Protein AF-A0A7S4E8X7-F1 (afdb_monomer)

pLDDT: mean 70.45, std 21.55, range [21.66, 96.56]

Foldseek 3Di:
DDDDDDDDDDDDDDDDDDDDDDDDDDDDDDDDDDDDDDDDDDDDDDDDDDDDDDDDDDDDDDDDQPQDQAPDNFAFQKKAKDQDDQVLQQGAMWGWDADPVSFTKTAGDDGLHHQWMWGDAQQWIAIDNPYDNDPDHFKIFDGHNPSRLQPGDDWIWGDNPPDTGTDNRIDMHGDPDCPLCPPLQPLQKKAKDQDDQVRLLGAMWGFPFAFPPPRATKTWGQQRPATWIWTQEPVQKIFIANCPPTRPDPHGQKMDRHGRRLQSDDDWIWGDNVPDIDTTNRIDMHGHHPLQWAFFDDDRTGIDGFPQSQQPCSPQQLQQDQDPSQCDPRRNLSRLQAPRGRDHHVHHHDDHDRPDPPRDPDPDPCCVVVVVVCVVVVVVVCVVVVNPQPPPDDDQPDQAADCVPPQNVPDDPVPHDPGHHFDADPVRHGDCVSNVVCVVVRD

Radius of gyration: 31.42 Å; Cα contacts (8 Å, |Δi|>4): 822; chains: 1; bounding box: 76×52×95 Å

Organism: NCBI:txid35677

Nearest PDB structures (foldseek):
  2qzx-assembly1_A  TM=1.582E-01  e=5.760E+00  Candida albicans

Sequence (443 aa):
MRRLLLLLAWEGSMAAGRDAGGVVPALTKREDSAVPPWLVRGADLEAVPLDVTRALPLEPGGGSAHRGLQSSSDACDYVSVSGSTYQSGRHGLYEASLCDDGTPLYTCLDCSSSEQKIWLNGNGWVIGSAGCGSGSGGIFSPSDPGGDLAALSGDWSEWDGSATVPNSAIAVTCAVSLPPTMAPVPCDWARVSGAAVQTSYHGFYEATGTCTDSSQPYFSCLDCGSTKHIWYHDYGYWFMGPDADGCASTSSGISIVTNEDLPDVSGDWSEWTGSAWSVNSAITVECYAAAGCQQVPGTTAKYKCFDCGGASDLASVGDGHCDAENNVDPCYDGGDCCETTCVDGTSTCGNYDCADPDAPPVPDPYYADAAWYLEAIRAPEAWAAGYNGSGVQILINDNGVDNTHPDLAKLDLANSCGVYAPCADSDGVMDSHGTVCASLAAG

Structure (mmCIF, N/CA/C/O backbone):
data_AF-A0A7S4E8X7-F1
#
_entry.id   AF-A0A7S4E8X7-F1
#
loop_
_atom_site.group_PDB
_atom_site.id
_atom_site.type_symbol
_atom_site.label_atom_id
_atom_site.label_alt_id
_atom_site.label_comp_id
_atom_site.label_asym_id
_atom_site.label_entity_id
_atom_site.label_seq_id
_atom_site.pdbx_PDB_ins_code
_atom_site.Cartn_x
_atom_site.Cartn_y
_atom_site.Cartn_z
_atom_site.occupancy
_atom_site.B_iso_or_equiv
_atom_site.auth_seq_id
_atom_site.auth_comp_id
_atom_site.auth_asym_id
_atom_site.auth_atom_id
_atom_site.pdbx_PDB_model_num
ATOM 1 N N . MET A 1 1 ? 6.700 -18.290 25.910 1.00 29.05 1 MET A N 1
ATOM 2 C CA . MET A 1 1 ? 5.591 -18.548 26.857 1.00 29.05 1 MET A CA 1
ATOM 3 C C . MET A 1 1 ? 5.804 -17.746 28.137 1.00 29.05 1 MET A C 1
ATOM 5 O O . MET A 1 1 ? 6.578 -18.161 28.990 1.00 29.05 1 MET A O 1
ATOM 9 N N . ARG A 1 2 ? 5.161 -16.584 28.270 1.00 21.81 2 ARG A N 1
ATOM 10 C CA . ARG A 1 2 ? 5.013 -15.873 29.549 1.00 21.81 2 ARG A CA 1
ATOM 11 C C . ARG A 1 2 ? 3.515 -15.650 29.736 1.00 21.81 2 ARG A C 1
ATOM 13 O O . ARG A 1 2 ? 2.917 -14.941 28.944 1.00 21.81 2 ARG A O 1
ATOM 20 N N . ARG A 1 3 ? 2.911 -16.338 30.708 1.00 25.12 3 ARG A N 1
ATOM 21 C CA . ARG A 1 3 ? 1.513 -16.138 31.111 1.00 25.12 3 ARG A CA 1
ATOM 22 C C . ARG A 1 3 ? 1.510 -15.073 32.205 1.00 25.12 3 ARG A C 1
ATOM 24 O O . ARG A 1 3 ? 2.099 -15.307 33.258 1.00 25.12 3 ARG A O 1
ATOM 31 N N . LEU A 1 4 ? 0.903 -13.919 31.940 1.00 21.66 4 LEU A N 1
ATOM 32 C CA . LEU A 1 4 ? 0.582 -12.928 32.962 1.00 21.66 4 LEU A CA 1
ATOM 33 C C . LEU A 1 4 ? -0.873 -13.184 33.372 1.00 21.66 4 LEU A C 1
ATOM 35 O O . LEU A 1 4 ? -1.779 -13.022 32.564 1.00 21.66 4 LEU A O 1
ATOM 39 N N . LEU A 1 5 ? -1.074 -13.688 34.588 1.00 22.86 5 LEU A N 1
ATOM 40 C CA . LEU A 1 5 ? -2.389 -13.970 35.158 1.00 22.86 5 LEU A CA 1
ATOM 41 C C . LEU A 1 5 ? -2.776 -12.754 36.011 1.00 22.86 5 LEU A C 1
ATOM 43 O O . LEU A 1 5 ? -2.229 -12.583 37.101 1.00 22.86 5 LEU A O 1
ATOM 47 N N . LEU A 1 6 ? -3.651 -11.883 35.506 1.00 24.23 6 LEU A N 1
ATOM 48 C CA . LEU A 1 6 ? -4.218 -10.795 36.302 1.00 24.23 6 LEU A CA 1
ATOM 49 C C . LEU A 1 6 ? -5.457 -11.344 37.029 1.00 24.23 6 LEU A C 1
ATOM 51 O O . LEU A 1 6 ? -6.519 -11.486 36.434 1.00 24.23 6 LEU A O 1
ATOM 55 N N . LEU A 1 7 ? -5.309 -11.718 38.304 1.00 23.86 7 LEU A N 1
ATOM 56 C CA . LEU A 1 7 ? -6.451 -11.940 39.195 1.00 23.86 7 LEU A CA 1
ATOM 57 C C . LEU A 1 7 ? -6.858 -10.590 39.790 1.00 23.86 7 LEU A C 1
ATOM 59 O O . LEU A 1 7 ? -6.150 -10.061 40.646 1.00 23.86 7 LEU A O 1
ATOM 63 N N . LEU A 1 8 ? -8.005 -10.058 39.376 1.00 28.95 8 LEU A N 1
ATOM 64 C CA . LEU A 1 8 ? -8.728 -9.053 40.150 1.00 28.95 8 LEU A CA 1
ATOM 65 C C . LEU A 1 8 ? -9.785 -9.789 40.977 1.00 28.95 8 LEU A C 1
ATOM 67 O O . LEU A 1 8 ? -10.826 -10.179 40.466 1.00 28.95 8 LEU A O 1
ATOM 71 N N . ALA A 1 9 ? -9.481 -10.022 42.253 1.00 24.69 9 ALA A N 1
ATOM 72 C CA . ALA A 1 9 ? -10.466 -10.409 43.255 1.00 24.69 9 ALA A CA 1
ATOM 73 C C . ALA A 1 9 ? -10.719 -9.187 44.143 1.00 24.69 9 ALA A C 1
ATOM 75 O O . ALA A 1 9 ? -9.808 -8.734 44.841 1.00 24.69 9 ALA A O 1
ATOM 76 N N . TRP A 1 10 ? -11.936 -8.646 44.111 1.00 25.27 10 TRP A N 1
ATOM 77 C CA . TRP A 1 10 ? -12.397 -7.669 45.093 1.00 25.27 10 TRP A CA 1
ATOM 78 C C . TRP A 1 10 ? -13.564 -8.272 45.875 1.00 25.27 10 TRP A C 1
ATOM 80 O O . TRP A 1 10 ? -14.670 -8.402 45.363 1.00 25.27 10 TRP A O 1
ATOM 90 N N . GLU A 1 11 ? -13.309 -8.670 47.122 1.00 32.56 11 GLU A N 1
ATOM 91 C CA . GLU A 1 11 ? -14.363 -8.976 48.089 1.00 32.56 11 GLU A CA 1
ATOM 92 C C . GLU A 1 11 ? -14.772 -7.671 48.787 1.00 32.56 11 GLU A C 1
ATOM 94 O O . GLU A 1 11 ? -13.987 -7.074 49.526 1.00 32.56 11 GLU A O 1
ATOM 99 N N . GLY A 1 12 ? -16.008 -7.225 48.553 1.00 26.19 12 GLY A N 1
ATOM 100 C CA . GLY A 1 12 ? -16.553 -5.993 49.119 1.00 26.19 12 GLY A CA 1
ATOM 101 C C . GLY A 1 12 ? -18.038 -6.102 49.459 1.00 26.19 12 GLY A C 1
ATOM 102 O O . GLY A 1 12 ? -18.863 -5.413 48.874 1.00 26.19 12 GLY A O 1
ATOM 103 N N . SER A 1 13 ? -18.402 -6.942 50.431 1.00 31.95 13 SER A N 1
ATOM 104 C CA . SER A 1 13 ? -19.692 -6.801 51.124 1.00 31.95 13 SER A CA 1
ATOM 105 C C . SER A 1 13 ? -19.666 -5.547 52.001 1.00 31.95 13 SER A C 1
ATOM 107 O O . SER A 1 13 ? -18.820 -5.492 52.890 1.00 31.95 13 SER A O 1
ATOM 109 N N . MET A 1 14 ? -20.601 -4.598 51.816 1.00 27.80 14 MET A N 1
ATOM 110 C CA . MET A 1 14 ? -21.311 -3.895 52.909 1.00 27.80 14 MET A CA 1
ATOM 111 C C . MET A 1 14 ? -22.364 -2.867 52.422 1.00 27.80 14 MET A C 1
ATOM 113 O O . MET A 1 14 ? -22.037 -1.791 51.943 1.00 27.80 14 MET A O 1
ATOM 117 N N . ALA A 1 15 ? -23.630 -3.222 52.676 1.00 29.00 15 ALA A N 1
ATOM 118 C CA . ALA A 1 15 ? -24.736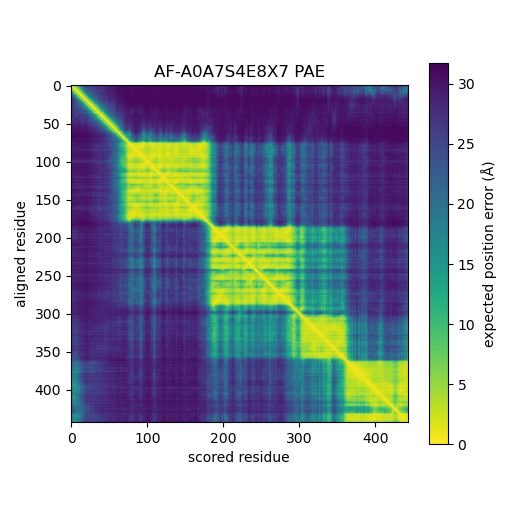 -2.420 53.224 1.00 29.00 15 ALA A CA 1
ATOM 119 C C . ALA A 1 15 ? -25.180 -1.097 52.552 1.00 29.00 15 ALA A C 1
ATOM 121 O O . ALA A 1 15 ? -24.559 -0.044 52.675 1.00 29.00 15 ALA A O 1
ATOM 122 N N . ALA A 1 16 ? -26.400 -1.142 52.005 1.00 31.86 16 ALA A N 1
ATOM 123 C CA . ALA A 1 16 ? -27.215 -0.001 51.605 1.00 31.86 16 ALA A CA 1
ATOM 124 C C . ALA A 1 16 ? -27.593 0.920 52.785 1.00 31.86 16 ALA A C 1
ATOM 126 O O . ALA A 1 16 ? -28.086 0.463 53.818 1.00 31.86 16 ALA A O 1
ATOM 127 N N . GLY A 1 17 ? -27.460 2.233 52.580 1.00 26.53 17 GLY A N 1
ATOM 128 C CA . GLY A 1 17 ? -28.019 3.283 53.432 1.00 26.53 17 GLY A CA 1
ATOM 129 C C . GLY A 1 17 ? -28.701 4.349 52.575 1.00 26.53 17 GLY A C 1
ATOM 130 O O . GLY A 1 17 ? -28.043 5.066 51.830 1.00 26.53 17 GLY A O 1
ATOM 131 N N . ARG A 1 18 ? -30.033 4.427 52.665 1.00 34.16 18 ARG A N 1
ATOM 132 C CA . ARG A 1 18 ? -30.856 5.515 52.114 1.00 34.16 18 ARG A CA 1
ATOM 133 C C . ARG A 1 18 ? -30.658 6.778 52.960 1.00 34.16 18 ARG A C 1
ATOM 135 O O . ARG A 1 18 ? -30.733 6.653 54.176 1.00 34.16 18 ARG A O 1
ATOM 142 N N . ASP A 1 19 ? -30.507 7.953 52.339 1.00 29.92 19 ASP A N 1
ATOM 143 C CA . ASP A 1 19 ? -31.317 9.138 52.680 1.00 29.92 19 ASP A CA 1
ATOM 144 C C . ASP A 1 19 ? -31.086 10.380 51.784 1.00 29.92 19 ASP A C 1
ATOM 146 O O . ASP A 1 19 ? -29.965 10.780 51.493 1.00 29.92 19 ASP A O 1
ATOM 150 N N . ALA A 1 20 ? -32.229 10.975 51.415 1.00 30.73 20 ALA A N 1
ATOM 151 C CA . ALA A 1 20 ? -32.582 12.396 51.283 1.00 30.73 20 ALA A CA 1
ATOM 152 C C . ALA A 1 20 ? -31.749 13.403 50.441 1.00 30.73 20 ALA A C 1
ATOM 154 O O . ALA A 1 20 ? -30.751 13.952 50.886 1.00 30.73 20 ALA A O 1
ATOM 155 N N . GLY A 1 21 ? -32.373 13.865 49.343 1.00 29.66 21 GLY A N 1
ATOM 156 C CA . GLY A 1 21 ? -32.825 15.265 49.226 1.00 29.66 21 GLY A CA 1
ATOM 157 C C . GLY A 1 21 ? -31.882 16.311 48.606 1.00 29.66 21 GLY A C 1
ATOM 158 O O . GLY A 1 21 ? -31.069 16.911 49.299 1.00 29.66 21 GLY A O 1
ATOM 159 N N . GLY A 1 22 ? -32.132 16.673 47.342 1.00 27.44 22 GLY A N 1
ATOM 160 C CA . GLY A 1 22 ? -31.617 17.898 46.714 1.00 27.44 22 GLY A CA 1
ATOM 161 C C . GLY A 1 22 ? -32.348 18.212 45.403 1.00 27.44 22 GLY A C 1
ATOM 162 O O . GLY A 1 22 ? -32.405 17.373 44.514 1.00 27.44 22 GLY A O 1
ATOM 163 N N . VAL A 1 23 ? -32.960 19.395 45.307 1.00 31.06 23 VAL A N 1
ATOM 164 C CA . VAL A 1 23 ? -33.850 19.855 44.219 1.00 31.06 23 VAL A CA 1
ATOM 165 C C . VAL A 1 23 ? -33.124 20.875 43.330 1.00 31.06 23 VAL A C 1
ATOM 167 O O . VAL A 1 23 ? -32.473 21.745 43.896 1.00 31.06 23 VAL A O 1
ATOM 170 N N . VAL A 1 24 ? -33.337 20.792 41.999 1.00 28.86 24 VAL A N 1
ATOM 171 C CA . VAL A 1 24 ? -33.544 21.840 40.943 1.00 28.86 24 VAL A CA 1
ATOM 172 C C . VAL A 1 24 ? -32.696 21.635 39.662 1.00 28.86 24 VAL A C 1
ATOM 174 O O . VAL A 1 24 ? -31.558 21.199 39.781 1.00 28.86 24 VAL A O 1
ATOM 177 N N . PRO A 1 25 ? -33.120 22.099 38.458 1.00 36.25 25 PRO A N 1
ATOM 178 C CA . PRO A 1 25 ? -34.459 22.137 37.852 1.00 36.25 25 PRO A CA 1
ATOM 179 C C . PRO A 1 25 ? -34.494 21.576 36.402 1.00 36.25 25 PRO A C 1
ATOM 181 O O . PRO A 1 25 ? -33.481 21.457 35.720 1.00 36.25 25 PRO A O 1
ATOM 184 N N . ALA A 1 26 ? -35.703 21.295 35.908 1.00 32.78 26 ALA A N 1
ATOM 185 C CA . ALA A 1 26 ? -35.975 20.938 34.516 1.00 32.78 26 ALA A CA 1
ATOM 186 C C . ALA A 1 26 ? -35.693 22.102 33.545 1.00 32.78 26 ALA A C 1
ATOM 188 O O . ALA A 1 26 ? -36.102 23.236 33.803 1.00 32.78 26 ALA A O 1
A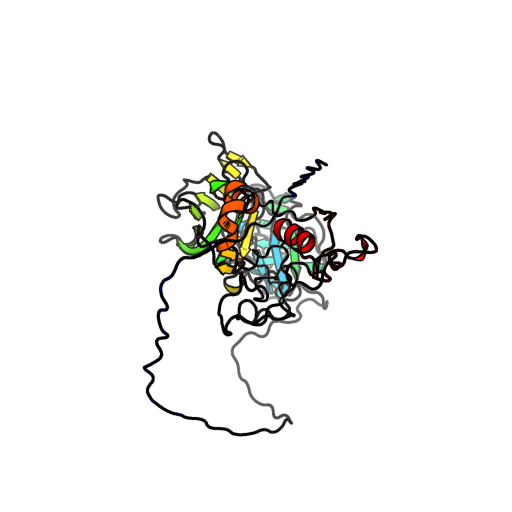TOM 189 N N . LEU A 1 27 ? -35.083 21.797 32.395 1.00 27.58 27 LEU A N 1
ATOM 190 C CA . LEU A 1 27 ? -35.034 22.675 31.227 1.00 27.58 27 LEU A CA 1
ATOM 191 C C . LEU A 1 27 ? -35.514 21.925 29.979 1.00 27.58 27 LEU A C 1
ATOM 193 O O . LEU A 1 27 ? -35.224 20.756 29.747 1.00 27.58 27 LEU A O 1
ATOM 197 N N . THR A 1 28 ? -36.353 22.644 29.252 1.00 27.81 28 THR A N 1
ATOM 198 C CA . THR A 1 28 ? -37.339 22.249 28.250 1.00 27.81 28 THR A CA 1
ATOM 199 C C . THR A 1 28 ? -36.768 21.998 26.856 1.00 27.81 28 THR A C 1
ATOM 201 O O . THR A 1 28 ? -35.846 22.687 26.425 1.00 27.81 28 THR A O 1
ATOM 204 N N . LYS A 1 29 ? -37.433 21.089 26.124 1.00 28.98 29 LYS A N 1
ATOM 205 C CA . LYS A 1 29 ? -37.358 20.904 24.665 1.00 28.98 29 LYS A CA 1
ATOM 206 C C . LYS A 1 29 ? -37.389 22.237 23.906 1.00 28.98 29 LYS A C 1
ATOM 208 O O . LYS A 1 29 ? -38.226 23.094 24.192 1.00 28.98 29 LYS A O 1
ATOM 213 N N . ARG A 1 30 ? -36.553 22.344 22.871 1.00 24.11 30 ARG A N 1
ATOM 214 C CA . ARG A 1 30 ? -36.737 23.271 21.749 1.00 24.11 30 ARG A CA 1
ATOM 215 C C . ARG A 1 30 ? -36.984 22.451 20.487 1.00 24.11 30 ARG A C 1
ATOM 217 O O . ARG A 1 30 ? -36.078 21.784 20.004 1.00 24.11 30 ARG A O 1
ATOM 224 N N . GLU A 1 31 ? -38.216 22.505 20.004 1.00 27.83 31 GLU A N 1
ATOM 225 C CA . GLU A 1 31 ? -38.556 22.255 18.607 1.00 27.83 31 GLU A CA 1
ATOM 226 C C . GLU A 1 31 ? -38.506 23.580 17.831 1.00 27.83 31 GLU A C 1
ATOM 228 O O . GLU A 1 31 ? -38.656 24.662 18.408 1.00 27.83 31 GLU A O 1
ATOM 233 N N . ASP A 1 32 ? -38.342 23.404 16.522 1.00 26.92 32 ASP A N 1
ATOM 234 C CA . ASP A 1 32 ? -38.774 24.240 15.404 1.00 26.92 32 ASP A CA 1
ATOM 235 C C . ASP A 1 32 ? -37.790 25.155 14.650 1.00 26.92 32 ASP A C 1
ATOM 237 O O . ASP A 1 32 ? -37.288 26.165 15.142 1.00 26.92 32 ASP A O 1
ATOM 241 N N . SER A 1 33 ? -37.758 24.832 13.344 1.00 26.42 33 SER A N 1
ATOM 242 C CA . SER A 1 33 ? -37.815 25.707 12.160 1.00 26.42 33 SER A CA 1
ATOM 243 C C . SER A 1 33 ? -36.516 25.958 11.390 1.00 26.42 33 SER A C 1
ATOM 245 O O . SER A 1 33 ? -35.741 26.839 11.743 1.00 26.42 33 SER A O 1
ATOM 247 N N . ALA A 1 34 ? -36.366 25.306 10.226 1.00 26.41 34 ALA A N 1
ATOM 248 C CA . ALA A 1 34 ? -36.722 25.922 8.934 1.00 26.41 34 ALA A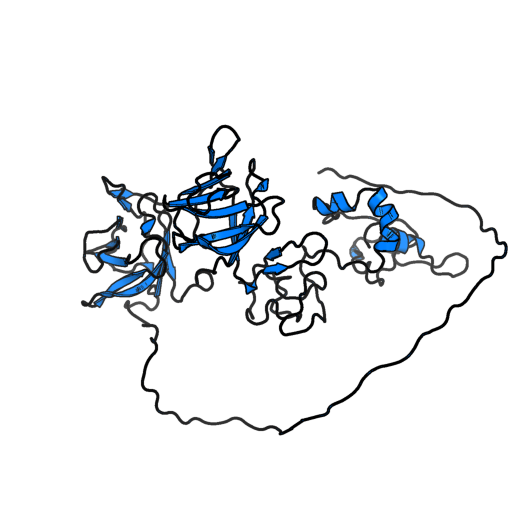 CA 1
ATOM 249 C C . ALA A 1 34 ? -36.360 25.023 7.726 1.00 26.41 34 ALA A C 1
ATOM 251 O O . ALA A 1 34 ? -35.194 24.823 7.408 1.00 26.41 34 ALA A O 1
ATOM 252 N N . VAL A 1 35 ? -37.384 24.564 7.004 1.00 35.06 35 VAL A N 1
ATOM 253 C CA . VAL A 1 35 ? -37.340 24.129 5.591 1.00 35.06 35 VAL A CA 1
ATOM 254 C C . VAL A 1 35 ? -38.214 25.126 4.828 1.00 35.06 35 VAL A C 1
ATOM 256 O O . VAL A 1 35 ? -39.288 25.445 5.353 1.00 35.06 35 VAL A O 1
ATOM 259 N N . PRO A 1 36 ? -37.770 25.721 3.695 1.00 28.12 36 PRO A N 1
ATOM 260 C CA . PRO A 1 36 ? -38.460 25.490 2.396 1.00 28.12 36 PRO A CA 1
ATOM 261 C C . PRO A 1 36 ? -37.588 25.826 1.129 1.00 28.12 36 PRO A C 1
ATOM 263 O O . PRO A 1 36 ? -36.438 26.226 1.284 1.00 28.12 36 PRO A O 1
ATOM 266 N N . PRO A 1 37 ? -38.117 25.896 -0.122 1.00 30.05 37 PRO A N 1
ATOM 267 C CA . PRO A 1 37 ? -38.923 24.925 -0.898 1.00 30.05 37 PRO A CA 1
ATOM 268 C C . PRO A 1 37 ? -38.614 24.906 -2.433 1.00 30.05 37 PRO A C 1
ATOM 270 O O . PRO A 1 37 ? -38.704 25.954 -3.055 1.00 30.05 37 PRO A O 1
ATOM 273 N N . TRP A 1 38 ? -38.417 23.761 -3.104 1.00 27.83 38 TRP A N 1
ATOM 274 C CA . TRP A 1 38 ? -38.832 23.502 -4.519 1.00 27.83 38 TRP A CA 1
ATOM 275 C C . TRP A 1 38 ? -38.387 22.078 -4.925 1.00 27.83 38 TRP A C 1
ATOM 277 O O . TRP A 1 38 ? -37.205 21.779 -4.938 1.00 27.83 38 TRP A O 1
ATOM 287 N N . LEU A 1 39 ? -39.259 21.068 -4.987 1.00 26.02 39 LEU A N 1
ATOM 288 C CA . LEU A 1 39 ? -40.265 20.729 -6.008 1.00 26.02 39 LEU A CA 1
ATOM 289 C C . LEU A 1 39 ? -39.690 20.122 -7.315 1.00 26.02 39 LEU A C 1
ATOM 291 O O . LEU A 1 39 ? -39.396 20.835 -8.266 1.00 26.02 39 LEU A O 1
ATOM 295 N N . VAL A 1 40 ? -39.673 18.781 -7.327 1.00 28.12 40 VAL A N 1
ATOM 296 C CA . VAL A 1 40 ? -40.174 17.854 -8.371 1.00 28.12 40 VAL A CA 1
ATOM 297 C C . VAL A 1 40 ? -39.597 17.957 -9.787 1.00 28.12 40 VAL A C 1
ATOM 299 O O . VAL A 1 40 ? -39.862 18.904 -10.521 1.00 28.12 40 VAL A O 1
ATOM 302 N N . ARG A 1 41 ? -39.037 16.830 -10.247 1.00 26.42 41 ARG A N 1
ATOM 303 C CA . ARG A 1 41 ? -39.484 16.149 -11.476 1.00 26.42 41 ARG A CA 1
ATOM 304 C C . ARG A 1 41 ? -39.157 14.659 -11.401 1.00 26.42 41 ARG A C 1
ATOM 306 O O . ARG A 1 41 ? -38.012 14.264 -11.559 1.00 26.42 41 ARG A O 1
ATOM 313 N N . GLY A 1 42 ? -40.196 13.862 -11.167 1.00 25.34 42 GLY A N 1
ATOM 314 C CA . GLY A 1 42 ? -40.224 12.468 -11.581 1.00 25.34 42 GLY A CA 1
ATOM 315 C C . GLY A 1 42 ? -40.592 12.374 -13.061 1.00 25.34 42 GLY A C 1
ATOM 316 O O . GLY A 1 42 ? -41.348 13.203 -13.577 1.00 25.34 42 GLY A O 1
ATOM 317 N N . ALA A 1 43 ? -40.055 11.358 -13.718 1.00 27.11 43 ALA A N 1
ATOM 318 C CA . ALA A 1 43 ? -40.644 10.748 -14.895 1.00 27.11 43 ALA A CA 1
ATOM 319 C C . ALA A 1 43 ? -40.345 9.247 -14.806 1.00 27.11 43 ALA A C 1
ATOM 321 O O . ALA A 1 43 ? -39.210 8.824 -15.009 1.00 27.11 43 ALA A O 1
ATOM 322 N N . ASP A 1 44 ? -41.374 8.486 -14.438 1.00 30.17 44 ASP A N 1
ATOM 323 C CA . ASP A 1 44 ? -41.469 7.042 -14.642 1.00 30.17 44 ASP A CA 1
ATOM 324 C C . ASP A 1 44 ? -41.330 6.708 -16.134 1.00 30.17 44 ASP A C 1
ATOM 326 O O . ASP A 1 44 ? -41.707 7.540 -16.956 1.00 30.17 44 ASP A O 1
ATOM 330 N N . LEU A 1 45 ? -40.881 5.495 -16.482 1.00 28.61 45 LEU A N 1
ATOM 331 C CA . LEU A 1 45 ? -41.572 4.599 -17.426 1.00 28.61 45 LEU A CA 1
ATOM 332 C C . LEU A 1 45 ? -40.951 3.182 -17.408 1.00 28.61 45 LEU A C 1
ATOM 334 O O . LEU A 1 45 ? -39.742 2.999 -17.308 1.00 28.61 45 LEU A O 1
ATOM 338 N N . GLU A 1 46 ? -41.846 2.200 -17.485 1.00 28.73 46 GLU A N 1
ATOM 339 C CA . GLU A 1 46 ? -41.701 0.762 -17.239 1.00 28.73 46 GLU A CA 1
ATOM 340 C C . GLU A 1 46 ? -40.972 -0.064 -18.334 1.00 28.73 46 GLU A C 1
ATOM 342 O O . GLU A 1 46 ? -40.954 0.295 -19.509 1.00 28.73 46 GLU A O 1
ATOM 347 N N . ALA A 1 47 ? -40.431 -1.211 -17.890 1.00 28.84 47 ALA A N 1
ATOM 348 C CA . ALA A 1 47 ? -40.231 -2.549 -18.497 1.00 28.84 47 ALA A CA 1
ATOM 349 C C . ALA A 1 47 ? -40.693 -2.812 -19.970 1.00 28.84 47 ALA A C 1
ATOM 351 O O . ALA A 1 47 ? -41.790 -2.422 -20.356 1.00 28.84 47 ALA A O 1
ATOM 352 N N . VAL A 1 48 ? -39.941 -3.501 -20.861 1.00 27.75 48 VAL A N 1
ATOM 353 C CA . VAL A 1 48 ? -39.790 -4.978 -21.150 1.00 27.75 48 VAL A CA 1
ATOM 354 C C . VAL A 1 48 ? -39.288 -5.083 -22.647 1.00 27.75 48 VAL A C 1
ATOM 356 O O . VAL A 1 48 ? -39.570 -4.123 -23.367 1.00 27.75 48 VAL A O 1
ATOM 359 N N . PRO A 1 49 ? -38.761 -6.179 -23.278 1.00 34.31 49 PRO A N 1
ATOM 360 C CA . PRO A 1 49 ? -37.792 -7.259 -22.966 1.00 34.31 49 PRO A CA 1
ATOM 361 C C . PRO A 1 49 ? -36.615 -7.397 -23.998 1.00 34.31 49 PRO A C 1
ATOM 363 O O . PRO A 1 49 ? -36.533 -6.692 -25.001 1.00 34.31 49 PRO A O 1
ATOM 366 N N . LEU A 1 50 ? -35.756 -8.404 -23.772 1.00 36.00 50 LEU A N 1
ATOM 367 C CA . LEU A 1 50 ? -34.800 -9.048 -24.698 1.00 36.00 50 LEU A CA 1
ATOM 368 C C . LEU A 1 50 ? -35.411 -9.471 -26.060 1.00 36.00 50 LEU A C 1
ATOM 370 O O . LEU A 1 50 ? -36.511 -10.022 -26.065 1.00 36.00 50 LEU A O 1
ATOM 374 N N . ASP A 1 51 ? -34.679 -9.290 -27.179 1.00 27.69 51 ASP A N 1
ATOM 375 C CA . ASP A 1 51 ? -34.121 -10.365 -28.049 1.00 27.69 51 ASP A CA 1
ATOM 376 C C . ASP A 1 51 ? -33.674 -9.873 -29.469 1.00 27.69 51 ASP A C 1
ATOM 378 O O . ASP A 1 51 ? -34.243 -8.951 -30.051 1.00 27.69 51 ASP A O 1
ATOM 382 N N . VAL A 1 52 ? -32.684 -10.587 -30.027 1.00 26.89 52 VAL A N 1
ATOM 383 C CA . VAL A 1 52 ? -32.279 -10.778 -31.444 1.00 26.89 52 VAL A CA 1
ATOM 384 C C . VAL A 1 52 ? -31.494 -9.693 -32.218 1.00 26.89 52 VAL A C 1
ATOM 386 O O . VAL A 1 52 ? -32.026 -8.758 -32.810 1.00 26.89 52 VAL A O 1
ATOM 389 N N . THR A 1 53 ? -30.193 -9.987 -32.349 1.00 34.31 53 THR A N 1
ATOM 390 C CA . THR A 1 53 ? -29.259 -9.774 -33.481 1.00 34.31 53 THR A CA 1
ATOM 391 C C . THR A 1 53 ? -29.682 -8.894 -34.666 1.00 34.31 53 THR A C 1
ATOM 393 O O . THR A 1 53 ? -30.514 -9.288 -35.487 1.00 34.31 53 THR A O 1
ATOM 396 N N . ARG A 1 54 ? -28.876 -7.853 -34.930 1.00 26.66 54 ARG A N 1
ATOM 397 C CA . ARG A 1 54 ? -28.462 -7.502 -36.299 1.00 26.66 54 ARG A CA 1
ATOM 398 C C . ARG A 1 54 ? -27.116 -6.772 -36.301 1.00 26.66 54 ARG A C 1
ATOM 400 O O . ARG A 1 54 ? -26.998 -5.668 -35.788 1.00 26.66 54 ARG A O 1
ATOM 407 N N . ALA A 1 55 ? -26.114 -7.423 -36.880 1.00 29.11 55 ALA A N 1
ATOM 408 C CA . ALA A 1 55 ? -24.779 -6.882 -37.090 1.00 29.11 55 ALA A CA 1
ATOM 409 C C . ALA A 1 55 ? -24.713 -5.903 -38.281 1.00 29.11 55 ALA A C 1
ATOM 411 O O . ALA A 1 55 ? -25.523 -5.999 -39.209 1.00 29.11 55 ALA A O 1
ATOM 412 N N . LEU A 1 56 ? -23.630 -5.106 -38.246 1.00 26.33 56 LEU A N 1
ATOM 413 C CA . LEU A 1 56 ? -22.904 -4.348 -39.290 1.00 26.33 56 LEU A CA 1
ATOM 414 C C . LEU A 1 56 ? -23.087 -2.810 -39.277 1.00 26.33 56 LEU A C 1
ATOM 416 O O . LEU A 1 56 ? -24.228 -2.363 -39.162 1.00 26.33 56 LEU A O 1
ATOM 420 N N . PRO A 1 57 ? -22.039 -1.990 -39.560 1.00 30.75 57 PRO A N 1
ATOM 421 C CA . PRO A 1 57 ? -20.590 -2.263 -39.628 1.00 30.75 57 PRO A CA 1
ATOM 422 C C . PRO A 1 57 ? -19.722 -1.321 -38.752 1.00 30.75 57 PRO A C 1
ATOM 424 O O . PRO A 1 57 ? -19.990 -0.127 -38.638 1.00 30.75 57 PRO A O 1
ATOM 427 N N . LEU A 1 58 ? -18.637 -1.865 -38.191 1.00 28.23 58 LEU A N 1
ATOM 428 C CA . LEU A 1 58 ? -17.507 -1.106 -37.644 1.00 28.23 58 LEU A CA 1
ATOM 429 C C . LEU A 1 58 ? -16.388 -1.056 -38.691 1.00 28.23 58 LEU A C 1
ATOM 431 O O . LEU A 1 58 ? -16.087 -2.071 -39.309 1.00 28.23 58 LEU A O 1
ATOM 435 N N . GLU A 1 59 ? -15.774 0.112 -38.834 1.00 34.41 59 GLU A N 1
ATOM 436 C CA . GLU A 1 59 ? -14.494 0.389 -39.501 1.00 34.41 59 GLU A CA 1
ATOM 437 C C . GLU A 1 59 ? -13.777 1.455 -38.634 1.00 34.41 59 GLU A C 1
ATOM 439 O O . GLU A 1 59 ? -14.454 2.182 -37.898 1.00 34.41 59 GLU A O 1
ATOM 444 N N . PRO A 1 60 ? -12.433 1.529 -38.628 1.00 41.38 60 PRO A N 1
ATOM 445 C CA . PRO A 1 60 ? -11.652 0.923 -37.552 1.00 41.38 60 PRO A CA 1
ATOM 446 C C . PRO A 1 60 ? -10.746 1.929 -36.822 1.00 41.38 60 PRO A C 1
ATOM 448 O O . PRO A 1 60 ? -10.367 2.968 -37.360 1.00 41.38 60 PRO A O 1
ATOM 451 N N . GLY A 1 61 ? -10.334 1.578 -35.604 1.00 28.98 61 GLY A N 1
ATOM 452 C CA . GLY A 1 61 ? -9.294 2.295 -34.868 1.00 28.98 61 GLY A CA 1
ATOM 453 C C . GLY A 1 61 ? -9.238 1.862 -33.407 1.00 28.98 61 GLY A C 1
ATOM 454 O O . GLY A 1 61 ? -9.998 2.370 -32.594 1.00 28.98 61 GLY A O 1
ATOM 455 N N . GLY A 1 62 ? -8.354 0.916 -33.090 1.00 28.28 62 GLY A N 1
ATOM 456 C CA . GLY A 1 62 ? -8.105 0.439 -31.726 1.00 28.28 62 GLY A CA 1
ATOM 457 C C . GLY A 1 62 ? -7.683 -1.027 -31.736 1.00 28.28 62 GLY A C 1
ATOM 458 O O . GLY A 1 62 ? -8.480 -1.884 -32.108 1.00 28.28 62 GLY A O 1
ATOM 459 N N . GLY A 1 63 ? -6.412 -1.282 -31.423 1.00 27.95 63 GLY A N 1
ATOM 460 C CA . GLY A 1 63 ? -5.713 -2.554 -31.602 1.00 27.95 63 GLY A CA 1
ATOM 461 C C . GLY A 1 63 ? -6.469 -3.767 -31.069 1.00 27.95 63 GLY A C 1
ATOM 462 O O . GLY A 1 63 ? -6.807 -3.857 -29.894 1.00 27.95 63 GLY A O 1
ATOM 463 N N . SER A 1 64 ? -6.710 -4.724 -31.960 1.00 31.03 64 SER A N 1
ATOM 464 C CA . SER A 1 64 ? -6.996 -6.096 -31.559 1.00 31.03 64 SER A CA 1
ATOM 465 C C . SER A 1 64 ? -5.691 -6.707 -31.062 1.00 31.03 64 SER A C 1
ATOM 467 O O . SER A 1 64 ? -4.712 -6.695 -31.805 1.00 31.03 64 SER A O 1
ATOM 469 N N . ALA A 1 65 ? -5.681 -7.242 -29.839 1.00 33.53 65 ALA A N 1
ATOM 470 C CA . ALA A 1 65 ? -4.593 -8.080 -29.349 1.00 33.53 65 ALA A CA 1
ATOM 471 C C . ALA A 1 65 ? -4.251 -9.139 -30.413 1.00 33.53 65 ALA A C 1
ATOM 473 O O . ALA A 1 65 ? -5.133 -9.878 -30.874 1.00 33.53 65 ALA A O 1
ATOM 474 N N . HIS A 1 66 ? -2.991 -9.166 -30.844 1.00 36.81 66 HIS A N 1
ATOM 475 C CA . HIS A 1 66 ? -2.477 -10.085 -31.855 1.00 36.81 66 HIS A CA 1
ATOM 476 C C . HIS A 1 66 ? -2.371 -11.500 -31.273 1.00 36.81 66 HIS A C 1
ATOM 478 O O . HIS A 1 66 ? -1.296 -11.992 -30.964 1.00 36.81 66 HIS A O 1
ATOM 484 N N . ARG A 1 67 ? -3.518 -12.165 -31.117 1.00 33.16 67 ARG A N 1
ATOM 485 C CA . ARG A 1 67 ? -3.612 -13.529 -30.594 1.00 33.16 67 ARG A CA 1
ATOM 486 C C . ARG A 1 67 ? -3.009 -14.530 -31.592 1.00 33.16 67 ARG A C 1
ATOM 488 O O . ARG A 1 67 ? -3.579 -14.737 -32.665 1.00 33.16 67 ARG A O 1
ATOM 495 N N . GLY A 1 68 ? -1.924 -15.197 -31.190 1.00 42.56 68 GLY A N 1
ATOM 496 C CA . GLY A 1 68 ? -1.410 -16.438 -31.789 1.00 42.56 68 GLY A CA 1
ATOM 497 C C . GLY A 1 68 ? -0.221 -16.264 -32.738 1.00 42.56 68 GLY A C 1
ATOM 498 O O . GLY A 1 68 ? -0.415 -16.149 -33.947 1.00 42.56 68 GLY A O 1
ATOM 499 N N . LEU A 1 69 ? 1.008 -16.292 -32.204 1.00 46.09 69 LEU A N 1
ATOM 500 C CA . LEU A 1 69 ? 2.232 -16.071 -32.996 1.00 46.09 69 LEU A CA 1
ATOM 501 C C . LEU A 1 69 ? 3.389 -17.056 -32.753 1.00 46.09 69 LEU A C 1
ATOM 503 O O . LEU A 1 69 ? 4.440 -16.925 -33.376 1.00 46.09 69 LEU A O 1
ATOM 507 N N . GLN A 1 70 ? 3.176 -18.116 -31.972 1.00 43.78 70 GLN A N 1
ATOM 508 C CA . GLN A 1 70 ? 3.995 -19.331 -32.044 1.00 43.78 70 GLN A CA 1
ATOM 509 C C . GLN A 1 70 ? 3.068 -20.518 -32.327 1.00 43.78 70 GLN A C 1
ATOM 511 O O . GLN A 1 70 ? 1.878 -20.470 -32.032 1.00 43.78 70 GLN A O 1
ATOM 516 N N . SER A 1 71 ? 3.559 -21.580 -32.968 1.00 39.72 71 SER A N 1
ATOM 517 C CA . SER A 1 71 ? 2.720 -22.719 -33.381 1.00 39.72 71 SER A CA 1
ATOM 518 C C . SER A 1 71 ? 2.138 -23.545 -32.218 1.00 39.72 71 SER A C 1
ATOM 520 O O . SER A 1 71 ? 1.520 -24.581 -32.463 1.00 39.72 71 SER A O 1
ATOM 522 N N . SER A 1 72 ? 2.344 -23.116 -30.973 1.00 43.88 72 SER A N 1
ATOM 523 C CA . SER A 1 72 ? 1.735 -23.654 -29.761 1.00 43.88 72 SER A CA 1
ATOM 524 C C . SER A 1 72 ? 0.726 -22.647 -29.198 1.00 43.88 72 SER A C 1
ATOM 526 O O . SER A 1 72 ? 0.911 -21.435 -29.257 1.00 43.88 72 SER A O 1
ATOM 528 N N . SER A 1 73 ? -0.357 -23.154 -28.619 1.00 44.41 73 SER A N 1
ATOM 529 C CA . SER A 1 73 ? -1.377 -22.384 -27.892 1.00 44.41 73 SER A CA 1
ATOM 530 C C . SER A 1 73 ? -0.873 -21.730 -26.594 1.00 44.41 73 SER A C 1
ATOM 532 O O . SER A 1 73 ? -1.689 -21.210 -25.838 1.00 44.41 73 SER A O 1
ATOM 534 N N . ASP A 1 74 ? 0.440 -21.772 -26.352 1.00 49.56 74 ASP A N 1
ATOM 535 C CA . ASP A 1 74 ? 1.098 -21.516 -25.067 1.00 49.56 74 ASP A CA 1
ATOM 536 C C . ASP A 1 74 ? 2.171 -20.406 -25.187 1.00 49.56 74 ASP A C 1
ATOM 538 O O . ASP A 1 74 ? 2.998 -20.234 -24.296 1.00 49.56 74 ASP A O 1
ATOM 542 N N . ALA A 1 75 ? 2.182 -19.670 -26.307 1.00 61.03 75 ALA A N 1
ATOM 543 C CA . ALA A 1 75 ? 3.117 -18.576 -26.562 1.00 61.03 75 ALA A CA 1
ATOM 544 C C . ALA A 1 75 ? 2.932 -17.435 -25.549 1.00 61.03 75 ALA A C 1
ATOM 546 O O . ALA A 1 75 ? 1.801 -17.056 -25.244 1.00 61.03 75 ALA A O 1
ATOM 547 N N . CYS A 1 76 ? 4.036 -16.867 -25.060 1.00 74.12 76 CYS A N 1
ATOM 548 C CA . CYS A 1 76 ? 3.994 -15.707 -24.175 1.00 74.12 76 CYS A CA 1
ATOM 549 C C . CYS A 1 76 ? 3.417 -14.514 -24.950 1.00 74.12 76 CYS A C 1
ATOM 551 O O . CYS A 1 76 ? 4.011 -14.083 -25.935 1.00 74.12 76 CYS A O 1
ATOM 553 N N . ASP A 1 77 ? 2.280 -13.977 -24.513 1.00 77.06 77 ASP A N 1
ATOM 554 C CA . ASP A 1 77 ? 1.781 -12.684 -24.998 1.00 77.06 77 ASP A CA 1
ATOM 555 C C . ASP A 1 77 ? 2.529 -11.540 -24.288 1.00 77.06 77 ASP A C 1
ATOM 557 O O . ASP A 1 77 ? 2.739 -10.472 -24.862 1.00 77.06 77 ASP A O 1
ATOM 561 N N . TYR A 1 78 ? 3.000 -11.799 -23.063 1.00 76.00 78 TYR A N 1
ATOM 562 C CA . TYR A 1 78 ? 3.797 -10.890 -22.250 1.00 76.00 78 TYR A CA 1
ATOM 563 C C . TYR A 1 78 ? 4.976 -11.610 -21.595 1.00 76.00 78 TYR A C 1
ATOM 565 O O . TYR A 1 78 ? 4.890 -12.795 -21.259 1.00 76.00 78 TYR A O 1
ATOM 573 N N . VAL A 1 79 ? 6.075 -10.884 -21.396 1.00 82.56 79 VAL A N 1
ATOM 574 C CA . VAL A 1 79 ? 7.302 -11.386 -20.767 1.00 82.56 79 VAL A CA 1
ATOM 575 C C . VAL A 1 79 ? 7.815 -10.370 -19.757 1.00 82.56 79 VAL A C 1
ATOM 577 O O . VAL A 1 79 ? 8.050 -9.229 -20.129 1.00 82.56 79 VAL A O 1
ATOM 580 N N . SER A 1 80 ? 8.030 -10.771 -18.506 1.00 79.38 80 SER A N 1
ATOM 581 C CA . SER A 1 80 ? 8.701 -9.940 -17.498 1.00 79.38 80 SER A CA 1
ATOM 582 C C . SER A 1 80 ? 10.169 -10.339 -17.375 1.00 79.38 80 SER A C 1
ATOM 584 O O . SER A 1 80 ? 10.502 -11.526 -17.403 1.00 79.38 80 SER A O 1
ATOM 586 N N . VAL A 1 81 ? 11.051 -9.345 -17.267 1.00 81.75 81 VAL A N 1
ATOM 587 C CA . VAL A 1 81 ? 12.501 -9.513 -17.126 1.00 81.75 81 VAL A CA 1
ATOM 588 C C . VAL A 1 81 ? 12.964 -8.815 -15.852 1.00 81.75 81 VAL A C 1
ATOM 590 O O . VAL A 1 81 ? 12.698 -7.630 -15.671 1.00 81.75 81 VAL A O 1
ATOM 593 N N . SER A 1 82 ? 13.713 -9.506 -14.994 1.00 79.50 82 SER A N 1
ATOM 594 C CA . SER A 1 82 ? 14.267 -8.931 -13.758 1.00 79.50 82 SER A CA 1
ATOM 595 C C . SER A 1 82 ? 15.565 -9.622 -13.322 1.00 79.50 82 SER A C 1
ATOM 597 O O . SER A 1 82 ? 16.038 -10.557 -13.971 1.00 79.50 82 SER A O 1
ATOM 599 N N . GLY A 1 83 ? 16.194 -9.136 -12.245 1.00 74.12 83 GLY A N 1
ATOM 600 C CA . GLY A 1 83 ? 17.285 -9.835 -11.545 1.00 74.12 83 GLY A CA 1
ATOM 601 C C . GLY A 1 83 ? 18.689 -9.745 -12.167 1.00 74.12 83 GLY A C 1
ATOM 602 O O . GLY A 1 83 ? 19.650 -10.309 -11.637 1.00 74.12 83 GLY A O 1
ATOM 603 N N . SER A 1 84 ? 18.857 -9.012 -13.271 1.00 80.38 84 SER A N 1
ATOM 604 C CA . SER A 1 84 ? 20.192 -8.705 -13.819 1.00 80.38 84 SER A CA 1
ATOM 605 C C . SER A 1 84 ? 20.934 -7.677 -12.954 1.00 80.38 84 SER A C 1
ATOM 607 O O . SER A 1 84 ? 20.344 -6.675 -12.562 1.00 80.38 84 SER A O 1
ATOM 609 N N . THR A 1 85 ? 22.236 -7.852 -12.743 1.00 82.62 85 THR A N 1
ATOM 610 C CA . THR A 1 85 ? 23.078 -6.985 -11.900 1.00 82.62 85 THR A CA 1
ATOM 611 C C . THR A 1 85 ? 23.617 -5.761 -12.646 1.00 82.62 85 THR A C 1
ATOM 613 O O . THR A 1 85 ? 23.735 -4.681 -12.074 1.00 82.62 85 THR A O 1
ATOM 616 N N . TYR A 1 86 ? 23.959 -5.911 -13.925 1.00 81.31 86 TYR A N 1
ATOM 617 C CA . TYR A 1 86 ? 24.651 -4.897 -14.732 1.00 81.31 86 TYR A CA 1
ATOM 618 C C . TYR A 1 86 ? 23.783 -4.332 -15.857 1.00 81.31 86 TYR A C 1
ATOM 620 O O . TYR A 1 86 ? 24.128 -3.317 -16.463 1.00 81.31 86 TYR A O 1
ATOM 628 N N . GLN A 1 87 ? 22.669 -4.996 -16.161 1.00 88.12 87 GLN A N 1
ATOM 629 C CA . GLN A 1 87 ? 21.804 -4.675 -17.292 1.00 88.12 87 GLN A CA 1
ATOM 630 C C . GLN A 1 87 ? 20.380 -4.277 -16.868 1.00 88.12 87 GLN A C 1
ATOM 632 O O . GLN A 1 87 ? 19.441 -4.473 -17.638 1.00 88.12 87 GLN A O 1
ATOM 637 N N . SER A 1 88 ? 20.224 -3.665 -15.683 1.00 76.88 88 SER A N 1
ATOM 638 C CA . SER A 1 88 ? 18.927 -3.278 -15.084 1.00 76.88 88 SER A CA 1
ATOM 639 C C . SER A 1 88 ? 18.059 -2.367 -15.957 1.00 76.88 88 SER A C 1
ATOM 641 O O . SER A 1 88 ? 16.836 -2.402 -15.867 1.00 76.88 88 SER A O 1
ATOM 643 N N . GLY A 1 89 ? 18.674 -1.638 -16.896 1.00 71.81 89 GLY A N 1
ATOM 644 C CA . GLY A 1 89 ? 17.991 -0.916 -17.979 1.00 71.81 89 GLY A CA 1
ATOM 645 C C . GLY A 1 89 ? 17.052 -1.777 -18.845 1.00 71.81 89 GLY A C 1
ATOM 646 O O . GLY A 1 89 ? 16.273 -1.241 -19.621 1.00 71.81 89 GLY A O 1
ATOM 647 N N . ARG A 1 90 ? 17.147 -3.110 -18.762 1.00 83.19 90 ARG A N 1
ATOM 648 C CA . ARG A 1 90 ? 16.324 -4.083 -19.505 1.00 83.19 90 ARG A CA 1
ATOM 649 C C . ARG A 1 90 ? 15.293 -4.795 -18.636 1.00 83.19 90 ARG A C 1
ATOM 651 O O . ARG A 1 90 ? 14.649 -5.718 -19.131 1.00 83.19 90 ARG A O 1
ATOM 658 N N . HIS A 1 91 ? 15.173 -4.432 -17.365 1.00 79.12 91 HIS A N 1
ATOM 659 C CA . HIS A 1 91 ? 14.089 -4.939 -16.525 1.00 79.12 91 HIS A CA 1
ATOM 660 C C . HIS A 1 91 ? 12.780 -4.290 -16.927 1.00 79.12 91 HIS A C 1
ATOM 662 O O . HIS A 1 91 ? 12.815 -3.141 -17.357 1.00 79.12 91 HIS A O 1
ATOM 668 N N . GLY A 1 92 ? 11.688 -5.034 -16.803 1.00 63.41 92 GLY A N 1
ATOM 669 C CA . GLY A 1 92 ? 10.342 -4.594 -17.158 1.00 63.41 92 GLY A CA 1
ATOM 670 C C . GLY A 1 92 ? 9.540 -5.676 -17.880 1.00 63.41 92 GLY A C 1
ATOM 671 O O . GLY A 1 92 ? 10.014 -6.791 -18.131 1.00 63.41 92 GLY A O 1
ATOM 672 N N . LEU A 1 93 ? 8.310 -5.326 -18.211 1.00 72.62 93 LEU A N 1
ATOM 673 C CA . LEU A 1 93 ? 7.334 -6.044 -18.998 1.00 72.62 93 LEU A CA 1
ATOM 674 C C . LEU A 1 93 ? 7.494 -5.747 -20.491 1.00 72.62 93 LEU A C 1
ATOM 676 O O . LEU A 1 93 ? 7.576 -4.609 -20.952 1.00 72.62 93 LEU A O 1
ATOM 680 N N . TYR A 1 94 ? 7.457 -6.806 -21.281 1.00 84.81 94 TYR A N 1
ATOM 681 C CA . TYR A 1 94 ? 7.528 -6.759 -22.727 1.00 84.81 94 TYR A CA 1
ATOM 682 C C . TYR A 1 94 ? 6.274 -7.383 -23.320 1.00 84.81 94 TYR A C 1
ATOM 684 O O . TYR A 1 94 ? 5.836 -8.444 -22.880 1.00 84.81 94 TYR A O 1
ATOM 692 N N . GLU A 1 95 ? 5.727 -6.754 -24.353 1.00 81.88 95 GLU A N 1
ATOM 693 C CA . GLU A 1 95 ? 4.581 -7.260 -25.103 1.00 81.88 95 GLU A CA 1
ATOM 694 C C . GLU A 1 95 ? 5.037 -7.941 -26.391 1.00 81.88 95 GLU A C 1
ATOM 696 O O . GLU A 1 95 ? 5.942 -7.463 -27.088 1.00 81.88 95 GLU A O 1
ATOM 701 N N . ALA A 1 96 ? 4.399 -9.065 -26.712 1.00 83.81 96 ALA A N 1
ATOM 702 C CA . ALA A 1 96 ? 4.652 -9.807 -27.930 1.00 83.81 96 ALA A CA 1
ATOM 703 C C . ALA A 1 96 ? 4.366 -8.960 -29.179 1.00 83.81 96 ALA A C 1
ATOM 705 O O . ALA A 1 96 ? 3.354 -8.280 -29.330 1.00 83.81 96 ALA A O 1
ATOM 706 N N . SER A 1 97 ? 5.291 -9.043 -30.119 1.00 83.62 97 SER A N 1
ATOM 707 C CA . SER A 1 97 ? 5.299 -8.353 -31.400 1.00 83.62 97 SER A CA 1
ATOM 708 C C . SER A 1 97 ? 6.037 -9.231 -32.417 1.00 83.62 97 SER A C 1
ATOM 710 O O . SER A 1 97 ? 6.337 -10.399 -32.158 1.00 83.62 97 SER A O 1
ATOM 712 N N . LEU A 1 98 ? 6.329 -8.698 -33.601 1.00 85.44 98 LEU A N 1
ATOM 713 C CA . LEU A 1 98 ? 7.096 -9.412 -34.618 1.00 85.44 98 LEU A CA 1
ATOM 714 C C . LEU A 1 98 ? 8.123 -8.496 -35.258 1.00 85.44 98 LEU A C 1
ATOM 716 O O . LEU A 1 98 ? 7.898 -7.298 -35.428 1.00 85.44 98 LEU A O 1
ATOM 720 N N . CYS A 1 99 ? 9.221 -9.103 -35.684 1.00 86.38 99 CYS A N 1
ATOM 721 C CA . CYS A 1 99 ? 10.095 -8.514 -36.679 1.00 86.38 99 CYS A CA 1
ATOM 722 C C . CYS A 1 99 ? 9.430 -8.504 -38.061 1.00 86.38 99 CYS A C 1
ATOM 724 O O . CYS A 1 99 ? 8.506 -9.272 -38.333 1.00 86.38 99 CYS A O 1
ATOM 726 N N . ASP A 1 100 ? 9.951 -7.680 -38.972 1.00 87.44 100 ASP A N 1
ATOM 727 C CA . ASP A 1 100 ? 9.442 -7.580 -40.349 1.00 87.44 100 ASP A CA 1
ATOM 728 C C . ASP A 1 100 ? 9.498 -8.917 -41.116 1.00 87.44 100 ASP A C 1
ATOM 730 O O . ASP A 1 100 ? 8.739 -9.136 -42.060 1.00 87.44 100 ASP A O 1
ATOM 734 N N . ASP A 1 101 ? 10.396 -9.820 -40.717 1.00 83.50 101 ASP A N 1
ATOM 735 C CA . ASP A 1 101 ? 10.547 -11.165 -41.277 1.00 83.50 101 ASP A CA 1
ATOM 736 C C . ASP A 1 101 ? 9.656 -12.225 -40.601 1.00 83.50 101 ASP A C 1
ATOM 738 O O . ASP A 1 101 ? 9.710 -13.401 -40.966 1.00 83.50 101 ASP A O 1
ATOM 742 N N . GLY A 1 102 ? 8.816 -11.816 -39.645 1.00 81.62 102 GLY A N 1
ATOM 743 C CA . GLY A 1 102 ? 7.914 -12.686 -38.896 1.00 81.62 102 GLY A CA 1
ATOM 744 C C . GLY A 1 102 ? 8.579 -13.452 -37.752 1.00 81.62 102 GLY A C 1
ATOM 745 O O . GLY A 1 102 ? 7.936 -14.327 -37.174 1.00 81.62 102 GLY A O 1
ATOM 746 N N . THR A 1 103 ? 9.841 -13.162 -37.417 1.00 85.00 103 THR A N 1
ATOM 747 C CA . THR A 1 103 ? 10.482 -13.756 -36.234 1.00 85.00 103 THR A CA 1
ATOM 748 C C . THR A 1 103 ? 9.946 -13.147 -34.929 1.00 85.00 103 THR A C 1
ATOM 750 O O . THR A 1 103 ? 9.560 -11.971 -34.918 1.00 85.00 103 THR A O 1
ATOM 753 N N . PRO A 1 104 ? 9.899 -13.926 -33.825 1.00 87.06 104 PRO A N 1
ATOM 754 C CA . PRO A 1 104 ? 9.404 -13.439 -32.543 1.00 87.06 104 PRO A CA 1
ATOM 755 C C . PRO A 1 104 ? 10.196 -12.241 -32.017 1.00 87.06 104 PRO A C 1
ATOM 757 O O . PRO A 1 104 ? 11.431 -12.261 -31.958 1.00 87.06 104 PRO A O 1
ATOM 760 N N . LEU A 1 105 ? 9.458 -11.225 -31.583 1.00 89.94 105 LEU A N 1
ATOM 761 C CA . LEU A 1 105 ? 9.976 -10.015 -30.965 1.00 89.94 105 LEU A CA 1
ATOM 762 C C . LEU A 1 105 ? 9.095 -9.675 -29.770 1.00 89.94 105 LEU A C 1
ATOM 764 O O . LEU A 1 105 ? 7.881 -9.798 -29.852 1.00 89.94 105 LEU A O 1
ATOM 768 N N . TYR A 1 106 ? 9.670 -9.160 -28.699 1.00 91.06 106 TYR A N 1
ATOM 769 C CA . TYR A 1 106 ? 8.909 -8.510 -27.644 1.00 91.06 106 TYR A CA 1
ATOM 770 C C . TYR A 1 106 ? 9.403 -7.084 -27.505 1.00 91.06 106 TYR A C 1
ATOM 772 O O . TYR A 1 106 ? 10.613 -6.850 -27.510 1.00 91.06 106 TYR A O 1
ATOM 780 N N . THR A 1 107 ? 8.480 -6.137 -27.421 1.00 86.19 107 THR A N 1
ATOM 781 C CA . THR A 1 107 ? 8.786 -4.714 -27.281 1.00 86.19 107 THR A CA 1
ATOM 782 C C . THR A 1 107 ? 8.483 -4.301 -25.858 1.00 86.19 107 THR A C 1
ATOM 784 O O . THR A 1 107 ? 7.426 -4.646 -25.337 1.00 86.19 107 THR A O 1
ATOM 787 N N . CYS A 1 108 ? 9.415 -3.599 -25.221 1.00 83.44 108 CYS A N 1
ATOM 788 C CA . CYS A 1 108 ? 9.215 -3.236 -23.834 1.00 83.44 108 CYS A CA 1
ATOM 789 C C . CYS A 1 108 ? 8.122 -2.180 -23.659 1.00 83.44 108 CYS A C 1
ATOM 791 O O . CYS A 1 108 ? 8.066 -1.217 -24.428 1.00 83.44 108 CYS A O 1
ATOM 793 N N . LEU A 1 109 ? 7.288 -2.375 -22.641 1.00 67.62 109 LEU A N 1
ATOM 794 C CA . LEU A 1 109 ? 6.209 -1.476 -22.253 1.00 67.62 109 LEU A CA 1
ATOM 795 C C . LEU A 1 109 ? 6.670 -0.466 -21.198 1.00 67.62 109 LEU A C 1
ATOM 797 O O . LEU A 1 109 ? 6.378 0.720 -21.328 1.00 67.62 109 LEU A O 1
ATOM 801 N N . ASP A 1 110 ? 7.413 -0.928 -20.196 1.00 59.94 110 ASP A N 1
ATOM 802 C CA . ASP A 1 110 ? 7.731 -0.186 -18.966 1.00 59.94 110 ASP A CA 1
ATOM 803 C C . ASP A 1 110 ? 9.199 -0.360 -18.536 1.00 59.94 110 ASP A C 1
ATOM 805 O O . ASP A 1 110 ? 9.553 -0.206 -17.370 1.00 59.94 110 ASP A O 1
ATOM 809 N N . CYS A 1 111 ? 10.086 -0.678 -19.481 1.00 66.12 111 CYS A N 1
ATOM 810 C CA . CYS A 1 111 ? 11.475 -0.918 -19.127 1.00 66.12 111 CYS A CA 1
ATOM 811 C C . CYS A 1 111 ? 12.133 0.304 -18.506 1.00 66.12 111 CYS A C 1
ATOM 813 O O . CYS A 1 111 ? 12.009 1.416 -19.019 1.00 66.12 111 CYS A O 1
ATOM 815 N N . SER A 1 112 ? 13.022 0.037 -17.549 1.00 59.12 112 SER A N 1
ATOM 816 C CA . SER A 1 112 ? 13.930 1.007 -16.920 1.00 59.12 112 SER A CA 1
ATOM 817 C C . SER A 1 112 ? 14.773 1.824 -17.916 1.00 59.12 112 SER A C 1
ATOM 819 O O . SER A 1 112 ? 15.436 2.797 -17.564 1.00 59.12 112 SER A O 1
ATOM 821 N N . SER A 1 113 ? 14.865 1.383 -19.168 1.00 66.00 113 SER A N 1
ATOM 822 C CA . SER A 1 113 ? 15.325 2.187 -20.292 1.00 66.00 113 SER A CA 1
ATOM 823 C C . SER A 1 113 ? 14.364 1.987 -21.452 1.00 66.00 113 SER A C 1
ATOM 825 O O . SER A 1 113 ? 13.979 0.863 -21.767 1.00 66.00 113 SER A O 1
ATOM 827 N N . SER A 1 114 ? 14.010 3.067 -22.140 1.00 61.88 114 SER A N 1
ATOM 828 C CA . SER A 1 114 ? 13.129 2.976 -23.300 1.00 61.88 114 SER A CA 1
ATOM 829 C C . SER A 1 114 ? 13.758 2.156 -24.440 1.00 61.88 114 SER A C 1
ATOM 831 O O . SER A 1 114 ? 14.973 1.934 -24.505 1.00 61.88 114 SER A O 1
ATOM 833 N N . GLU A 1 115 ? 12.900 1.674 -25.345 1.00 79.81 115 GLU A N 1
ATOM 834 C CA . GLU A 1 115 ? 13.272 0.982 -26.591 1.00 79.81 115 GLU A CA 1
ATOM 835 C C . GLU A 1 115 ? 13.953 -0.390 -26.433 1.00 79.81 115 GLU A C 1
ATOM 837 O O . GLU A 1 115 ? 14.492 -0.923 -27.411 1.00 79.81 115 GLU A O 1
ATOM 842 N N . GLN A 1 116 ? 13.919 -1.000 -25.243 1.00 90.75 116 GLN A N 1
ATOM 843 C CA . GLN A 1 116 ? 14.394 -2.376 -25.096 1.00 90.75 116 GLN A CA 1
ATOM 844 C C . GLN A 1 116 ? 13.447 -3.367 -25.766 1.00 90.75 116 GLN A C 1
ATOM 846 O O . GLN A 1 116 ? 12.234 -3.171 -25.867 1.00 90.75 116 GLN A O 1
ATOM 851 N N . LYS A 1 117 ? 14.038 -4.455 -26.248 1.00 94.00 117 LYS A N 1
ATOM 852 C CA . LYS A 1 117 ? 13.362 -5.533 -26.952 1.00 94.00 117 LYS A CA 1
ATOM 853 C C . LYS A 1 117 ? 13.948 -6.872 -26.535 1.00 94.00 117 LYS A C 1
ATOM 855 O O . LYS A 1 117 ? 15.128 -6.941 -26.192 1.00 94.00 117 LYS A O 1
ATOM 860 N N . ILE A 1 118 ? 13.155 -7.928 -26.666 1.00 94.56 118 ILE A N 1
ATOM 861 C CA . ILE A 1 118 ? 13.602 -9.323 -26.613 1.00 94.56 118 ILE A CA 1
ATOM 862 C C . ILE A 1 118 ? 13.445 -9.896 -28.016 1.00 94.56 118 ILE A C 1
ATOM 864 O O . ILE A 1 118 ? 12.369 -9.802 -28.595 1.00 94.56 118 ILE A O 1
ATOM 868 N N . TRP A 1 119 ? 14.489 -10.479 -28.591 1.00 93.75 119 TRP A N 1
ATOM 869 C CA . TRP A 1 119 ? 14.395 -11.081 -29.922 1.00 93.75 119 TRP A CA 1
ATOM 870 C C . TRP A 1 119 ? 15.210 -12.356 -30.025 1.00 93.75 119 TRP A C 1
ATOM 872 O O . TRP A 1 119 ? 16.208 -12.544 -29.326 1.00 93.75 119 TRP A O 1
ATOM 882 N N . LEU A 1 120 ? 14.795 -13.216 -30.948 1.00 90.06 120 LEU A N 1
ATOM 883 C CA . LEU A 1 120 ? 15.538 -14.418 -31.279 1.00 90.06 120 LEU A CA 1
ATOM 884 C C . LEU A 1 120 ? 16.736 -14.067 -32.178 1.00 90.06 120 LEU A C 1
ATOM 886 O O . LEU A 1 120 ? 16.599 -13.391 -33.201 1.00 90.06 120 LEU A O 1
ATOM 890 N N . ASN A 1 121 ? 17.926 -14.537 -31.811 1.00 90.19 121 ASN A N 1
ATOM 891 C CA . ASN A 1 121 ? 19.128 -14.485 -32.634 1.00 90.19 121 ASN A CA 1
ATOM 892 C C . ASN A 1 121 ? 19.810 -15.857 -32.668 1.00 90.19 121 ASN A C 1
ATOM 894 O O . ASN A 1 121 ? 20.405 -16.315 -31.691 1.00 90.19 121 ASN A O 1
ATOM 898 N N . GLY A 1 122 ? 19.760 -16.507 -33.831 1.00 87.06 122 GLY A N 1
ATOM 899 C CA . GLY A 1 122 ? 20.301 -17.849 -33.994 1.00 87.06 122 GLY A CA 1
ATOM 900 C C . GLY A 1 122 ? 19.525 -18.841 -33.133 1.00 87.06 122 GLY A C 1
ATOM 901 O O . GLY A 1 122 ? 18.325 -19.000 -33.317 1.00 87.06 122 GLY A O 1
ATOM 902 N N . ASN A 1 123 ? 20.214 -19.492 -32.196 1.00 87.12 123 ASN A N 1
ATOM 903 C CA . ASN A 1 123 ? 19.621 -20.485 -31.299 1.00 87.12 123 ASN A CA 1
ATOM 904 C C . ASN A 1 123 ? 19.461 -19.928 -29.882 1.00 87.12 123 ASN A C 1
ATOM 906 O O . ASN A 1 123 ? 19.738 -20.653 -28.937 1.00 87.12 123 ASN A O 1
ATOM 910 N N . GLY A 1 124 ? 19.157 -18.648 -29.701 1.00 90.62 124 GLY A N 1
ATOM 911 C CA . GLY A 1 124 ? 19.008 -18.059 -28.374 1.00 90.62 124 GLY A CA 1
ATOM 912 C C . GLY A 1 124 ? 18.388 -16.674 -28.433 1.00 90.62 124 GLY A C 1
ATOM 913 O O . GLY A 1 124 ? 18.299 -16.059 -29.494 1.00 90.62 124 GLY A O 1
ATOM 914 N N . TRP A 1 125 ? 17.956 -16.190 -27.282 1.00 94.38 125 TRP A N 1
ATOM 915 C CA . TRP A 1 125 ? 17.294 -14.911 -27.116 1.00 94.38 125 TRP A CA 1
ATOM 916 C C . TRP A 1 125 ? 18.267 -13.853 -26.627 1.00 94.38 125 TRP A C 1
ATOM 918 O O . TRP A 1 125 ? 19.188 -14.119 -25.848 1.00 94.38 125 TRP A O 1
ATOM 928 N N . VAL A 1 126 ? 18.043 -12.635 -27.098 1.00 95.94 126 VAL A N 1
ATOM 929 C CA . VAL A 1 126 ? 18.843 -11.465 -26.768 1.00 95.94 126 VAL A CA 1
ATOM 930 C C . VAL A 1 126 ? 17.911 -10.364 -26.287 1.00 95.94 126 VAL A C 1
ATOM 932 O O . VAL A 1 126 ? 16.871 -10.131 -26.902 1.00 95.94 126 VAL A O 1
ATOM 935 N N . ILE A 1 127 ? 18.299 -9.680 -25.208 1.00 96.06 127 ILE A N 1
ATOM 936 C CA . ILE A 1 127 ? 17.577 -8.526 -24.663 1.00 96.06 127 ILE A CA 1
ATOM 937 C C . ILE A 1 127 ? 18.442 -7.270 -24.780 1.00 96.06 127 ILE A C 1
ATOM 939 O O . ILE A 1 127 ? 19.603 -7.239 -24.346 1.00 96.06 127 ILE A O 1
ATOM 943 N N . GLY A 1 128 ? 17.899 -6.210 -25.370 1.00 93.88 128 GLY A N 1
ATOM 944 C CA . GLY A 1 128 ? 18.621 -4.966 -25.641 1.00 93.88 128 GLY A CA 1
ATOM 945 C C . GLY A 1 128 ? 17.877 -3.994 -26.556 1.00 93.88 128 GLY A C 1
ATOM 946 O O . GLY A 1 128 ? 16.719 -4.200 -26.888 1.00 93.88 128 GLY A O 1
ATOM 947 N N . SER A 1 129 ? 18.551 -2.938 -27.006 1.00 90.62 129 SER A N 1
ATOM 948 C CA . SER A 1 129 ? 17.916 -1.850 -27.769 1.00 90.62 129 SER A CA 1
ATOM 949 C C . SER A 1 129 ? 17.852 -2.065 -29.286 1.00 90.62 129 SER A C 1
ATOM 951 O O . SER A 1 129 ? 17.194 -1.308 -29.997 1.00 90.62 129 SER A O 1
ATOM 953 N N . ALA A 1 130 ? 18.538 -3.077 -29.825 1.00 88.56 130 ALA A N 1
ATOM 954 C CA . ALA A 1 130 ? 18.581 -3.298 -31.269 1.00 88.56 130 ALA A CA 1
ATOM 955 C C . ALA A 1 130 ? 17.281 -3.941 -31.788 1.00 88.56 130 ALA A C 1
ATOM 957 O O . ALA A 1 130 ? 16.488 -3.293 -32.479 1.00 88.56 130 ALA A O 1
ATOM 958 N N . GLY A 1 131 ? 17.035 -5.201 -31.419 1.00 87.19 131 GLY A N 1
ATOM 959 C CA . GLY A 1 131 ? 15.958 -6.014 -31.988 1.00 87.19 131 GLY A CA 1
ATOM 960 C C . GLY A 1 131 ? 16.386 -6.836 -33.210 1.00 87.19 131 GLY A C 1
ATOM 961 O O . GLY A 1 131 ? 17.453 -6.620 -33.786 1.00 87.19 131 GLY A O 1
ATOM 962 N N . CYS A 1 132 ? 15.525 -7.782 -33.588 1.00 85.94 132 CYS A N 1
ATOM 963 C CA . CYS A 1 132 ? 15.481 -8.501 -34.868 1.00 85.94 132 CYS A CA 1
ATOM 964 C C . CYS A 1 132 ? 16.822 -9.004 -35.422 1.00 85.94 132 CYS A C 1
ATOM 966 O O . CYS A 1 132 ? 17.443 -8.383 -36.284 1.00 85.94 132 CYS A O 1
ATOM 968 N N . GLY A 1 133 ? 17.269 -10.163 -34.928 1.00 81.81 133 GLY A N 1
ATOM 969 C CA . GLY A 1 133 ? 18.471 -10.860 -35.402 1.00 81.81 133 GLY A CA 1
ATOM 970 C C . GLY A 1 133 ? 19.808 -10.198 -35.037 1.00 81.81 133 GLY A C 1
ATOM 971 O O . GLY A 1 133 ? 20.867 -10.740 -35.350 1.00 81.81 133 GLY A O 1
ATOM 972 N N . SER A 1 134 ? 19.797 -9.049 -34.355 1.00 88.19 134 SER A N 1
ATOM 973 C CA . SER A 1 134 ? 21.015 -8.378 -33.893 1.00 88.19 134 SER A CA 1
ATOM 974 C C . SER A 1 134 ? 21.749 -9.185 -32.817 1.00 88.19 134 SER A C 1
ATOM 976 O O . SER A 1 134 ? 21.141 -9.724 -31.897 1.00 88.19 134 SER A O 1
ATOM 978 N N . GLY A 1 135 ? 23.080 -9.273 -32.893 1.00 85.94 135 GLY A N 1
ATOM 979 C CA . GLY A 1 135 ? 23.907 -9.837 -31.809 1.00 85.94 135 GLY A CA 1
ATOM 980 C C . GLY A 1 135 ? 24.159 -8.856 -30.664 1.00 85.94 135 GLY A C 1
ATOM 981 O O . GLY A 1 135 ? 24.720 -9.228 -29.638 1.00 85.94 135 GLY A O 1
ATOM 982 N N . SER A 1 136 ? 23.779 -7.593 -30.848 1.00 87.50 136 SER A N 1
ATOM 983 C CA . SER A 1 136 ? 24.036 -6.522 -29.894 1.00 87.50 136 SER A CA 1
ATOM 984 C C . SER A 1 136 ? 22.918 -6.455 -28.859 1.00 87.50 136 SER A C 1
ATOM 986 O O . SER A 1 136 ? 21.880 -5.843 -29.098 1.00 87.50 136 SER A O 1
ATOM 988 N N . GLY A 1 137 ? 23.160 -7.071 -27.704 1.00 92.12 137 GLY A N 1
ATOM 989 C CA . GLY A 1 137 ? 22.301 -7.011 -26.524 1.00 92.12 137 GLY A CA 1
ATOM 990 C C . GLY A 1 137 ? 23.101 -6.884 -25.233 1.00 92.12 137 GLY A C 1
ATOM 991 O O . GLY A 1 137 ? 24.321 -6.737 -25.256 1.00 92.12 137 GLY A O 1
ATOM 992 N N . GLY A 1 138 ? 22.388 -6.898 -24.112 1.00 93.62 138 GLY A N 1
ATOM 993 C CA . GLY A 1 138 ? 22.968 -6.891 -22.769 1.00 93.62 138 GLY A CA 1
ATOM 994 C C . GLY A 1 138 ? 22.695 -8.178 -22.001 1.00 93.62 138 GLY A C 1
ATOM 995 O O . GLY A 1 138 ? 23.566 -8.606 -21.258 1.00 93.62 138 GLY A O 1
ATOM 996 N N . ILE A 1 139 ? 21.538 -8.811 -22.205 1.00 96.19 139 ILE A N 1
ATOM 997 C CA . ILE A 1 139 ? 21.164 -10.078 -21.560 1.00 96.19 139 ILE A CA 1
ATOM 998 C C . ILE A 1 139 ? 20.965 -11.138 -22.646 1.00 96.19 139 ILE A C 1
ATOM 1000 O O . ILE A 1 139 ? 20.432 -10.842 -23.718 1.00 96.19 139 ILE A O 1
ATOM 1004 N N . PHE A 1 140 ? 21.430 -12.354 -22.381 1.00 96.19 140 PHE A N 1
ATOM 1005 C CA . PHE A 1 140 ? 21.529 -13.443 -23.345 1.00 96.19 140 PHE A CA 1
ATOM 1006 C C . PHE A 1 140 ? 21.054 -14.744 -22.716 1.00 96.19 140 PHE A C 1
ATOM 1008 O O . PHE A 1 140 ? 21.459 -15.090 -21.603 1.00 96.19 140 PHE A O 1
ATOM 1015 N N . SER A 1 141 ? 20.211 -15.471 -23.436 1.00 95.25 141 SER A N 1
ATOM 1016 C CA . SER A 1 141 ? 19.674 -16.731 -22.945 1.00 95.25 141 SER A CA 1
ATOM 1017 C C . SER A 1 141 ? 20.635 -17.904 -23.160 1.00 95.25 141 SER A C 1
ATOM 1019 O O . SER A 1 141 ? 21.533 -17.838 -24.008 1.00 95.25 141 SER A O 1
ATOM 1021 N N . PRO A 1 142 ? 20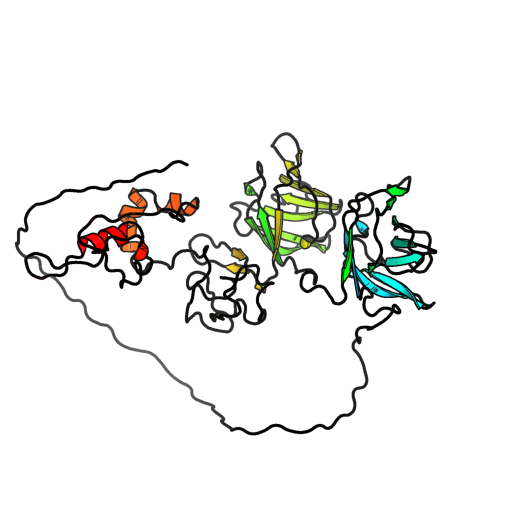.400 -19.038 -22.476 1.00 92.00 142 PRO A N 1
ATOM 1022 C CA . PRO A 1 142 ? 20.875 -20.340 -22.930 1.00 92.00 142 PRO A CA 1
ATOM 1023 C C . PRO A 1 142 ? 20.414 -20.657 -24.357 1.00 92.00 142 PRO A C 1
ATOM 1025 O O . PRO A 1 142 ? 19.528 -20.000 -24.907 1.00 92.00 142 PRO A O 1
ATOM 1028 N N . SER A 1 143 ? 20.982 -21.708 -24.950 1.00 90.81 143 SER A N 1
ATOM 1029 C CA . SER A 1 143 ? 20.560 -22.138 -26.282 1.00 90.81 143 SER A CA 1
ATOM 1030 C C . SER A 1 143 ? 19.094 -22.595 -26.287 1.00 90.81 143 SER A C 1
ATOM 1032 O O . SER A 1 143 ? 18.747 -23.561 -25.616 1.00 90.81 143 SER A O 1
ATOM 1034 N N . ASP A 1 144 ? 18.291 -21.967 -27.137 1.00 87.00 144 ASP A N 1
ATOM 1035 C CA . ASP A 1 144 ? 16.920 -22.307 -27.493 1.00 87.00 144 ASP A CA 1
ATOM 1036 C C . ASP A 1 144 ? 16.775 -22.443 -29.024 1.00 87.00 144 ASP A C 1
ATOM 1038 O O . ASP A 1 144 ? 16.451 -21.484 -29.726 1.00 87.00 144 ASP A O 1
ATOM 1042 N N . PRO A 1 145 ? 17.037 -23.631 -29.593 1.00 80.06 145 PRO A N 1
ATOM 1043 C CA . PRO A 1 145 ? 16.829 -23.877 -31.019 1.00 80.06 145 PRO A CA 1
ATOM 1044 C C . PRO A 1 145 ? 15.346 -23.885 -31.424 1.00 80.06 145 PRO A C 1
ATOM 1046 O O . PRO A 1 145 ? 15.053 -23.876 -32.619 1.00 80.06 145 PRO A O 1
ATOM 1049 N N . GLY A 1 146 ? 14.432 -23.991 -30.451 1.00 77.94 146 GLY A N 1
ATOM 1050 C CA . GLY A 1 146 ? 12.990 -24.039 -30.678 1.00 77.94 146 GLY A CA 1
ATOM 1051 C C . GLY A 1 146 ? 12.362 -22.657 -30.821 1.00 77.94 146 GLY A C 1
ATOM 1052 O O . GLY A 1 146 ? 11.299 -22.551 -31.428 1.00 77.94 146 GLY A O 1
ATOM 1053 N N . GLY A 1 147 ? 13.026 -21.614 -30.314 1.00 81.00 147 GLY A N 1
ATOM 1054 C CA . GLY A 1 147 ? 12.468 -20.264 -30.273 1.00 81.00 147 GLY A CA 1
ATOM 1055 C C . GLY A 1 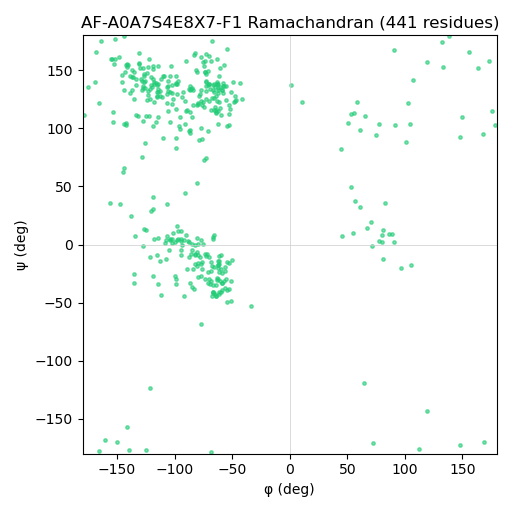147 ? 11.193 -20.201 -29.431 1.00 81.00 147 GLY A C 1
ATOM 1056 O O . GLY A 1 147 ? 10.290 -19.427 -29.747 1.00 81.00 147 GLY A O 1
ATOM 1057 N N . ASP A 1 148 ? 11.112 -21.029 -28.393 1.00 84.38 148 ASP A N 1
ATOM 1058 C CA . ASP A 1 148 ? 10.005 -21.106 -27.449 1.00 84.38 148 ASP A CA 1
ATOM 1059 C C . ASP A 1 148 ? 10.491 -20.568 -26.101 1.00 84.38 148 ASP A C 1
ATOM 1061 O O . ASP A 1 148 ? 11.049 -21.287 -25.268 1.00 84.38 148 ASP A O 1
ATOM 1065 N N . LEU A 1 149 ? 10.296 -19.261 -25.910 1.00 84.12 149 LEU A N 1
ATOM 1066 C CA . LEU A 1 149 ? 10.747 -18.555 -24.715 1.00 84.12 149 LEU A CA 1
ATOM 1067 C C . LEU A 1 149 ? 10.061 -19.083 -23.444 1.00 84.12 149 LEU A C 1
ATOM 1069 O O . LEU A 1 149 ? 10.684 -19.078 -22.387 1.00 84.12 149 LEU A O 1
ATOM 1073 N N . ALA A 1 150 ? 8.822 -19.582 -23.547 1.00 79.62 150 ALA A N 1
ATOM 1074 C CA . ALA A 1 150 ? 8.082 -20.148 -22.417 1.00 79.62 150 ALA A CA 1
ATOM 1075 C C . ALA A 1 150 ? 8.691 -21.471 -21.935 1.00 79.62 150 ALA A C 1
ATOM 1077 O O . ALA A 1 150 ? 8.669 -21.778 -20.743 1.00 79.62 150 ALA A O 1
ATOM 1078 N N . ALA A 1 151 ? 9.231 -22.261 -22.864 1.00 78.06 151 ALA A N 1
ATOM 1079 C CA . ALA A 1 151 ? 9.868 -23.541 -22.573 1.00 78.06 151 ALA A CA 1
ATOM 1080 C C . ALA A 1 151 ? 11.345 -23.408 -22.161 1.00 78.06 151 ALA A C 1
ATOM 1082 O O . ALA A 1 151 ? 11.989 -24.410 -21.827 1.00 78.06 151 ALA A O 1
ATOM 1083 N N . LEU A 1 152 ? 11.903 -22.195 -22.200 1.00 82.75 152 LEU A N 1
ATOM 1084 C CA . LEU A 1 152 ? 13.318 -21.966 -21.965 1.00 82.75 152 LEU A CA 1
ATOM 1085 C C . LEU A 1 152 ? 13.672 -22.072 -20.480 1.00 82.75 152 LEU A C 1
ATOM 1087 O O . LEU A 1 152 ? 13.174 -21.337 -19.635 1.00 82.75 152 LEU A O 1
ATOM 1091 N N . SER A 1 153 ? 14.600 -22.976 -20.170 1.00 77.50 153 SER A N 1
ATOM 1092 C CA . SER A 1 153 ? 15.110 -23.197 -18.816 1.00 77.50 153 SER A CA 1
ATOM 1093 C C . SER A 1 153 ? 16.636 -23.150 -18.787 1.00 77.50 153 SER A C 1
ATOM 1095 O O . SER A 1 153 ? 17.284 -23.712 -19.673 1.00 77.50 153 SER A O 1
ATOM 1097 N N . GLY A 1 154 ? 17.208 -22.554 -17.744 1.00 81.00 154 GLY A N 1
ATOM 1098 C CA . GLY A 1 154 ? 18.653 -22.478 -17.521 1.00 81.00 154 GLY A CA 1
ATOM 1099 C C . GLY A 1 154 ? 19.111 -21.069 -17.154 1.00 81.00 154 GLY A C 1
ATOM 1100 O O . GLY A 1 154 ? 18.322 -20.127 -17.178 1.00 81.00 154 GLY A O 1
ATOM 1101 N N . ASP A 1 155 ? 20.394 -20.939 -16.821 1.00 86.25 155 ASP A N 1
ATOM 1102 C CA . ASP A 1 155 ? 20.960 -19.668 -16.370 1.00 86.25 155 ASP A CA 1
ATOM 1103 C C . ASP A 1 155 ? 21.187 -18.716 -17.545 1.00 86.25 155 ASP A C 1
ATOM 1105 O O . ASP A 1 155 ? 21.926 -19.017 -18.488 1.00 86.25 155 ASP A O 1
ATOM 1109 N N . TRP A 1 156 ? 20.587 -17.534 -17.461 1.00 94.62 156 TRP A N 1
ATOM 1110 C CA . TRP A 1 156 ? 20.873 -16.445 -18.383 1.00 94.62 156 TRP A CA 1
ATOM 1111 C C . TRP A 1 156 ? 22.249 -15.846 -18.090 1.00 94.62 156 TRP A C 1
ATOM 1113 O O . TRP A 1 156 ? 22.873 -16.085 -17.055 1.00 94.62 156 TRP A O 1
ATOM 1123 N N . SER A 1 157 ? 22.766 -15.082 -19.041 1.00 96.00 157 SER A N 1
ATOM 1124 C CA . SER A 1 157 ? 24.019 -14.348 -18.887 1.00 96.00 157 SER A CA 1
ATOM 1125 C C . SER A 1 157 ? 23.820 -12.884 -19.237 1.00 96.00 157 SER A C 1
ATOM 1127 O O . SER A 1 157 ? 22.987 -12.549 -20.075 1.00 96.00 157 SER A O 1
ATOM 1129 N N . GLU A 1 158 ? 24.612 -12.004 -18.642 1.00 96.56 158 GLU A N 1
ATOM 1130 C CA . GLU A 1 158 ? 24.568 -10.571 -18.918 1.00 96.56 158 GLU A CA 1
ATOM 1131 C C . GLU A 1 158 ? 25.955 -9.995 -19.189 1.00 96.56 158 GLU A C 1
ATOM 1133 O O . GLU A 1 158 ? 26.973 -10.554 -18.790 1.00 96.56 158 GLU A O 1
ATOM 1138 N N . TRP A 1 159 ? 26.005 -8.879 -19.903 1.00 95.94 159 TRP A N 1
ATOM 1139 C CA . TRP A 1 159 ? 27.230 -8.132 -20.146 1.00 95.94 159 TRP A CA 1
ATOM 1140 C C . TRP A 1 159 ? 27.583 -7.275 -18.925 1.00 95.94 159 TRP A C 1
ATOM 1142 O O . TRP A 1 159 ? 26.815 -6.396 -18.547 1.00 95.94 159 TRP A O 1
ATOM 1152 N N . ASP A 1 160 ? 28.762 -7.464 -18.336 1.00 92.81 160 ASP A N 1
ATOM 1153 C CA . ASP A 1 160 ? 29.211 -6.688 -17.165 1.00 92.81 160 ASP A CA 1
ATOM 1154 C C . ASP A 1 160 ? 29.935 -5.373 -17.524 1.00 92.81 160 ASP A C 1
ATOM 1156 O O . ASP A 1 160 ? 30.421 -4.650 -16.655 1.00 92.81 160 ASP A O 1
ATOM 1160 N N . GLY A 1 161 ? 30.034 -5.056 -18.820 1.00 89.88 161 GLY A N 1
ATOM 1161 C CA . GLY A 1 161 ? 30.859 -3.963 -19.344 1.00 89.88 161 GLY A CA 1
ATOM 1162 C C . GLY A 1 161 ? 32.146 -4.438 -20.028 1.00 89.88 161 GLY A C 1
ATOM 1163 O O . GLY A 1 161 ? 32.725 -3.689 -20.817 1.00 89.88 161 GLY A O 1
ATOM 1164 N N . SER A 1 162 ? 32.571 -5.678 -19.779 1.00 92.81 162 SER A N 1
ATOM 1165 C CA . SER A 1 162 ? 33.826 -6.256 -20.273 1.00 92.81 162 SER A CA 1
ATOM 1166 C C . SER A 1 162 ? 33.694 -7.677 -20.829 1.00 92.81 162 SER A C 1
ATOM 1168 O O . SER A 1 162 ? 34.400 -8.029 -21.779 1.00 92.81 162 SER A O 1
ATOM 1170 N N . ALA A 1 163 ? 32.798 -8.482 -20.263 1.00 94.75 163 ALA A N 1
ATOM 1171 C CA . ALA A 1 163 ? 32.530 -9.851 -20.662 1.00 94.75 163 ALA A CA 1
ATOM 1172 C C . ALA A 1 163 ? 31.061 -10.213 -20.412 1.00 94.75 163 ALA A C 1
ATOM 1174 O O . ALA A 1 163 ? 30.355 -9.575 -19.634 1.00 94.75 163 ALA A O 1
ATOM 1175 N N . THR A 1 164 ? 30.606 -11.272 -21.079 1.00 95.75 164 THR A N 1
ATOM 1176 C CA . THR A 1 164 ? 29.323 -11.905 -20.771 1.00 95.75 164 THR A CA 1
ATOM 1177 C C . THR A 1 164 ? 29.527 -12.879 -19.616 1.00 95.75 164 THR A C 1
ATOM 1179 O O . THR A 1 164 ? 30.321 -13.816 -19.734 1.00 95.75 164 THR A O 1
ATOM 1182 N N . VAL A 1 165 ? 28.827 -12.655 -18.508 1.00 95.44 165 VAL A N 1
ATOM 1183 C CA . VAL A 1 165 ? 28.928 -13.438 -17.273 1.00 95.44 165 VAL A CA 1
ATOM 1184 C C . VAL A 1 165 ? 27.598 -14.137 -16.970 1.00 95.44 165 VAL A C 1
ATOM 1186 O O . VAL A 1 165 ? 26.546 -13.526 -17.161 1.00 95.44 165 VAL A O 1
ATOM 1189 N N . PRO A 1 166 ? 27.601 -15.405 -16.514 1.00 95.69 166 PRO A N 1
ATOM 1190 C CA . PRO A 1 166 ? 26.381 -16.076 -16.073 1.00 95.69 166 PRO A CA 1
ATOM 1191 C C . PRO A 1 166 ? 25.767 -15.380 -14.858 1.00 95.69 166 PRO A C 1
ATOM 1193 O O . PRO A 1 166 ? 26.485 -15.023 -13.924 1.00 95.69 166 PRO A O 1
ATOM 1196 N N . ASN A 1 167 ? 24.445 -15.247 -14.849 1.00 86.62 167 ASN A N 1
ATOM 1197 C CA . ASN A 1 167 ? 23.686 -14.755 -13.711 1.00 86.62 167 ASN A CA 1
ATOM 1198 C C . ASN A 1 167 ? 22.368 -15.536 -13.592 1.00 86.62 167 ASN A C 1
ATOM 1200 O O . ASN A 1 167 ? 21.410 -15.301 -14.325 1.00 86.62 167 ASN A O 1
ATOM 1204 N N . SER A 1 168 ? 22.324 -16.448 -12.621 1.00 84.81 168 SER A N 1
ATOM 1205 C CA . SER A 1 168 ? 21.150 -17.270 -12.312 1.00 84.81 168 SER A CA 1
ATOM 1206 C C . SER A 1 168 ? 20.013 -16.496 -11.634 1.00 84.81 168 SER A C 1
ATOM 1208 O O . SER A 1 168 ? 18.941 -17.055 -11.435 1.00 84.81 168 SER A O 1
ATOM 1210 N N . ALA A 1 169 ? 20.248 -15.250 -11.207 1.00 75.19 169 ALA A N 1
ATOM 1211 C CA . ALA A 1 169 ? 19.213 -14.392 -10.635 1.00 75.19 169 ALA A CA 1
ATOM 1212 C C . ALA A 1 169 ? 18.343 -13.737 -11.714 1.00 75.19 169 ALA A C 1
ATOM 1214 O O . ALA A 1 169 ? 17.260 -13.257 -11.395 1.00 75.19 169 ALA A O 1
ATOM 1215 N N . ILE A 1 170 ? 18.790 -13.728 -12.976 1.00 79.19 170 ILE A N 1
ATOM 1216 C CA . ILE A 1 170 ? 17.992 -13.205 -14.082 1.00 79.19 170 ILE A CA 1
ATOM 1217 C C . ILE A 1 170 ? 16.763 -14.092 -14.261 1.00 79.19 170 ILE A C 1
ATOM 1219 O O . ILE A 1 170 ? 16.875 -15.265 -14.623 1.00 79.19 170 ILE A O 1
ATOM 1223 N N . ALA A 1 171 ? 15.595 -13.502 -14.039 1.00 78.12 171 ALA A N 1
ATOM 1224 C CA . ALA A 1 171 ? 14.312 -14.137 -14.259 1.00 78.12 171 ALA A CA 1
ATOM 1225 C C . ALA A 1 171 ? 13.694 -13.590 -15.546 1.00 78.12 171 ALA A C 1
ATOM 1227 O O . ALA A 1 171 ? 13.650 -12.379 -15.758 1.00 78.12 171 ALA A O 1
ATOM 1228 N N . VAL A 1 172 ? 13.226 -14.499 -16.401 1.00 83.75 172 VAL A N 1
ATOM 1229 C CA . VAL A 1 172 ? 12.433 -14.186 -17.592 1.00 83.75 172 VAL A CA 1
ATOM 1230 C C . VAL A 1 172 ? 11.175 -15.036 -17.514 1.00 83.75 172 VAL A C 1
ATOM 1232 O O . VAL A 1 172 ? 11.244 -16.256 -17.656 1.00 83.75 172 VAL A O 1
ATOM 1235 N N . THR A 1 173 ? 10.046 -14.412 -17.196 1.00 78.06 173 THR A N 1
ATOM 1236 C CA . THR A 1 173 ? 8.780 -15.100 -16.918 1.00 78.06 173 THR A CA 1
ATOM 1237 C C . THR A 1 173 ? 7.741 -14.758 -17.971 1.00 78.06 173 THR A C 1
ATOM 1239 O O . THR A 1 173 ? 7.614 -13.614 -18.396 1.00 78.06 173 THR A O 1
ATOM 1242 N N . CYS A 1 174 ? 6.993 -15.767 -18.408 1.00 76.88 174 CYS A N 1
ATOM 1243 C CA . CYS A 1 174 ? 6.011 -15.646 -19.477 1.00 76.88 174 CYS A CA 1
ATOM 1244 C C . CYS A 1 174 ? 4.574 -15.604 -18.956 1.00 76.88 174 CYS A C 1
ATOM 1246 O O . CYS A 1 174 ? 4.229 -16.321 -18.016 1.00 76.88 174 CYS A O 1
ATOM 1248 N N . ALA A 1 175 ? 3.721 -14.833 -19.633 1.00 64.25 175 ALA A N 1
ATOM 1249 C CA . ALA A 1 175 ? 2.283 -14.771 -19.393 1.00 64.25 175 ALA A CA 1
ATOM 1250 C C . ALA A 1 175 ? 1.486 -14.716 -20.711 1.00 64.25 175 ALA A C 1
ATOM 1252 O O . ALA A 1 175 ? 1.921 -14.118 -21.690 1.00 64.25 175 ALA A O 1
ATOM 1253 N N . VAL A 1 176 ? 0.305 -15.344 -20.731 1.00 61.69 176 VAL A N 1
ATOM 1254 C CA . VAL A 1 176 ? -0.603 -15.457 -21.905 1.00 61.69 176 VAL A CA 1
ATOM 1255 C C . VAL A 1 176 ? -1.728 -14.410 -21.915 1.00 61.69 176 VAL A C 1
ATOM 1257 O O . VAL A 1 176 ? -2.655 -14.450 -22.716 1.00 61.69 176 VAL A O 1
ATOM 1260 N N . SER A 1 177 ? -1.695 -13.500 -20.954 1.00 54.31 177 SER A N 1
ATOM 1261 C CA . SER A 1 177 ? -2.539 -12.316 -20.847 1.00 54.31 177 SER A CA 1
ATOM 1262 C C . SER A 1 177 ? -1.764 -11.301 -20.023 1.00 54.31 177 SER A C 1
ATOM 1264 O O . SER A 1 177 ? -0.870 -11.709 -19.275 1.00 54.31 177 SER A O 1
ATOM 1266 N N . LEU A 1 178 ? -2.108 -10.013 -20.125 1.00 41.75 178 LEU A N 1
ATOM 1267 C CA . LEU A 1 178 ? -1.545 -9.002 -19.233 1.00 41.75 178 LEU A CA 1
ATOM 1268 C C . LEU A 1 178 ? -1.759 -9.519 -17.799 1.00 41.75 178 LEU A C 1
ATOM 1270 O O . LEU A 1 178 ? -2.913 -9.804 -17.451 1.00 41.75 178 LEU A O 1
ATOM 1274 N N . PRO A 1 179 ? -0.698 -9.801 -17.023 1.00 37.62 179 PRO A N 1
ATOM 1275 C CA . PRO A 1 179 ? -0.866 -10.459 -15.739 1.00 37.62 179 PRO A CA 1
ATOM 1276 C C . PRO A 1 179 ? -1.782 -9.594 -14.864 1.00 37.62 179 PRO A C 1
ATOM 1278 O O . PRO A 1 179 ? -1.549 -8.388 -14.783 1.00 37.62 179 PRO A O 1
ATOM 1281 N N . PRO A 1 180 ? -2.804 -10.161 -14.195 1.00 35.72 180 PRO A N 1
ATOM 1282 C CA . PRO A 1 180 ? -3.675 -9.394 -13.298 1.00 35.72 180 PRO A CA 1
ATOM 1283 C C . PRO A 1 180 ? -2.912 -8.760 -12.120 1.00 35.72 180 PRO A C 1
ATOM 1285 O O . PRO A 1 180 ? -3.448 -7.906 -11.431 1.00 35.72 180 PRO A O 1
ATOM 1288 N N . THR A 1 181 ? -1.645 -9.137 -11.931 1.00 39.03 181 THR A N 1
ATOM 1289 C CA . THR A 1 181 ? -0.708 -8.580 -10.952 1.00 39.03 181 THR A CA 1
ATOM 1290 C C . THR A 1 181 ? 0.338 -7.629 -11.561 1.00 39.03 181 THR A C 1
ATOM 1292 O O . THR A 1 181 ? 1.251 -7.236 -10.847 1.00 39.03 181 THR A O 1
ATOM 1295 N N . MET A 1 182 ? 0.277 -7.312 -12.866 1.00 40.66 182 MET A N 1
ATOM 1296 C CA . MET A 1 182 ? 1.270 -6.480 -13.578 1.00 40.66 182 MET A CA 1
ATOM 1297 C C . MET A 1 182 ? 0.686 -5.612 -14.716 1.00 40.66 182 MET A C 1
ATOM 1299 O O . MET A 1 182 ? 1.354 -5.333 -15.709 1.00 40.66 182 MET A O 1
ATOM 1303 N N . ALA A 1 183 ? -0.536 -5.092 -14.584 1.00 35.06 183 ALA A N 1
ATOM 1304 C CA . ALA A 1 183 ? -0.590 -3.655 -14.867 1.00 35.06 183 ALA A CA 1
ATOM 1305 C C . ALA A 1 183 ? 0.332 -3.039 -13.803 1.00 35.06 183 ALA A C 1
ATOM 1307 O O . ALA A 1 183 ? 0.172 -3.473 -12.657 1.00 35.06 183 ALA A O 1
ATOM 1308 N N . PRO A 1 184 ? 1.309 -2.157 -14.115 1.00 44.50 184 PRO A N 1
ATOM 1309 C CA . PRO A 1 184 ? 2.061 -1.510 -13.049 1.00 44.50 184 PRO A CA 1
ATOM 1310 C C . PRO A 1 184 ? 0.992 -0.920 -12.153 1.00 44.50 184 PRO A C 1
ATOM 1312 O O . PRO A 1 184 ? 0.185 -0.106 -12.612 1.00 44.50 184 PRO A O 1
ATOM 1315 N N . VAL A 1 185 ? 0.869 -1.459 -10.940 1.00 48.81 185 VAL A N 1
ATOM 1316 C CA . VAL A 1 185 ? -0.029 -0.878 -9.960 1.00 48.81 185 VAL A CA 1
ATOM 1317 C C . VAL A 1 185 ? 0.556 0.515 -9.840 1.00 48.81 185 VAL A C 1
ATOM 1319 O O . VAL A 1 185 ? 1.726 0.604 -9.453 1.00 48.81 185 VAL A O 1
ATOM 1322 N N . PRO A 1 186 ? -0.130 1.581 -10.295 1.00 57.66 186 PRO A N 1
ATOM 1323 C CA . PRO A 1 186 ? 0.417 2.906 -10.109 1.00 57.66 186 PRO A CA 1
ATOM 1324 C C . PRO A 1 186 ? 0.715 2.980 -8.618 1.00 57.66 186 PRO A C 1
ATOM 1326 O O . PRO A 1 186 ? -0.158 2.693 -7.795 1.00 57.66 186 PRO A O 1
ATOM 1329 N N . CYS A 1 187 ? 1.985 3.201 -8.274 1.00 68.06 187 CYS A N 1
ATOM 1330 C CA . CYS A 1 187 ? 2.368 3.379 -6.888 1.00 68.06 187 CYS A CA 1
ATOM 1331 C C . CYS A 1 187 ? 1.872 4.776 -6.534 1.00 68.06 187 CYS A C 1
ATOM 1333 O O . CYS A 1 187 ? 2.632 5.733 -6.510 1.00 68.06 187 CYS A O 1
ATOM 1335 N N . ASP A 1 188 ? 0.556 4.908 -6.401 1.00 73.44 188 ASP A N 1
ATOM 1336 C CA . ASP A 1 188 ? -0.106 6.115 -5.938 1.00 73.44 188 ASP A CA 1
ATOM 1337 C C . ASP A 1 188 ? 0.197 6.276 -4.448 1.00 73.44 188 ASP A C 1
ATOM 1339 O O . ASP A 1 188 ? 0.330 7.390 -3.948 1.00 73.44 188 ASP A O 1
ATOM 1343 N N . TRP A 1 189 ? 0.395 5.148 -3.757 1.00 72.62 189 TRP A N 1
ATOM 1344 C CA . TRP A 1 189 ? 0.813 5.090 -2.368 1.00 72.62 189 TRP A CA 1
ATOM 1345 C C . TRP A 1 189 ? 1.894 4.030 -2.161 1.00 72.62 189 TRP A C 1
ATOM 1347 O O . TRP A 1 189 ? 1.858 2.959 -2.765 1.00 72.62 189 TRP A O 1
ATOM 1357 N N . ALA A 1 190 ? 2.836 4.312 -1.266 1.00 80.44 190 ALA A N 1
ATOM 1358 C CA . ALA A 1 190 ? 3.910 3.412 -0.876 1.00 80.44 190 ALA A CA 1
ATOM 1359 C C . ALA A 1 190 ? 3.965 3.272 0.650 1.00 80.44 190 ALA A C 1
ATOM 1361 O O . ALA A 1 190 ? 3.955 4.268 1.378 1.00 80.44 190 ALA A O 1
ATOM 1362 N N . ARG A 1 191 ? 4.070 2.041 1.151 1.00 77.81 191 ARG A N 1
ATOM 1363 C CA . ARG A 1 191 ? 4.271 1.744 2.573 1.00 77.81 191 ARG A CA 1
ATOM 1364 C C . ARG A 1 191 ? 5.696 1.277 2.811 1.00 77.81 191 ARG A C 1
ATOM 1366 O O . ARG A 1 191 ? 6.121 0.267 2.260 1.00 77.81 191 ARG A O 1
ATOM 1373 N N . VAL A 1 192 ? 6.411 1.984 3.680 1.00 83.31 192 VAL A N 1
ATOM 1374 C CA . VAL A 1 192 ? 7.786 1.650 4.064 1.00 83.31 192 VAL A CA 1
ATOM 1375 C C . VAL A 1 192 ? 7.799 0.970 5.425 1.00 83.31 192 VAL A C 1
ATOM 1377 O O . VAL A 1 192 ? 7.248 1.495 6.397 1.00 83.31 192 VAL A O 1
ATOM 1380 N N . SER A 1 193 ? 8.492 -0.164 5.534 1.00 80.81 193 SER A N 1
ATOM 1381 C CA . SER A 1 193 ? 8.684 -0.863 6.809 1.00 80.81 193 SER A CA 1
ATOM 1382 C C . SER A 1 193 ? 10.065 -1.522 6.921 1.00 80.81 193 SER A C 1
ATOM 1384 O O . SER A 1 193 ? 10.896 -1.387 6.028 1.00 80.81 193 SER A O 1
ATOM 1386 N N . GLY A 1 194 ? 10.361 -2.179 8.049 1.00 78.69 194 GLY A N 1
ATOM 1387 C CA . GLY A 1 194 ? 11.506 -3.096 8.178 1.00 78.69 194 GLY A CA 1
ATOM 1388 C C . GLY A 1 194 ? 12.894 -2.488 8.435 1.00 78.69 194 GLY A C 1
ATOM 1389 O O . GLY A 1 194 ? 13.813 -3.201 8.844 1.00 78.69 194 GLY A O 1
ATOM 1390 N N . ALA A 1 195 ? 13.061 -1.170 8.288 1.00 84.88 195 ALA A N 1
ATOM 1391 C CA . ALA A 1 195 ? 14.280 -0.475 8.731 1.00 84.88 195 ALA A CA 1
ATOM 1392 C C . ALA A 1 195 ? 14.529 -0.690 10.236 1.00 84.88 195 ALA A C 1
ATOM 1394 O O . ALA A 1 195 ? 13.594 -0.612 11.034 1.00 84.88 195 ALA A O 1
ATOM 1395 N N . ALA A 1 196 ? 15.773 -0.955 10.634 1.00 85.94 196 ALA A N 1
ATOM 1396 C CA . ALA A 1 196 ? 16.129 -1.260 12.020 1.00 85.94 196 ALA A CA 1
ATOM 1397 C C . ALA A 1 196 ? 16.718 -0.050 12.759 1.00 85.94 196 ALA A C 1
ATOM 1399 O O . ALA A 1 196 ? 16.614 0.046 13.982 1.00 85.94 196 ALA A O 1
ATOM 1400 N N . VAL A 1 197 ? 17.344 0.873 12.026 1.00 88.31 197 VAL A N 1
ATOM 1401 C CA . VAL A 1 197 ? 17.984 2.081 12.561 1.00 88.31 197 VAL A CA 1
ATOM 1402 C C . VAL A 1 197 ? 17.225 3.331 12.133 1.00 88.31 197 VAL A C 1
ATOM 1404 O O . VAL A 1 197 ? 16.969 4.214 12.948 1.00 88.31 197 VAL A O 1
ATOM 1407 N N . GLN A 1 198 ? 16.824 3.393 10.868 1.00 89.00 198 GLN A N 1
ATOM 1408 C CA . GLN A 1 198 ? 16.110 4.514 10.264 1.00 89.00 198 GLN A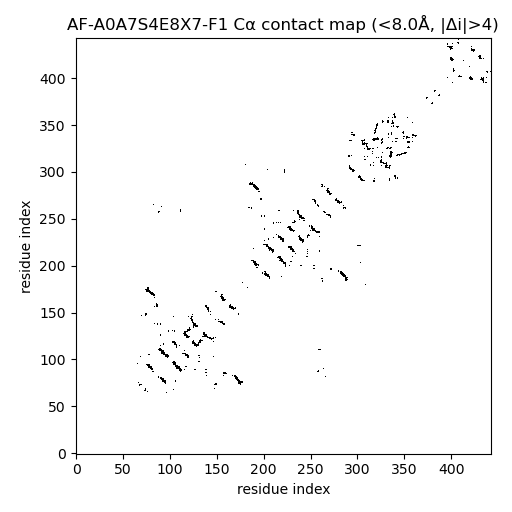 CA 1
ATOM 1409 C C . GLN A 1 198 ? 14.589 4.328 10.374 1.00 89.00 198 GLN A C 1
ATOM 1411 O O . GLN A 1 198 ? 13.840 4.572 9.434 1.00 89.00 198 GLN A O 1
ATOM 1416 N N . THR A 1 199 ? 14.112 3.909 11.552 1.00 85.69 199 THR A N 1
ATOM 1417 C CA . THR A 1 199 ? 12.692 3.592 11.810 1.00 85.69 199 THR A CA 1
ATOM 1418 C C . THR A 1 199 ? 11.762 4.794 11.645 1.00 85.69 199 THR A C 1
ATOM 1420 O O . THR A 1 199 ? 10.560 4.633 11.503 1.00 85.69 199 THR A O 1
ATOM 1423 N N . SER A 1 200 ? 12.297 6.017 11.663 1.00 83.38 200 SER A N 1
ATOM 1424 C CA . SER A 1 200 ? 11.529 7.243 11.416 1.00 83.38 200 SER A CA 1
ATOM 1425 C C . SER A 1 200 ? 11.099 7.428 9.958 1.00 83.38 200 SER A C 1
ATOM 1427 O O . SER A 1 200 ? 10.344 8.357 9.684 1.00 83.38 200 SER A O 1
ATOM 1429 N N . TYR A 1 201 ? 11.592 6.586 9.044 1.00 86.19 201 TYR A N 1
ATOM 1430 C CA . TYR A 1 201 ? 11.149 6.519 7.651 1.00 86.19 201 TYR A CA 1
ATOM 1431 C C . TYR A 1 201 ? 10.068 5.459 7.423 1.00 86.19 201 TYR A C 1
ATOM 1433 O O . TYR A 1 201 ? 9.552 5.373 6.313 1.00 86.19 201 TYR A O 1
ATOM 1441 N N . HIS A 1 202 ? 9.716 4.663 8.441 1.00 81.00 202 HIS A N 1
ATOM 1442 C CA . HIS A 1 202 ? 8.517 3.828 8.367 1.00 81.00 202 HIS A CA 1
ATOM 1443 C C . HIS A 1 202 ? 7.285 4.718 8.259 1.00 81.00 202 HIS A C 1
ATOM 1445 O O . HIS A 1 202 ? 7.211 5.738 8.946 1.00 81.00 202 HIS A O 1
ATOM 1451 N N . GLY A 1 203 ? 6.328 4.312 7.434 1.00 71.56 203 GLY A N 1
ATOM 1452 C CA . GLY A 1 203 ? 5.103 5.076 7.232 1.00 71.56 203 GLY A CA 1
ATOM 1453 C C . GLY A 1 203 ? 4.550 4.949 5.823 1.00 71.56 203 GLY A C 1
ATOM 1454 O O . GLY A 1 203 ? 5.040 4.157 5.011 1.00 71.56 203 GLY A O 1
ATOM 1455 N N . PHE A 1 204 ? 3.523 5.745 5.561 1.00 75.00 204 PHE A N 1
ATOM 1456 C CA . PHE A 1 204 ? 2.816 5.801 4.291 1.00 75.00 204 PHE A CA 1
ATOM 1457 C C . PHE A 1 204 ? 3.187 7.060 3.521 1.00 75.00 204 PHE A C 1
ATOM 1459 O O . PHE A 1 204 ? 3.242 8.162 4.072 1.00 75.00 204 PHE A O 1
ATOM 1466 N N . TYR A 1 205 ? 3.413 6.883 2.228 1.00 83.94 205 TYR A N 1
ATOM 1467 C CA . TYR A 1 205 ? 3.849 7.920 1.316 1.00 83.94 205 TYR A CA 1
ATOM 1468 C C . TYR A 1 205 ? 2.886 7.994 0.136 1.00 83.94 205 TYR A C 1
ATOM 1470 O O . TYR A 1 205 ? 2.524 6.966 -0.417 1.00 83.94 205 TYR A O 1
ATOM 1478 N N . GLU A 1 206 ? 2.489 9.199 -0.253 1.00 79.56 206 GLU A N 1
ATOM 1479 C CA . GLU A 1 206 ? 1.622 9.461 -1.408 1.00 79.56 206 GLU A CA 1
ATOM 1480 C C . GLU A 1 206 ? 2.451 9.958 -2.584 1.00 79.56 206 GLU A C 1
ATOM 1482 O O . GLU A 1 206 ? 3.304 10.835 -2.402 1.00 79.56 206 GLU A O 1
ATOM 1487 N N . ALA A 1 207 ? 2.168 9.465 -3.786 1.00 80.44 207 ALA A N 1
ATOM 1488 C CA . ALA A 1 207 ? 2.672 10.027 -5.025 1.00 80.44 207 ALA A CA 1
ATOM 1489 C C . ALA A 1 207 ? 2.140 11.454 -5.176 1.00 80.44 207 ALA A C 1
ATOM 1491 O O . ALA A 1 207 ? 0.993 11.703 -5.535 1.00 80.44 207 ALA A O 1
ATOM 1492 N N . THR A 1 208 ? 3.004 12.429 -4.913 1.00 73.25 208 THR A N 1
ATOM 1493 C CA . THR A 1 208 ? 2.638 13.857 -4.948 1.00 73.25 208 THR A CA 1
ATOM 1494 C C . THR A 1 208 ? 3.010 14.510 -6.279 1.00 73.25 208 THR A C 1
ATOM 1496 O O . THR A 1 208 ? 2.944 15.730 -6.434 1.00 73.25 208 THR A O 1
ATOM 1499 N N . GLY A 1 209 ? 3.359 13.680 -7.265 1.00 72.00 209 GLY A N 1
ATOM 1500 C CA . GLY A 1 209 ? 3.686 14.059 -8.627 1.00 72.00 209 GLY A CA 1
ATOM 1501 C C . GLY A 1 209 ? 5.110 13.665 -8.987 1.00 72.00 209 GLY A C 1
ATOM 1502 O O . GLY A 1 209 ? 5.616 12.619 -8.584 1.00 72.00 209 GLY A O 1
ATOM 1503 N N . THR A 1 210 ? 5.751 14.522 -9.772 1.00 74.81 210 THR A N 1
ATOM 1504 C CA . THR A 1 210 ? 7.118 14.312 -10.229 1.00 74.81 210 THR A CA 1
ATOM 1505 C C . THR A 1 210 ? 8.033 15.423 -9.753 1.00 74.81 210 THR A C 1
ATOM 1507 O O . THR A 1 210 ? 7.622 16.579 -9.645 1.00 74.81 210 THR A O 1
ATOM 1510 N N . CYS A 1 211 ? 9.301 15.094 -9.575 1.00 71.06 211 CYS A N 1
ATOM 1511 C CA . CYS A 1 211 ? 10.383 16.035 -9.357 1.00 71.06 211 CYS A CA 1
ATOM 1512 C C . CYS A 1 211 ? 10.325 17.200 -10.356 1.00 71.06 211 CYS A C 1
ATOM 1514 O O . CYS A 1 211 ? 10.338 16.979 -11.570 1.00 71.06 211 CYS A O 1
ATOM 1516 N N . THR A 1 212 ? 10.280 18.434 -9.836 1.00 65.44 212 THR A N 1
ATOM 1517 C CA . THR A 1 212 ? 10.027 19.680 -10.589 1.00 65.44 212 THR A CA 1
ATOM 1518 C C . THR A 1 212 ? 10.912 19.849 -11.829 1.00 65.44 212 THR A C 1
ATOM 1520 O O . THR A 1 212 ? 10.458 20.411 -12.823 1.00 65.44 212 THR A O 1
ATOM 1523 N N . ASP A 1 213 ? 12.143 19.327 -11.784 1.00 67.12 213 ASP A N 1
ATOM 1524 C CA . ASP A 1 213 ? 13.153 19.497 -12.835 1.00 67.12 213 ASP A CA 1
ATOM 1525 C C . ASP A 1 213 ? 13.556 18.194 -13.558 1.00 67.12 213 ASP A C 1
ATOM 1527 O O . ASP A 1 213 ? 14.258 18.268 -14.567 1.00 67.12 213 ASP A O 1
ATOM 1531 N N . SER A 1 214 ? 13.130 17.011 -13.087 1.00 65.38 214 SER A N 1
ATOM 1532 C CA . SER A 1 214 ? 13.579 15.713 -13.637 1.00 65.38 214 SER A CA 1
ATOM 1533 C C . SER A 1 214 ? 12.456 14.752 -14.033 1.00 65.38 214 SER A C 1
ATOM 1535 O O . SER A 1 214 ? 12.742 13.674 -14.545 1.00 65.38 214 SER A O 1
ATOM 1537 N N . SER A 1 215 ? 11.176 15.112 -13.849 1.00 69.31 215 SER A N 1
ATOM 1538 C CA . SER A 1 215 ? 10.011 14.238 -14.116 1.00 69.31 215 SER A CA 1
ATOM 1539 C C . SER A 1 215 ? 10.035 12.879 -13.393 1.00 69.31 215 SER A C 1
ATOM 1541 O O . SER A 1 215 ? 9.187 12.032 -13.647 1.00 69.31 215 SER A O 1
ATOM 1543 N N . GLN A 1 216 ? 10.971 12.690 -12.462 1.00 74.00 216 GLN A N 1
ATOM 1544 C CA . GLN A 1 216 ? 11.120 11.464 -11.691 1.00 74.00 216 GLN A CA 1
ATOM 1545 C C . GLN A 1 216 ? 10.018 11.334 -10.643 1.00 74.00 216 GLN A C 1
ATOM 1547 O O . GLN A 1 216 ? 9.551 12.353 -10.128 1.00 74.00 216 GLN A O 1
ATOM 1552 N N . PRO A 1 217 ? 9.603 10.107 -10.314 1.00 77.06 217 PRO A N 1
ATOM 1553 C CA . PRO A 1 217 ? 8.555 9.874 -9.334 1.00 77.06 217 PRO A CA 1
ATOM 1554 C C . PRO A 1 217 ? 8.950 10.385 -7.942 1.00 77.06 217 PRO A C 1
ATOM 1556 O O . PRO A 1 217 ? 10.093 10.237 -7.494 1.00 77.06 217 PRO A O 1
ATOM 1559 N N . TYR A 1 218 ? 7.981 11.013 -7.271 1.00 83.75 218 TYR A N 1
ATOM 1560 C CA . TYR A 1 218 ? 8.171 11.691 -5.995 1.00 83.75 218 TYR A CA 1
ATOM 1561 C C . TYR A 1 218 ? 7.009 11.437 -5.039 1.00 83.75 218 TYR A C 1
ATOM 1563 O O . TYR A 1 218 ? 5.840 11.654 -5.375 1.00 83.75 218 TYR A O 1
ATOM 1571 N N . PHE A 1 219 ? 7.348 11.049 -3.812 1.00 88.31 219 PHE A N 1
ATOM 1572 C CA . PHE A 1 219 ? 6.380 10.711 -2.788 1.00 88.31 219 PHE A CA 1
ATOM 1573 C C . PHE A 1 219 ? 6.596 11.504 -1.509 1.00 88.31 219 PHE A C 1
ATOM 1575 O O . PHE A 1 219 ? 7.726 11.687 -1.053 1.00 88.31 219 PHE A O 1
ATOM 1582 N N . SER A 1 220 ? 5.498 11.912 -0.884 1.00 85.88 220 SER A N 1
ATOM 1583 C CA . SER A 1 220 ? 5.503 12.645 0.380 1.00 85.88 220 SER A CA 1
ATOM 1584 C C . SER A 1 220 ? 4.918 11.792 1.493 1.00 85.88 220 SER A C 1
ATOM 1586 O O . SER A 1 220 ? 3.849 11.213 1.328 1.00 85.88 220 SER A O 1
ATOM 1588 N N . CYS A 1 221 ? 5.605 11.726 2.633 1.00 84.75 221 CYS A N 1
ATOM 1589 C CA . CYS A 1 221 ? 5.107 10.986 3.786 1.00 84.75 221 CYS A CA 1
ATOM 1590 C C . CYS A 1 221 ? 3.892 11.675 4.419 1.00 84.75 221 CYS A C 1
ATOM 1592 O O . CYS A 1 221 ? 3.891 12.892 4.617 1.00 84.75 221 CYS A O 1
ATOM 1594 N N . LEU A 1 222 ? 2.897 10.882 4.800 1.00 71.44 222 LEU A N 1
ATOM 1595 C CA . LEU A 1 222 ? 1.608 11.344 5.320 1.00 71.44 222 LEU A CA 1
ATOM 1596 C C . LEU A 1 222 ? 1.540 11.301 6.842 1.00 71.44 222 LEU A C 1
ATOM 1598 O O . LEU A 1 222 ? 0.887 12.133 7.467 1.00 71.44 222 LEU A O 1
ATOM 1602 N N . ASP A 1 223 ? 2.205 10.315 7.437 1.00 64.88 223 ASP A N 1
ATOM 1603 C CA . ASP A 1 223 ? 2.133 9.986 8.859 1.00 64.88 223 ASP A CA 1
ATOM 1604 C C . ASP A 1 223 ? 3.483 10.144 9.580 1.00 64.88 223 ASP A C 1
ATOM 1606 O O . ASP A 1 223 ? 3.596 9.893 10.784 1.00 64.88 223 ASP A O 1
ATOM 1610 N N . CYS A 1 224 ? 4.504 10.641 8.881 1.00 66.94 224 CYS A N 1
ATOM 1611 C CA . CYS A 1 224 ? 5.793 10.959 9.475 1.00 66.94 224 CYS A CA 1
ATOM 1612 C C . CYS A 1 224 ? 5.705 12.223 10.346 1.00 66.94 224 CYS A C 1
ATOM 1614 O O . CYS A 1 224 ? 5.276 13.288 9.907 1.00 66.94 224 CYS A O 1
ATOM 1616 N N . GLY A 1 225 ? 6.250 12.172 11.568 1.00 58.19 225 GLY A N 1
ATOM 1617 C CA . GLY A 1 225 ? 6.359 13.338 12.467 1.00 58.19 225 GLY A CA 1
ATOM 1618 C C . GLY A 1 225 ? 7.310 14.456 11.990 1.00 58.19 225 GLY A C 1
ATOM 1619 O O . GLY A 1 225 ? 7.609 15.382 12.741 1.00 58.19 225 GLY A O 1
ATOM 1620 N N . SER A 1 226 ? 7.841 14.357 10.770 1.00 69.75 226 SER A N 1
ATOM 1621 C CA . SER A 1 226 ? 8.697 15.344 10.104 1.00 69.75 226 SER A CA 1
ATOM 1622 C C . SER A 1 226 ? 8.588 15.164 8.589 1.00 69.75 226 SER A C 1
ATOM 1624 O O . SER A 1 226 ? 8.227 14.078 8.146 1.00 69.75 226 SER A O 1
ATOM 1626 N N . THR A 1 227 ? 8.946 16.180 7.797 1.00 77.38 227 THR A N 1
ATOM 1627 C CA . THR A 1 227 ? 8.958 16.065 6.330 1.00 77.38 227 THR A CA 1
ATOM 1628 C C . THR A 1 227 ? 9.946 14.986 5.896 1.00 77.38 227 THR A C 1
ATOM 1630 O O . THR A 1 227 ? 11.120 14.985 6.300 1.00 77.38 227 THR A O 1
ATOM 1633 N N . LYS A 1 228 ? 9.427 14.002 5.168 1.00 88.25 228 LYS A N 1
ATOM 1634 C CA . LYS A 1 228 ? 10.122 12.806 4.703 1.00 88.25 228 LYS A CA 1
ATOM 1635 C C . LYS A 1 228 ? 9.547 12.457 3.342 1.00 88.25 228 LYS A C 1
ATOM 1637 O O . LYS A 1 228 ? 8.339 12.572 3.145 1.00 88.25 228 LYS A O 1
ATOM 1642 N N . HIS A 1 229 ? 10.415 12.041 2.437 1.00 90.00 229 HIS A N 1
ATOM 1643 C CA . HIS A 1 229 ? 10.062 11.812 1.046 1.00 90.00 229 HIS A CA 1
ATOM 1644 C C . HIS A 1 229 ? 10.758 10.570 0.521 1.00 90.00 229 HIS A C 1
ATOM 1646 O O . HIS A 1 229 ? 11.828 10.213 1.023 1.00 90.00 229 HIS A O 1
ATOM 1652 N N . ILE A 1 230 ? 10.150 9.966 -0.496 1.00 91.00 230 ILE A N 1
ATOM 1653 C CA . ILE A 1 230 ? 10.767 8.952 -1.348 1.00 91.00 230 ILE A CA 1
ATOM 1654 C C . ILE A 1 230 ? 10.901 9.579 -2.730 1.00 91.00 230 ILE A C 1
ATOM 1656 O O . ILE A 1 230 ? 9.930 10.113 -3.262 1.00 91.00 230 ILE A O 1
ATOM 1660 N N . TRP A 1 231 ? 12.091 9.544 -3.311 1.00 89.81 231 TRP A N 1
ATOM 1661 C CA . TRP A 1 231 ? 12.298 10.047 -4.664 1.00 89.81 231 TRP A CA 1
ATOM 1662 C C . TRP A 1 231 ? 13.287 9.180 -5.410 1.00 89.81 231 TRP A C 1
ATOM 1664 O O . TRP A 1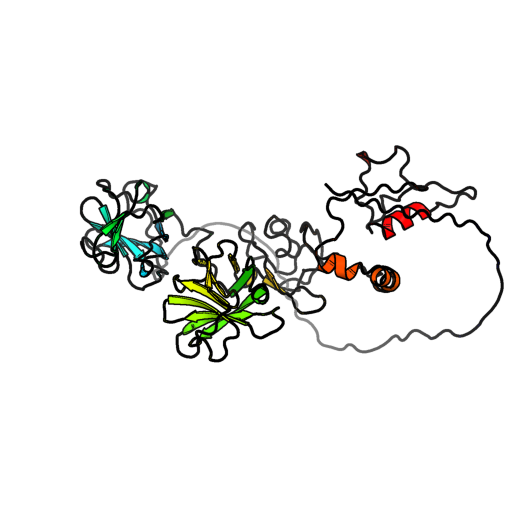 231 ? 14.222 8.622 -4.822 1.00 89.81 231 TRP A O 1
ATOM 1674 N N . TYR A 1 232 ? 13.080 9.096 -6.715 1.00 86.06 232 TYR A N 1
ATOM 1675 C CA . TYR A 1 232 ? 14.083 8.556 -7.606 1.00 86.06 232 TYR A CA 1
ATOM 1676 C C . TYR A 1 232 ? 15.051 9.670 -8.001 1.00 86.06 232 TYR A C 1
ATOM 1678 O O . TYR A 1 232 ? 14.635 10.786 -8.304 1.00 86.06 232 TYR A O 1
ATOM 1686 N N . HIS A 1 233 ? 16.346 9.380 -7.947 1.00 84.81 233 HIS A N 1
ATOM 1687 C CA . HIS A 1 233 ? 17.414 10.311 -8.284 1.00 84.81 233 HIS A CA 1
ATOM 1688 C C . HIS A 1 233 ? 18.095 9.876 -9.581 1.00 84.81 233 HIS A C 1
ATOM 1690 O O . HIS A 1 233 ? 18.385 8.695 -9.774 1.00 84.81 233 HIS A O 1
ATOM 1696 N N . ASP A 1 234 ? 18.518 10.851 -10.390 1.00 78.31 234 ASP A N 1
ATOM 1697 C CA . ASP A 1 234 ? 19.255 10.690 -11.660 1.00 78.31 234 ASP A CA 1
ATOM 1698 C C . ASP A 1 234 ? 20.496 9.776 -11.620 1.00 78.31 234 ASP A C 1
ATOM 1700 O O . ASP A 1 234 ? 21.041 9.412 -12.660 1.00 78.31 234 ASP A O 1
ATOM 1704 N N . TYR A 1 235 ? 20.981 9.408 -10.433 1.00 79.50 235 TYR A N 1
ATOM 1705 C CA . TYR A 1 235 ? 22.106 8.489 -10.277 1.00 79.50 235 TYR A CA 1
ATOM 1706 C C . TYR A 1 235 ? 21.685 7.011 -10.303 1.00 79.50 235 TYR A C 1
ATOM 1708 O O . TYR A 1 235 ? 22.555 6.153 -10.161 1.00 79.50 235 TYR A O 1
ATOM 1716 N N . GLY A 1 236 ? 20.393 6.708 -10.473 1.00 82.12 236 GLY A N 1
ATOM 1717 C CA . GLY A 1 236 ? 19.861 5.342 -10.451 1.00 82.12 236 GLY A CA 1
ATOM 1718 C C . GLY A 1 236 ? 19.596 4.824 -9.039 1.00 82.12 236 GLY A C 1
ATOM 1719 O O . GLY A 1 236 ? 19.870 3.663 -8.740 1.00 82.12 236 GLY A O 1
ATOM 1720 N N . TYR A 1 237 ? 19.157 5.714 -8.146 1.00 86.81 237 TYR A N 1
ATOM 1721 C CA . TYR A 1 237 ? 18.882 5.384 -6.751 1.00 86.81 237 TYR A CA 1
ATOM 1722 C C . TYR A 1 237 ? 17.478 5.823 -6.384 1.00 86.81 237 TYR A C 1
ATOM 1724 O O . TYR A 1 237 ? 17.084 6.949 -6.687 1.00 86.81 237 TYR A O 1
ATOM 1732 N N . TRP A 1 238 ? 16.796 4.990 -5.610 1.00 90.38 238 TRP A N 1
ATOM 1733 C CA . TRP A 1 238 ? 15.743 5.478 -4.736 1.00 90.38 238 TRP A CA 1
ATOM 1734 C C . TRP A 1 238 ? 16.351 5.948 -3.429 1.00 90.38 238 TRP A C 1
ATOM 1736 O O . TRP A 1 238 ? 17.182 5.259 -2.830 1.00 90.38 238 TRP A O 1
ATOM 1746 N N . PHE A 1 239 ? 15.911 7.112 -2.974 1.00 92.19 239 PHE A N 1
ATOM 1747 C CA . PHE A 1 239 ? 16.291 7.678 -1.693 1.00 92.19 239 PHE A C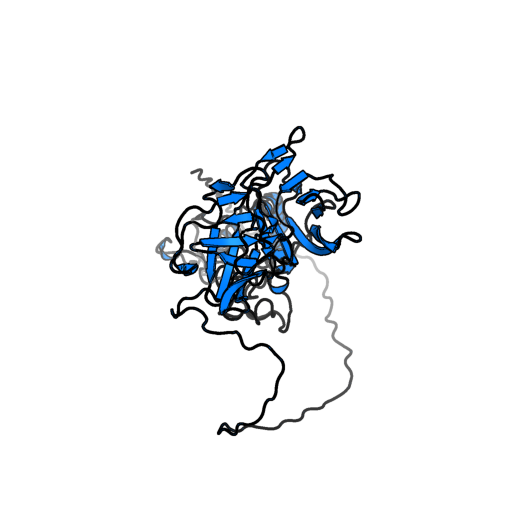A 1
ATOM 1748 C C . PHE A 1 239 ? 15.067 7.906 -0.820 1.00 92.19 239 PHE A C 1
ATOM 1750 O O . PHE A 1 239 ? 14.018 8.318 -1.305 1.00 92.19 239 PHE A O 1
ATOM 1757 N N . MET A 1 240 ? 15.240 7.690 0.485 1.00 92.69 240 MET A N 1
ATOM 1758 C CA . MET A 1 240 ? 14.309 8.156 1.507 1.00 92.69 240 MET A CA 1
ATOM 1759 C C . MET A 1 240 ? 15.026 9.137 2.424 1.00 92.69 240 MET A C 1
ATOM 1761 O O . MET A 1 240 ? 16.057 8.812 3.023 1.00 92.69 240 MET A O 1
ATOM 1765 N N . GLY A 1 241 ? 14.501 10.350 2.535 1.00 91.19 241 GLY A N 1
ATOM 1766 C CA . GLY A 1 241 ? 15.200 11.453 3.191 1.00 91.19 241 GLY A CA 1
ATOM 1767 C C . GLY A 1 241 ? 14.298 12.631 3.553 1.00 91.19 241 GLY A C 1
ATOM 1768 O O . GLY A 1 241 ? 13.115 12.630 3.226 1.00 91.19 241 GLY A O 1
ATOM 1769 N N . PRO A 1 242 ? 14.833 13.645 4.255 1.00 84.19 242 PRO A N 1
ATOM 1770 C CA . PRO A 1 242 ? 14.125 14.894 4.533 1.00 84.19 242 PRO A CA 1
ATOM 1771 C C . PRO A 1 242 ? 13.917 15.780 3.298 1.00 84.19 242 PRO A C 1
ATOM 1773 O O . PRO A 1 242 ? 13.202 16.768 3.414 1.00 84.19 242 PRO A O 1
ATOM 1776 N N . ASP A 1 243 ? 14.567 15.451 2.177 1.00 72.44 243 ASP A N 1
ATOM 1777 C CA . ASP A 1 243 ? 14.463 16.145 0.890 1.00 72.44 243 ASP A CA 1
ATOM 1778 C C . ASP A 1 243 ? 14.718 17.660 0.950 1.00 72.44 243 ASP A C 1
ATOM 1780 O O . ASP A 1 243 ? 13.944 18.484 0.474 1.00 72.44 243 ASP A O 1
ATOM 1784 N N . ALA A 1 244 ? 15.821 18.059 1.588 1.00 61.38 244 ALA A N 1
ATOM 1785 C CA . ALA A 1 244 ? 16.087 19.474 1.859 1.00 61.38 244 ALA A CA 1
ATOM 1786 C C . ALA A 1 244 ? 16.228 20.346 0.589 1.00 61.38 244 ALA A C 1
ATOM 1788 O O . ALA A 1 244 ? 16.058 21.561 0.685 1.00 61.38 244 ALA A O 1
ATOM 1789 N N . ASP A 1 245 ? 16.513 19.732 -0.566 1.00 66.88 245 ASP A N 1
ATOM 1790 C CA . ASP A 1 245 ? 16.783 20.404 -1.845 1.00 66.88 245 ASP A CA 1
ATOM 1791 C C . ASP A 1 245 ? 15.901 19.885 -3.003 1.00 66.88 245 ASP A C 1
ATOM 1793 O O . ASP A 1 245 ? 16.194 20.162 -4.168 1.00 66.88 245 ASP A O 1
ATOM 1797 N N . GLY A 1 246 ? 14.840 19.119 -2.720 1.00 73.62 246 GLY A N 1
ATOM 1798 C CA . GLY A 1 246 ? 14.110 18.383 -3.756 1.00 73.62 246 GLY A CA 1
ATOM 1799 C C . GLY A 1 246 ? 14.905 17.185 -4.294 1.00 73.62 246 GLY A C 1
ATOM 1800 O O . GLY A 1 246 ? 15.991 16.863 -3.812 1.00 73.62 246 GLY A O 1
ATOM 1801 N N . CYS A 1 247 ? 14.414 16.559 -5.364 1.00 73.19 247 CYS A N 1
ATOM 1802 C CA . CYS A 1 247 ? 14.921 15.275 -5.870 1.00 73.19 247 CYS A CA 1
ATOM 1803 C C . CYS A 1 247 ? 16.399 15.215 -6.300 1.00 73.19 247 CYS A C 1
ATOM 1805 O O . CYS A 1 247 ? 16.925 14.133 -6.552 1.00 73.19 247 CYS A O 1
ATOM 1807 N N . ALA A 1 248 ? 17.087 16.357 -6.371 1.00 78.06 248 ALA A N 1
ATOM 1808 C CA . ALA A 1 248 ? 18.536 16.425 -6.565 1.00 78.06 248 ALA A CA 1
ATOM 1809 C C . ALA A 1 248 ? 19.332 16.196 -5.263 1.00 78.06 248 ALA A C 1
ATOM 1811 O O . ALA A 1 248 ? 20.566 16.161 -5.274 1.00 78.06 248 ALA A O 1
ATOM 1812 N N . SER A 1 249 ? 18.653 16.099 -4.118 1.00 80.88 249 SER A N 1
ATOM 1813 C CA . SER A 1 249 ? 19.296 15.855 -2.839 1.00 80.88 249 SER A CA 1
ATOM 1814 C C . SER A 1 249 ? 19.821 14.425 -2.780 1.00 80.88 249 SER A C 1
ATOM 1816 O O . SER A 1 249 ? 19.133 13.471 -3.124 1.00 80.88 249 SER A O 1
ATOM 1818 N N . THR A 1 250 ? 21.031 14.257 -2.256 1.00 84.19 250 THR A N 1
ATOM 1819 C CA . THR A 1 250 ? 21.556 12.948 -1.831 1.00 84.19 250 THR A CA 1
ATOM 1820 C C . THR A 1 250 ? 21.463 12.778 -0.312 1.00 84.19 250 THR A C 1
ATOM 1822 O O . THR A 1 250 ? 22.084 11.883 0.259 1.00 84.19 250 THR A O 1
ATOM 1825 N N . SER A 1 251 ? 20.767 13.693 0.374 1.00 86.62 251 SER A N 1
ATOM 1826 C CA . SER A 1 251 ? 20.584 13.660 1.823 1.00 86.62 251 SER A CA 1
ATOM 1827 C C . SER A 1 251 ? 19.501 12.644 2.168 1.00 86.62 251 SER A C 1
ATOM 1829 O O . SER A 1 251 ? 18.317 12.971 2.217 1.00 86.62 251 SER A O 1
ATOM 1831 N N . SER A 1 252 ? 19.910 11.396 2.380 1.00 89.00 252 SER A N 1
ATOM 1832 C CA . SER A 1 252 ? 19.018 10.263 2.618 1.00 89.00 252 SER A CA 1
ATOM 1833 C C . SER A 1 252 ? 19.425 9.465 3.857 1.00 89.00 252 SER A C 1
ATOM 1835 O O . SER A 1 252 ? 20.584 9.451 4.277 1.00 89.00 252 SER A O 1
ATOM 1837 N N . GLY A 1 253 ? 18.436 8.830 4.483 1.00 89.31 253 GLY A N 1
ATOM 1838 C CA . GLY A 1 253 ? 18.628 7.837 5.537 1.00 89.31 253 GLY A CA 1
ATOM 1839 C C . GLY A 1 253 ? 18.536 6.409 5.008 1.00 89.31 253 GLY A C 1
ATOM 1840 O O . GLY A 1 253 ? 19.199 5.529 5.548 1.00 89.31 253 GLY A O 1
ATOM 1841 N N . ILE A 1 254 ? 17.756 6.180 3.951 1.00 91.75 254 ILE A N 1
ATOM 1842 C CA . ILE A 1 254 ? 17.578 4.874 3.308 1.00 91.75 254 ILE A CA 1
ATOM 1843 C C . ILE A 1 254 ? 17.804 5.038 1.803 1.00 91.75 254 ILE A C 1
ATOM 1845 O O . ILE A 1 254 ? 17.458 6.075 1.235 1.00 91.75 254 ILE A O 1
ATOM 1849 N N . SER A 1 255 ? 18.426 4.049 1.165 1.00 92.94 255 SER A N 1
ATOM 1850 C CA . SER A 1 255 ? 18.643 4.052 -0.280 1.00 92.94 255 SER A CA 1
ATOM 1851 C C . SER A 1 255 ? 18.735 2.652 -0.868 1.00 92.94 255 SER A C 1
ATOM 1853 O O . SER A 1 255 ? 19.117 1.712 -0.173 1.00 92.94 255 SER A O 1
ATOM 1855 N N . ILE A 1 256 ? 18.434 2.522 -2.155 1.00 89.62 256 ILE A N 1
ATOM 1856 C CA . ILE A 1 256 ? 18.696 1.312 -2.936 1.00 89.62 256 ILE A CA 1
ATOM 1857 C C . ILE A 1 256 ? 19.056 1.701 -4.370 1.00 89.62 256 ILE A C 1
ATOM 1859 O O . ILE A 1 256 ? 18.557 2.697 -4.892 1.00 89.62 256 ILE A O 1
ATOM 1863 N N . VAL A 1 257 ? 19.946 0.924 -4.987 1.00 83.88 257 VAL A N 1
ATOM 1864 C CA . VAL A 1 257 ? 20.272 1.036 -6.415 1.00 83.88 257 VAL A CA 1
ATOM 1865 C C . VAL A 1 257 ? 19.319 0.139 -7.179 1.00 83.88 257 VAL A C 1
ATOM 1867 O O . VAL A 1 257 ? 19.364 -1.075 -7.009 1.00 83.88 257 VAL A O 1
ATOM 1870 N N . THR A 1 258 ? 18.473 0.723 -8.013 1.00 70.88 258 THR A N 1
ATOM 1871 C CA . THR A 1 258 ? 17.475 -0.008 -8.803 1.00 70.88 258 THR A CA 1
ATOM 1872 C C . THR A 1 258 ? 16.931 0.918 -9.895 1.00 70.88 258 THR A C 1
ATOM 1874 O O . THR A 1 258 ? 17.412 2.040 -10.060 1.00 70.88 258 THR A O 1
ATOM 1877 N N . ASN A 1 259 ? 15.981 0.427 -10.681 1.00 68.06 259 ASN A N 1
ATOM 1878 C CA . ASN A 1 259 ? 15.251 1.186 -11.687 1.00 68.06 259 ASN A CA 1
ATOM 1879 C C . ASN A 1 259 ? 14.323 2.262 -11.096 1.00 68.06 259 ASN A C 1
ATOM 1881 O O . ASN A 1 259 ? 14.162 2.394 -9.884 1.00 68.06 259 ASN A O 1
ATOM 1885 N N . GLU A 1 260 ? 13.723 3.049 -11.987 1.00 66.25 260 GLU A N 1
ATOM 1886 C CA . GLU A 1 260 ? 12.840 4.167 -11.641 1.00 66.25 260 GLU A CA 1
ATOM 1887 C C . GLU A 1 260 ? 11.416 3.758 -11.260 1.00 66.25 260 GLU A C 1
ATOM 1889 O O . GLU A 1 260 ? 10.608 4.629 -10.952 1.00 66.25 260 GLU A O 1
ATOM 1894 N N . ASP A 1 261 ? 11.112 2.461 -11.258 1.00 69.75 261 ASP A N 1
ATOM 1895 C CA . ASP A 1 261 ? 9.772 1.953 -10.995 1.00 69.75 261 ASP A CA 1
ATOM 1896 C C . ASP A 1 261 ? 9.688 1.377 -9.577 1.00 69.75 261 ASP A C 1
ATOM 1898 O O . ASP A 1 261 ? 10.251 0.325 -9.280 1.00 69.75 261 ASP A O 1
ATOM 1902 N N . LEU A 1 262 ? 9.031 2.113 -8.672 1.00 69.38 262 LEU A N 1
ATOM 1903 C CA . LEU A 1 262 ? 8.970 1.776 -7.243 1.00 69.38 262 LEU A CA 1
ATOM 1904 C C . LEU A 1 262 ? 8.336 0.393 -6.951 1.00 69.38 262 LEU A C 1
ATOM 1906 O O . LEU A 1 262 ? 8.879 -0.313 -6.100 1.00 69.38 262 LEU A O 1
ATOM 1910 N N . PRO A 1 263 ? 7.242 -0.023 -7.630 1.00 63.94 263 PRO A N 1
ATOM 1911 C CA . PRO A 1 263 ? 6.667 -1.370 -7.526 1.00 63.94 263 PRO A CA 1
ATOM 1912 C C . PRO A 1 263 ? 7.629 -2.501 -7.897 1.00 63.94 263 PRO A C 1
ATOM 1914 O O . PRO A 1 263 ? 7.563 -3.576 -7.306 1.00 63.94 263 PRO A O 1
ATOM 1917 N N . ASP A 1 264 ? 8.530 -2.252 -8.846 1.00 62.28 264 ASP A N 1
ATOM 1918 C CA . ASP A 1 264 ? 9.466 -3.244 -9.383 1.00 62.28 264 ASP A CA 1
ATOM 1919 C C . ASP A 1 264 ? 10.811 -3.260 -8.637 1.00 62.28 264 ASP A C 1
ATOM 1921 O O . ASP A 1 264 ? 11.735 -4.013 -8.983 1.00 62.28 264 ASP A O 1
ATOM 1925 N N . VAL A 1 265 ? 10.937 -2.455 -7.575 1.00 67.62 265 VAL A N 1
ATOM 1926 C CA . VAL A 1 265 ? 12.137 -2.424 -6.744 1.00 67.62 265 VAL A CA 1
ATOM 1927 C C . VAL A 1 265 ? 12.352 -3.779 -6.087 1.00 67.62 265 VAL A C 1
ATOM 1929 O O . VAL A 1 265 ? 11.606 -4.224 -5.217 1.00 67.62 265 VAL A O 1
ATOM 1932 N N . SER A 1 266 ? 13.453 -4.415 -6.471 1.00 61.88 266 SER A N 1
ATOM 1933 C CA . SER A 1 266 ? 13.895 -5.694 -5.932 1.00 61.88 266 SER A CA 1
ATOM 1934 C C . SER A 1 266 ? 15.337 -5.596 -5.439 1.00 61.88 266 SER A C 1
ATOM 1936 O O . SER A 1 266 ? 16.160 -4.862 -5.986 1.00 61.88 266 SER A O 1
ATOM 1938 N N . GLY A 1 267 ? 15.649 -6.343 -4.379 1.00 71.75 267 GLY A N 1
ATOM 1939 C CA . GLY A 1 267 ? 16.965 -6.349 -3.741 1.00 71.75 267 GLY A CA 1
ATOM 1940 C C . GLY A 1 267 ? 16.966 -5.742 -2.340 1.00 71.75 267 GLY A C 1
ATOM 1941 O O . GLY A 1 267 ? 15.928 -5.385 -1.786 1.00 71.75 267 GLY A O 1
ATOM 1942 N N . ASP A 1 268 ? 18.159 -5.659 -1.755 1.00 82.56 268 ASP A N 1
ATOM 1943 C CA . ASP A 1 268 ? 18.316 -5.224 -0.373 1.00 82.56 268 ASP A CA 1
ATOM 1944 C C . ASP A 1 268 ? 18.532 -3.710 -0.292 1.00 82.56 268 ASP A C 1
ATOM 1946 O O . ASP A 1 268 ? 19.496 -3.161 -0.839 1.00 82.56 268 ASP A O 1
ATOM 1950 N N . TRP A 1 269 ? 17.675 -3.032 0.466 1.00 90.94 269 TRP A N 1
ATOM 1951 C CA . TRP A 1 269 ? 17.873 -1.625 0.790 1.00 90.94 269 TRP A CA 1
ATOM 1952 C C . TRP A 1 269 ? 19.069 -1.444 1.721 1.00 90.94 269 TRP A C 1
ATOM 1954 O O . TRP A 1 269 ? 19.476 -2.343 2.453 1.00 90.94 269 TRP A O 1
ATOM 1964 N N . SER A 1 270 ? 19.634 -0.244 1.731 1.00 92.50 270 SER A N 1
ATOM 1965 C CA . SER A 1 270 ? 20.661 0.167 2.681 1.00 92.50 270 SER A CA 1
ATOM 1966 C C . SER A 1 270 ? 20.141 1.284 3.573 1.00 92.50 270 SER A C 1
ATOM 1968 O O . SER A 1 270 ? 19.539 2.234 3.083 1.00 92.50 270 SER A O 1
ATOM 1970 N N . GLU A 1 271 ? 20.429 1.220 4.871 1.00 94.44 271 GLU A N 1
ATOM 1971 C CA . GLU A 1 271 ? 20.107 2.279 5.829 1.00 94.44 271 GLU A CA 1
ATOM 1972 C C . GLU A 1 271 ? 21.361 2.859 6.495 1.00 94.44 271 GLU A C 1
ATOM 1974 O O . GLU A 1 271 ? 22.336 2.162 6.800 1.00 94.44 271 GLU A O 1
ATOM 1979 N N . TRP A 1 272 ? 21.352 4.171 6.717 1.00 94.25 272 TRP A N 1
ATOM 1980 C CA . TRP A 1 272 ? 22.433 4.889 7.372 1.00 94.25 272 TRP A CA 1
ATOM 1981 C C . TRP A 1 272 ? 22.394 4.655 8.881 1.00 94.25 272 TRP A C 1
ATOM 1983 O O . TRP A 1 272 ? 21.458 5.052 9.569 1.00 94.25 272 TRP A O 1
ATOM 1993 N N . THR A 1 273 ? 23.459 4.089 9.438 1.00 91.75 273 THR A N 1
ATOM 1994 C CA . THR A 1 273 ? 23.541 3.758 10.872 1.00 91.75 273 THR A CA 1
ATOM 1995 C C . THR A 1 273 ? 23.944 4.936 11.769 1.00 91.75 273 THR A C 1
ATOM 1997 O O . THR A 1 273 ? 24.123 4.777 12.975 1.00 91.75 273 THR A O 1
ATOM 2000 N N . GLY A 1 274 ? 24.177 6.117 11.190 1.00 87.81 274 GLY A N 1
ATOM 2001 C CA . GLY A 1 274 ? 24.828 7.247 11.861 1.00 87.81 274 GLY A CA 1
ATOM 2002 C C . GLY A 1 274 ? 26.331 7.341 11.579 1.00 87.81 274 GLY A C 1
ATOM 2003 O O . GLY A 1 274 ? 26.903 8.418 11.730 1.00 87.81 274 GLY A O 1
ATOM 2004 N N . SER A 1 275 ? 26.969 6.247 11.139 1.00 91.00 275 SER A N 1
ATOM 2005 C CA . SER A 1 275 ? 28.405 6.226 10.800 1.00 91.00 275 SER A CA 1
ATOM 2006 C C . SER A 1 275 ? 28.754 5.511 9.489 1.00 91.00 275 SER A C 1
ATOM 2008 O O . SER A 1 275 ? 29.775 5.837 8.884 1.00 91.00 275 SER A O 1
ATOM 2010 N N . ALA A 1 276 ? 27.922 4.572 9.035 1.00 92.62 276 ALA A N 1
ATOM 2011 C CA . ALA A 1 276 ? 28.086 3.862 7.769 1.00 92.62 276 ALA A CA 1
ATOM 2012 C C . ALA A 1 276 ? 26.731 3.405 7.210 1.00 92.62 276 ALA A C 1
ATOM 2014 O O . ALA A 1 276 ? 25.765 3.265 7.964 1.00 92.62 276 ALA A O 1
ATOM 2015 N N . TRP A 1 277 ? 26.685 3.125 5.909 1.00 93.00 277 TRP A N 1
ATOM 2016 C CA . TRP A 1 277 ? 25.559 2.447 5.270 1.00 93.00 277 TRP A CA 1
ATOM 2017 C C . TRP A 1 277 ? 25.614 0.948 5.560 1.00 93.00 277 TRP A C 1
ATOM 2019 O O . TRP A 1 277 ? 26.673 0.332 5.439 1.00 93.00 277 TRP A O 1
ATOM 2029 N N . SER A 1 278 ? 24.479 0.378 5.952 1.00 93.12 278 SER A N 1
ATOM 2030 C CA . SER A 1 278 ? 24.322 -1.054 6.186 1.00 93.12 278 SER A CA 1
ATOM 2031 C C . SER A 1 278 ? 23.201 -1.594 5.321 1.00 93.12 278 SER A C 1
ATOM 2033 O O . SER A 1 278 ? 22.109 -1.036 5.329 1.00 93.12 278 SER A O 1
ATOM 2035 N N . VAL A 1 279 ? 23.465 -2.703 4.636 1.00 92.38 279 VAL A N 1
ATOM 2036 C CA . VAL A 1 279 ? 22.446 -3.460 3.904 1.00 92.38 279 VAL A CA 1
ATOM 2037 C C . VAL A 1 279 ? 21.441 -4.040 4.904 1.00 92.38 279 VAL A C 1
ATOM 2039 O O . VAL A 1 279 ? 21.839 -4.562 5.950 1.00 92.38 279 VAL A O 1
ATOM 2042 N N . ASN A 1 280 ? 20.156 -3.927 4.594 1.00 85.50 280 ASN A N 1
ATOM 2043 C CA . ASN A 1 280 ? 19.042 -4.449 5.365 1.00 85.50 280 ASN A CA 1
ATOM 2044 C C . ASN A 1 280 ? 17.955 -4.968 4.407 1.00 85.50 280 ASN A C 1
ATOM 2046 O O . ASN A 1 280 ? 17.164 -4.204 3.858 1.00 85.50 280 ASN A O 1
ATOM 2050 N N . SER A 1 281 ? 17.904 -6.292 4.265 1.00 83.81 281 SER A N 1
ATOM 2051 C CA . SER A 1 281 ? 16.929 -7.011 3.440 1.00 83.81 281 SER A CA 1
ATOM 2052 C C . SER A 1 281 ? 15.519 -7.065 4.036 1.00 83.81 281 SER A C 1
ATOM 2054 O O . SER A 1 281 ? 14.596 -7.543 3.385 1.00 83.81 281 SER A O 1
ATOM 2056 N N . ALA A 1 282 ? 15.337 -6.624 5.286 1.00 77.06 282 ALA A N 1
ATOM 2057 C CA . ALA A 1 282 ? 14.021 -6.564 5.912 1.00 77.06 282 ALA A CA 1
ATOM 2058 C C . ALA A 1 282 ? 13.244 -5.307 5.513 1.00 77.06 282 ALA A C 1
ATOM 2060 O O . ALA A 1 282 ? 12.038 -5.271 5.731 1.00 77.06 282 ALA A O 1
ATOM 2061 N N . ILE A 1 283 ? 13.913 -4.281 4.972 1.00 82.50 283 ILE A N 1
ATOM 2062 C CA . ILE A 1 283 ? 13.239 -3.069 4.505 1.00 82.50 283 ILE A CA 1
ATOM 2063 C C . ILE A 1 283 ? 12.388 -3.416 3.287 1.00 82.50 283 ILE A C 1
ATOM 2065 O O . ILE A 1 283 ? 12.905 -3.943 2.304 1.00 82.50 283 ILE A O 1
ATOM 2069 N N . THR A 1 284 ? 11.106 -3.074 3.346 1.00 77.69 284 THR A N 1
ATOM 2070 C CA . THR A 1 284 ? 10.166 -3.271 2.240 1.00 77.69 284 THR A CA 1
ATOM 2071 C C . THR A 1 284 ? 9.510 -1.957 1.854 1.00 77.69 284 THR A C 1
ATOM 2073 O O . THR A 1 284 ? 9.290 -1.088 2.706 1.00 77.69 284 THR A O 1
ATOM 2076 N N . VAL A 1 285 ? 9.211 -1.834 0.560 1.00 81.50 285 VAL A N 1
ATOM 2077 C CA . VAL A 1 285 ? 8.333 -0.806 0.004 1.00 81.50 285 VAL A CA 1
ATOM 2078 C C . VAL A 1 285 ? 7.204 -1.522 -0.716 1.00 81.50 285 VAL A C 1
ATOM 2080 O O . VAL A 1 285 ? 7.435 -2.193 -1.715 1.00 81.50 285 VAL A O 1
ATOM 2083 N N . GLU A 1 286 ? 6.004 -1.428 -0.159 1.00 74.88 286 GLU A N 1
ATOM 2084 C CA . GLU A 1 286 ? 4.797 -2.043 -0.714 1.00 74.88 286 GLU A CA 1
ATOM 2085 C C . GLU A 1 286 ? 3.985 -0.954 -1.424 1.00 74.88 286 GLU A C 1
ATOM 2087 O O . GLU A 1 286 ? 3.695 0.080 -0.819 1.00 74.88 286 GLU A O 1
ATOM 2092 N N . CYS A 1 287 ? 3.658 -1.157 -2.701 1.00 73.06 287 CYS A N 1
ATOM 2093 C CA . CYS A 1 287 ? 2.923 -0.193 -3.523 1.00 73.06 287 CYS A CA 1
ATOM 2094 C C . CYS A 1 287 ? 1.425 -0.512 -3.575 1.00 73.06 287 CYS A C 1
ATOM 2096 O O . CYS A 1 287 ? 1.040 -1.672 -3.709 1.00 73.06 287 CYS A O 1
ATOM 2098 N N . TYR A 1 288 ? 0.594 0.530 -3.535 1.00 63.34 288 TYR A N 1
ATOM 2099 C CA . TYR A 1 288 ? -0.864 0.440 -3.597 1.00 63.34 288 TYR A CA 1
ATOM 2100 C C . TYR A 1 288 ? -1.427 1.466 -4.589 1.00 63.34 288 TYR A C 1
ATOM 2102 O O . TYR A 1 288 ? -0.953 2.603 -4.657 1.00 63.34 288 TYR A O 1
ATOM 2110 N N . ALA A 1 289 ? -2.468 1.070 -5.325 1.00 60.56 289 ALA A N 1
ATOM 2111 C CA . ALA A 1 289 ? -3.225 1.965 -6.200 1.00 60.56 289 ALA A CA 1
ATOM 2112 C C . ALA A 1 289 ? -4.119 2.916 -5.389 1.00 60.56 289 ALA A C 1
ATOM 2114 O O . ALA A 1 289 ? -4.524 2.598 -4.270 1.00 60.56 289 ALA A O 1
ATOM 2115 N N . ALA A 1 290 ? -4.512 4.046 -5.984 1.00 56.88 290 ALA A N 1
ATOM 2116 C CA . ALA A 1 290 ? -5.335 5.066 -5.332 1.00 56.88 290 ALA A CA 1
ATOM 2117 C C . ALA A 1 290 ? -6.664 4.546 -4.754 1.00 56.88 290 ALA A C 1
ATOM 2119 O O . ALA A 1 290 ? -7.133 5.080 -3.755 1.00 56.88 290 ALA A O 1
ATOM 2120 N N . ALA A 1 291 ? -7.253 3.505 -5.351 1.00 51.00 291 ALA A N 1
ATOM 2121 C CA . ALA A 1 291 ? -8.496 2.895 -4.873 1.00 51.00 291 ALA A CA 1
ATOM 2122 C C . ALA A 1 291 ? -8.312 1.990 -3.637 1.00 51.00 291 ALA A C 1
ATOM 2124 O O . ALA A 1 291 ? -9.289 1.656 -2.981 1.00 51.00 291 ALA A O 1
ATOM 2125 N N . GLY A 1 292 ? -7.078 1.590 -3.313 1.00 54.53 292 GLY A N 1
ATOM 2126 C CA . GLY A 1 292 ? -6.782 0.664 -2.219 1.00 54.53 292 GLY A CA 1
ATOM 2127 C C . GLY A 1 292 ? -6.458 1.333 -0.886 1.00 54.53 292 GLY A C 1
ATOM 2128 O O . GLY A 1 292 ? -6.179 0.625 0.069 1.00 54.53 292 GLY A O 1
ATOM 2129 N N . CYS A 1 293 ? -6.447 2.664 -0.778 1.00 55.09 293 CYS A N 1
ATOM 2130 C CA . CYS A 1 293 ? -6.051 3.353 0.455 1.00 55.09 293 CYS A CA 1
ATOM 2131 C C . CYS A 1 293 ? -7.147 4.299 0.948 1.00 55.09 293 CYS A C 1
ATOM 2133 O O . CYS A 1 293 ? -7.542 5.217 0.231 1.00 55.09 293 CYS A O 1
ATOM 2135 N N . GLN A 1 294 ? -7.595 4.125 2.196 1.00 54.94 294 GLN A N 1
ATOM 2136 C CA . GLN A 1 294 ? -8.572 5.011 2.840 1.00 54.94 294 GLN A CA 1
ATOM 2137 C C . GLN A 1 294 ? -7.983 5.682 4.092 1.00 54.94 294 GLN A C 1
ATOM 2139 O O . GLN A 1 294 ? -7.056 5.189 4.746 1.00 54.94 294 GLN A O 1
ATOM 2144 N N . GLN A 1 295 ? -8.515 6.859 4.423 1.00 49.72 295 GLN A N 1
ATOM 2145 C CA . GLN A 1 295 ? -8.145 7.599 5.626 1.00 49.72 295 GLN A CA 1
ATOM 2146 C C . GLN A 1 295 ? -8.885 7.017 6.834 1.00 49.72 295 GLN A C 1
ATOM 2148 O O . GLN A 1 295 ? -10.109 7.082 6.886 1.00 49.72 295 GLN A O 1
ATOM 2153 N N . VAL A 1 296 ? -8.158 6.533 7.844 1.00 48.84 296 VAL A N 1
ATOM 2154 C CA . VAL A 1 296 ? -8.776 6.027 9.078 1.00 48.84 296 VAL A CA 1
ATOM 2155 C C . VAL A 1 296 ? -9.148 7.208 9.991 1.00 48.84 296 VAL A C 1
ATOM 2157 O O . VAL A 1 296 ? -8.261 7.984 10.383 1.00 48.84 296 VAL A O 1
ATOM 2160 N N . PRO A 1 297 ? -10.428 7.396 10.367 1.00 39.69 297 PRO A N 1
ATOM 2161 C CA . PRO A 1 297 ? -10.824 8.464 11.278 1.00 39.69 297 PRO A CA 1
ATOM 2162 C C . PRO A 1 297 ? -10.424 8.142 12.730 1.00 39.69 297 PRO A C 1
ATOM 2164 O O . PRO A 1 297 ? -10.920 7.194 13.326 1.00 39.69 297 PRO A O 1
ATOM 2167 N N . GLY A 1 298 ? -9.561 8.962 13.347 1.00 41.47 298 GLY A N 1
ATOM 2168 C CA . GLY A 1 298 ? -9.256 8.843 14.784 1.00 41.47 298 GLY A CA 1
ATOM 2169 C C . GLY A 1 298 ? -7.835 9.244 15.174 1.00 41.47 298 GLY A C 1
ATOM 2170 O O . GLY A 1 298 ? -6.928 8.427 15.193 1.00 41.47 298 GLY A O 1
ATOM 2171 N N . THR A 1 299 ? -7.664 10.517 15.548 1.00 34.16 299 THR A N 1
ATOM 2172 C CA . THR A 1 299 ? -6.449 11.153 16.112 1.00 34.16 299 THR A CA 1
ATOM 2173 C C . THR A 1 299 ? -5.138 10.919 15.342 1.00 34.16 299 THR A C 1
ATOM 2175 O O . THR A 1 299 ? -4.479 9.892 15.468 1.00 34.16 299 THR A O 1
ATOM 2178 N N . THR A 1 300 ? -4.712 11.973 14.630 1.00 36.47 300 THR A N 1
ATOM 2179 C CA . THR A 1 300 ? -3.706 12.010 13.544 1.00 36.47 300 THR A CA 1
ATOM 2180 C C . THR A 1 300 ? -4.172 11.221 12.323 1.00 36.47 300 THR A C 1
ATOM 2182 O O . THR A 1 300 ? -4.300 10.012 12.396 1.00 36.47 300 THR A O 1
ATOM 2185 N N . ALA A 1 301 ? -4.474 11.909 11.219 1.00 39.00 301 ALA A N 1
ATOM 2186 C CA . ALA A 1 301 ? -4.878 11.287 9.960 1.00 39.00 301 ALA A CA 1
ATOM 2187 C C . ALA A 1 301 ? -3.824 10.256 9.527 1.00 39.00 301 ALA A C 1
ATOM 2189 O O . ALA A 1 301 ? -2.752 10.635 9.064 1.00 39.00 301 ALA A O 1
ATOM 2190 N N . LYS A 1 302 ? -4.111 8.973 9.741 1.00 43.47 302 LYS A N 1
ATOM 2191 C CA . LYS A 1 302 ? -3.295 7.859 9.266 1.00 43.47 302 LYS A CA 1
ATOM 2192 C C . LYS A 1 302 ? -4.053 7.213 8.118 1.00 43.47 302 LYS A C 1
ATOM 2194 O O . LYS A 1 302 ? -5.246 6.944 8.243 1.00 43.47 302 LYS A O 1
ATOM 2199 N N . TYR A 1 303 ? -3.371 7.023 7.000 1.00 48.50 303 TYR A N 1
ATOM 2200 C CA . TYR A 1 303 ? -3.899 6.284 5.860 1.00 48.50 303 TYR A CA 1
ATOM 2201 C C . TYR A 1 303 ? -3.598 4.798 6.078 1.00 48.50 303 TYR A C 1
ATOM 2203 O O . TYR A 1 303 ? -2.506 4.462 6.538 1.00 48.50 303 TYR A O 1
ATOM 2211 N N . LYS A 1 304 ? -4.571 3.923 5.808 1.00 54.62 304 LYS A N 1
ATOM 2212 C CA . LYS A 1 304 ? -4.390 2.464 5.772 1.00 54.62 304 LYS A CA 1
ATOM 2213 C C . LYS A 1 304 ? -4.651 2.033 4.331 1.00 54.62 304 LYS A C 1
ATOM 2215 O O . LYS A 1 304 ? -5.612 2.488 3.715 1.00 54.62 304 LYS A O 1
ATOM 2220 N N . CYS A 1 305 ? -3.737 1.236 3.789 1.00 59.62 305 CYS A N 1
ATOM 2221 C CA . CYS A 1 305 ? -3.860 0.668 2.456 1.00 59.62 305 CYS A CA 1
ATOM 2222 C C . CYS A 1 305 ? -4.187 -0.817 2.567 1.00 59.62 305 CYS A C 1
ATOM 2224 O O . CYS A 1 305 ? -3.578 -1.532 3.366 1.00 59.62 305 CYS A O 1
ATOM 2226 N N . PHE A 1 306 ? -5.142 -1.246 1.760 1.00 66.62 306 PHE A N 1
ATOM 2227 C CA . PHE A 1 306 ? -5.732 -2.568 1.715 1.00 66.62 306 PHE A CA 1
ATOM 2228 C C . PHE A 1 306 ? -5.385 -3.203 0.372 1.00 66.62 306 PHE A C 1
ATOM 2230 O O . PHE A 1 306 ? -5.473 -2.563 -0.680 1.00 66.62 306 PHE A O 1
ATOM 2237 N N . ASP A 1 307 ? -4.959 -4.462 0.403 1.00 66.25 307 ASP A N 1
ATOM 2238 C CA . ASP A 1 307 ? -4.722 -5.222 -0.818 1.00 66.25 307 ASP A CA 1
ATOM 2239 C C . ASP A 1 307 ? -6.036 -5.870 -1.255 1.00 66.25 307 ASP A C 1
ATOM 2241 O O . ASP A 1 307 ? -6.431 -6.936 -0.789 1.00 66.25 307 ASP A O 1
ATOM 2245 N N . CYS A 1 308 ? -6.726 -5.195 -2.170 1.00 70.38 308 CYS A N 1
ATOM 2246 C CA . CYS A 1 308 ? -7.957 -5.699 -2.757 1.00 70.38 308 CYS A CA 1
ATOM 2247 C C . CYS A 1 308 ? -7.750 -6.446 -4.074 1.00 70.38 308 CYS A C 1
ATOM 2249 O O . CYS A 1 308 ? -8.730 -6.776 -4.730 1.00 70.38 308 CYS A O 1
ATOM 2251 N N . GLY A 1 309 ? -6.514 -6.790 -4.459 1.00 65.88 309 GLY A N 1
ATOM 2252 C CA . GLY A 1 309 ? -6.245 -7.515 -5.708 1.00 65.88 309 GLY A CA 1
ATOM 2253 C C . GLY A 1 309 ? -6.936 -8.884 -5.800 1.00 65.88 309 GLY A C 1
ATOM 2254 O O . GLY A 1 309 ? -7.149 -9.399 -6.897 1.00 65.88 309 GLY A O 1
ATOM 2255 N N . GLY A 1 310 ? -7.312 -9.465 -4.654 1.00 64.31 310 GLY A N 1
ATOM 2256 C CA . GLY A 1 310 ? -8.094 -10.700 -4.557 1.00 64.31 310 GLY A CA 1
ATOM 2257 C C . GLY A 1 310 ? -9.617 -10.522 -4.617 1.00 64.31 310 GLY A C 1
ATOM 2258 O O . GLY A 1 310 ? -10.328 -11.526 -4.699 1.00 64.31 310 GLY A O 1
ATOM 2259 N N . ALA A 1 311 ? -10.126 -9.288 -4.577 1.00 71.56 311 ALA A N 1
ATOM 2260 C CA . ALA A 1 311 ? -11.554 -9.005 -4.629 1.00 71.56 311 ALA A CA 1
ATOM 2261 C C . ALA A 1 311 ? -12.118 -9.328 -6.018 1.00 71.56 311 ALA A C 1
ATOM 2263 O O . ALA A 1 311 ? -11.544 -8.972 -7.051 1.00 71.56 311 ALA A O 1
ATOM 2264 N N . SER A 1 312 ? -13.260 -10.015 -6.060 1.00 76.88 312 SER A N 1
ATOM 2265 C CA . SER A 1 312 ? -13.890 -10.375 -7.335 1.00 76.88 312 SER A CA 1
ATOM 2266 C C . SER A 1 312 ? -14.625 -9.211 -8.002 1.00 76.88 312 SER A C 1
ATOM 2268 O O . SER A 1 312 ? -14.891 -9.295 -9.202 1.00 76.88 312 SER A O 1
ATOM 2270 N N . ASP A 1 313 ? -14.922 -8.142 -7.254 1.00 76.50 313 ASP A N 1
ATOM 2271 C CA . ASP A 1 313 ? -15.518 -6.910 -7.771 1.00 76.50 313 ASP A CA 1
ATOM 2272 C C . ASP A 1 313 ? -14.722 -5.671 -7.336 1.00 76.50 313 ASP A C 1
ATOM 2274 O O . ASP A 1 313 ? -15.111 -4.891 -6.471 1.00 76.50 313 ASP A O 1
ATOM 2278 N N . LEU A 1 314 ? -13.577 -5.472 -7.990 1.00 71.12 314 LEU A N 1
ATOM 2279 C CA . LEU A 1 314 ? -12.695 -4.322 -7.763 1.00 71.12 314 LEU A CA 1
ATOM 2280 C C . LEU A 1 314 ? -13.382 -2.958 -7.952 1.00 71.12 314 LEU A C 1
ATOM 2282 O O . LEU A 1 314 ? -12.844 -1.950 -7.505 1.00 71.12 314 LEU A O 1
ATOM 2286 N N . ALA A 1 315 ? -14.517 -2.892 -8.658 1.00 74.25 315 ALA A N 1
ATOM 2287 C CA . ALA A 1 315 ? -15.190 -1.630 -8.947 1.00 74.25 315 ALA A CA 1
ATOM 2288 C C . ALA A 1 315 ? -16.035 -1.112 -7.774 1.00 74.25 315 ALA A C 1
ATOM 2290 O O . ALA A 1 315 ? -16.355 0.077 -7.765 1.00 74.25 315 ALA A O 1
ATOM 2291 N N . SER A 1 316 ? -16.387 -1.979 -6.820 1.00 76.50 316 SER A N 1
ATOM 2292 C CA . SER A 1 316 ? -17.151 -1.624 -5.618 1.00 76.50 316 SER A CA 1
ATOM 2293 C C . SER A 1 316 ? -16.301 -1.596 -4.339 1.00 76.50 316 SER A C 1
ATOM 2295 O O . SER A 1 316 ? -16.803 -1.401 -3.241 1.00 76.50 316 SER A O 1
ATOM 2297 N N . VAL A 1 317 ? -14.983 -1.746 -4.469 1.00 78.31 317 VAL A N 1
ATOM 2298 C CA . VAL A 1 317 ? -14.021 -1.522 -3.381 1.00 78.31 317 VAL A CA 1
ATOM 2299 C C . VAL A 1 317 ? -14.031 -0.037 -2.999 1.00 78.31 317 VAL A C 1
ATOM 2301 O O . VAL A 1 317 ? -13.825 0.825 -3.857 1.00 78.31 317 VAL A O 1
ATOM 2304 N N . GLY A 1 318 ? -14.246 0.266 -1.718 1.00 75.06 318 GLY A N 1
ATOM 2305 C CA . GLY A 1 318 ? -14.234 1.637 -1.198 1.00 75.06 318 GLY A CA 1
ATOM 2306 C C . GLY A 1 318 ? -15.429 2.494 -1.634 1.00 75.06 318 GLY A C 1
ATOM 2307 O O . GLY A 1 318 ? -15.343 3.726 -1.638 1.00 75.06 318 GLY A O 1
ATOM 2308 N N . ASP A 1 319 ? -16.517 1.865 -2.072 1.00 78.00 319 ASP A N 1
ATOM 2309 C CA . ASP A 1 319 ? -17.713 2.522 -2.580 1.00 78.00 319 ASP A CA 1
ATOM 2310 C C . ASP A 1 319 ? -18.662 2.997 -1.455 1.00 78.00 319 ASP A C 1
ATOM 2312 O O . ASP A 1 319 ? -19.597 3.757 -1.723 1.00 78.00 319 ASP A O 1
ATOM 2316 N N . GLY A 1 320 ? -18.394 2.623 -0.203 1.00 81.75 320 GLY A N 1
ATOM 2317 C CA . GLY A 1 320 ? -19.183 2.929 0.990 1.00 81.75 320 GLY A CA 1
ATOM 2318 C C . GLY A 1 320 ? -20.288 1.907 1.289 1.00 81.75 320 GLY A C 1
ATOM 2319 O O . GLY A 1 320 ? -21.143 2.170 2.139 1.00 81.75 320 GLY A O 1
ATOM 2320 N N . HIS A 1 321 ? -20.325 0.770 0.592 1.00 88.06 321 HIS A N 1
ATOM 2321 C CA . HIS A 1 321 ? -21.259 -0.331 0.806 1.00 88.06 321 HIS A CA 1
ATOM 2322 C C . HIS A 1 321 ? -20.525 -1.618 1.199 1.00 88.06 321 HIS A C 1
ATOM 2324 O O . HIS A 1 321 ? -19.509 -1.984 0.621 1.00 88.06 321 HIS A O 1
ATOM 2330 N N . CYS A 1 322 ? -21.063 -2.351 2.177 1.00 90.62 322 CYS A N 1
ATOM 2331 C CA . CYS A 1 322 ? -20.496 -3.644 2.548 1.00 90.62 322 CYS A CA 1
ATOM 2332 C C . CYS A 1 322 ? -20.877 -4.736 1.537 1.00 90.62 322 CYS A C 1
ATOM 2334 O O . CYS A 1 322 ? -21.970 -5.311 1.615 1.00 90.62 322 CYS A O 1
ATOM 2336 N N . ASP A 1 323 ? -19.947 -5.047 0.633 1.00 89.25 323 ASP A N 1
ATOM 2337 C CA . ASP A 1 323 ? -20.043 -6.158 -0.315 1.00 89.25 323 ASP A CA 1
ATOM 2338 C C . ASP A 1 323 ? -19.362 -7.419 0.228 1.00 89.25 323 ASP A C 1
ATOM 2340 O O . ASP A 1 323 ? -18.173 -7.429 0.560 1.00 89.25 323 ASP A O 1
ATOM 2344 N N . ALA A 1 324 ? -20.087 -8.538 0.248 1.00 88.94 324 ALA A N 1
ATOM 2345 C CA . ALA A 1 324 ? -19.536 -9.816 0.702 1.00 88.94 324 ALA A CA 1
ATOM 2346 C C . ALA A 1 324 ? -18.377 -10.303 -0.192 1.00 88.94 324 ALA A C 1
ATOM 2348 O O . ALA A 1 324 ? -17.473 -10.992 0.276 1.00 88.94 324 ALA A O 1
ATOM 2349 N N . GLU A 1 325 ? -18.402 -9.934 -1.472 1.00 86.56 325 GLU A N 1
ATOM 2350 C CA . GLU A 1 325 ? -17.392 -10.238 -2.484 1.00 86.56 325 GLU A CA 1
ATOM 2351 C C . GLU A 1 325 ? -16.050 -9.523 -2.245 1.00 86.56 325 GLU A C 1
ATOM 2353 O O . GLU A 1 325 ? -15.015 -10.012 -2.707 1.00 86.56 325 GLU A O 1
ATOM 2358 N N . ASN A 1 326 ? -16.068 -8.409 -1.504 1.00 82.81 326 ASN A N 1
ATOM 2359 C CA . ASN A 1 326 ? -14.891 -7.601 -1.175 1.00 82.81 326 ASN A CA 1
ATOM 2360 C C . ASN A 1 326 ? -14.474 -7.755 0.304 1.00 82.81 326 ASN A C 1
ATOM 2362 O O . ASN A 1 326 ? -13.349 -7.422 0.667 1.00 82.81 326 ASN A O 1
ATOM 2366 N N . ASN A 1 327 ? -15.323 -8.352 1.148 1.00 88.19 327 ASN A N 1
ATOM 2367 C CA . ASN A 1 327 ? -15.045 -8.674 2.553 1.00 88.19 327 ASN A CA 1
ATOM 2368 C C . ASN A 1 327 ? -14.220 -9.969 2.721 1.00 88.19 327 ASN A C 1
ATOM 2370 O O . ASN A 1 327 ? -14.621 -10.918 3.403 1.00 88.19 327 ASN A O 1
ATOM 2374 N N . VAL A 1 328 ? -13.080 -10.044 2.037 1.00 84.06 328 VAL A N 1
ATOM 2375 C CA . VAL A 1 328 ? -12.208 -11.229 1.964 1.00 84.06 328 VAL A CA 1
ATOM 2376 C C . VAL A 1 328 ? -10.753 -10.856 2.236 1.00 84.06 328 VAL A C 1
ATOM 2378 O O . VAL A 1 328 ? -10.358 -9.726 1.990 1.00 84.06 328 VAL A O 1
ATOM 2381 N N . ASP A 1 329 ? -9.927 -11.800 2.693 1.00 72.50 329 ASP A N 1
ATOM 2382 C CA . ASP A 1 329 ? -8.473 -11.599 2.818 1.00 72.50 329 ASP A CA 1
ATOM 2383 C C . ASP A 1 329 ? -7.839 -11.432 1.422 1.00 72.50 329 ASP A C 1
ATOM 2385 O O . ASP A 1 329 ? -8.128 -12.266 0.555 1.00 72.50 329 ASP A O 1
ATOM 2389 N N . PRO A 1 330 ? -6.986 -10.419 1.165 1.00 64.56 330 PRO A N 1
ATOM 2390 C CA . PRO A 1 330 ? -6.476 -9.376 2.071 1.00 64.56 330 PRO A CA 1
ATOM 2391 C C . PRO A 1 330 ? -7.212 -8.013 1.988 1.00 64.56 330 PRO A C 1
ATOM 2393 O O . PRO A 1 330 ? -6.711 -7.002 2.480 1.00 64.56 330 PRO A O 1
ATOM 2396 N N . CYS A 1 331 ? -8.401 -7.976 1.384 1.00 72.44 331 CYS A N 1
ATOM 2397 C CA . CYS A 1 331 ? -9.197 -6.776 1.097 1.00 72.44 331 CYS A CA 1
ATOM 2398 C C . CYS A 1 331 ? -10.048 -6.254 2.273 1.00 72.44 331 CYS A C 1
ATOM 2400 O O . CYS A 1 331 ? -10.608 -5.169 2.166 1.00 72.44 331 CYS A O 1
ATOM 2402 N N . TYR A 1 332 ? -10.160 -7.001 3.377 1.00 70.81 332 TYR A N 1
ATOM 2403 C CA . TYR A 1 332 ? -11.216 -6.870 4.393 1.00 70.81 332 TYR A CA 1
ATOM 2404 C C . TYR A 1 332 ? -11.782 -5.470 4.681 1.00 70.81 332 TYR A C 1
ATOM 2406 O O . TYR A 1 332 ? -12.997 -5.313 4.616 1.00 70.81 332 TYR A O 1
ATOM 2414 N N . ASP A 1 333 ? -10.982 -4.450 4.982 1.00 61.88 333 ASP A N 1
ATOM 2415 C CA . ASP A 1 333 ? -11.519 -3.101 5.199 1.00 61.88 333 ASP A CA 1
ATOM 2416 C C . ASP A 1 333 ? -10.973 -2.034 4.251 1.00 61.88 333 ASP A C 1
ATOM 2418 O O . ASP A 1 333 ? -11.010 -0.851 4.560 1.00 61.88 333 ASP A O 1
ATOM 2422 N N . GLY A 1 334 ? -10.608 -2.477 3.045 1.00 61.78 334 GLY A N 1
ATOM 2423 C CA . GLY A 1 334 ? -10.789 -1.724 1.802 1.00 61.78 334 GLY A CA 1
ATOM 2424 C C . GLY A 1 334 ? -12.084 -2.091 1.069 1.00 61.78 334 GLY A C 1
ATOM 2425 O O . GLY A 1 334 ? -12.322 -1.589 -0.021 1.00 61.78 334 GLY A O 1
ATOM 2426 N N . GLY A 1 335 ? -12.926 -2.951 1.650 1.00 68.62 335 GLY A N 1
ATOM 2427 C CA . GLY A 1 335 ? -14.258 -3.316 1.157 1.00 68.62 335 GLY A CA 1
ATOM 2428 C C . GLY A 1 335 ? -15.384 -2.956 2.132 1.00 68.62 335 GLY A C 1
ATOM 2429 O O . GLY A 1 335 ? -16.257 -3.787 2.353 1.00 68.62 335 GLY A O 1
ATOM 2430 N N . ASP A 1 336 ? -15.297 -1.775 2.764 1.00 81.44 336 ASP A N 1
ATOM 2431 C CA . ASP A 1 336 ? -16.307 -1.000 3.533 1.00 81.44 336 ASP A CA 1
ATOM 2432 C C . ASP A 1 336 ? -17.194 -1.721 4.570 1.00 81.44 336 ASP A C 1
ATOM 2434 O O . ASP A 1 336 ? -18.097 -1.127 5.168 1.00 81.44 336 ASP A O 1
ATOM 2438 N N . CYS A 1 337 ? -16.924 -2.992 4.858 1.00 88.44 337 CYS A N 1
ATOM 2439 C CA . CYS A 1 337 ? -17.715 -3.801 5.778 1.00 88.44 337 CYS A CA 1
ATOM 2440 C C . CYS A 1 337 ? -17.444 -3.510 7.258 1.00 88.44 337 CYS A C 1
ATOM 2442 O O . CYS A 1 337 ? -18.213 -3.956 8.115 1.00 88.44 337 CYS A O 1
ATOM 2444 N N . CYS A 1 338 ? -16.396 -2.746 7.572 1.00 82.19 338 CYS A N 1
ATOM 2445 C CA . CYS A 1 338 ? -16.070 -2.313 8.925 1.00 82.19 338 CYS A CA 1
ATOM 2446 C C . CYS A 1 338 ? -16.481 -0.853 9.145 1.00 82.19 338 CYS A C 1
ATOM 2448 O O . CYS A 1 338 ? -15.994 0.057 8.483 1.00 82.19 338 CYS A O 1
ATOM 2450 N N . GLU A 1 339 ? -17.354 -0.613 10.129 1.00 82.12 339 GLU A N 1
ATOM 2451 C CA . GLU A 1 339 ? -17.873 0.729 10.449 1.00 82.12 339 GLU A CA 1
ATOM 2452 C C . GLU A 1 339 ? -16.767 1.747 10.764 1.00 82.12 339 GLU A C 1
ATOM 2454 O O . GLU A 1 339 ? -16.911 2.938 10.504 1.00 82.12 339 GLU A O 1
ATOM 2459 N N . THR A 1 340 ? -15.659 1.288 11.341 1.00 66.81 340 THR A N 1
ATOM 2460 C CA . THR A 1 340 ? -14.573 2.154 11.815 1.00 66.81 340 THR A CA 1
ATOM 2461 C C . THR A 1 340 ? -13.683 2.701 10.726 1.00 66.81 340 THR A C 1
ATOM 2463 O O . THR A 1 340 ? -12.997 3.702 10.943 1.00 66.81 340 THR A O 1
ATOM 2466 N N . THR A 1 341 ? -13.683 2.036 9.582 1.00 67.56 341 THR A N 1
ATOM 2467 C CA . THR A 1 341 ? -12.819 2.339 8.448 1.00 67.56 341 THR A CA 1
ATOM 2468 C C . THR A 1 341 ? -13.609 2.648 7.185 1.00 67.56 341 THR A C 1
ATOM 2470 O O . THR A 1 341 ? -13.035 3.233 6.275 1.00 67.56 341 THR A O 1
ATOM 2473 N N . CYS A 1 342 ? -14.927 2.407 7.177 1.00 76.62 342 CYS A N 1
ATOM 2474 C CA . CYS A 1 342 ? -15.818 2.844 6.109 1.00 76.62 342 CYS A CA 1
ATOM 2475 C C . CYS A 1 342 ? -15.765 4.367 5.917 1.00 76.62 342 CYS A C 1
ATOM 2477 O O . CYS A 1 342 ? -15.932 5.151 6.861 1.00 76.62 342 CYS A O 1
ATOM 2479 N N . VAL A 1 343 ? -15.586 4.782 4.664 1.00 68.62 343 VAL A N 1
ATOM 2480 C CA . VAL A 1 343 ? -15.656 6.178 4.230 1.00 68.62 343 VAL A CA 1
ATOM 2481 C C . VAL A 1 343 ? -16.770 6.314 3.195 1.00 68.62 343 VAL A C 1
ATOM 2483 O O . VAL A 1 343 ? -16.871 5.501 2.284 1.00 68.62 343 VAL A O 1
ATOM 2486 N N . ASP A 1 344 ? -17.602 7.355 3.318 1.00 75.44 344 ASP A N 1
ATOM 2487 C CA . ASP A 1 344 ? -18.650 7.634 2.329 1.00 75.44 344 ASP A CA 1
ATOM 2488 C C . ASP A 1 344 ? -18.044 7.771 0.917 1.00 75.44 344 ASP A C 1
ATOM 2490 O O . ASP A 1 344 ? -17.176 8.620 0.685 1.00 75.44 344 ASP A O 1
ATOM 2494 N N . GLY A 1 345 ? -18.544 6.969 -0.025 1.00 72.75 345 GLY A N 1
ATOM 2495 C CA . GLY A 1 345 ? -18.095 6.908 -1.415 1.00 72.75 345 GLY A CA 1
ATOM 2496 C C . GLY A 1 345 ? -19.229 7.207 -2.398 1.00 72.75 345 GLY A C 1
ATOM 2497 O O . GLY A 1 345 ? -19.869 8.263 -2.352 1.00 72.75 345 GLY A O 1
ATOM 2498 N N . THR A 1 346 ? -19.487 6.280 -3.324 1.00 77.50 346 THR A N 1
ATOM 2499 C CA . THR A 1 346 ? -20.689 6.304 -4.183 1.00 77.50 346 THR A CA 1
ATOM 2500 C C . THR A 1 346 ? -21.967 5.985 -3.410 1.00 77.50 346 THR A C 1
ATOM 2502 O O . THR A 1 346 ? -23.057 6.412 -3.806 1.00 77.50 346 THR A O 1
ATOM 2505 N N . SER A 1 347 ? -21.810 5.286 -2.294 1.00 80.81 347 SER A N 1
ATOM 2506 C CA . SER A 1 347 ? -22.802 4.937 -1.293 1.00 80.81 347 SER A CA 1
ATOM 2507 C C . SER A 1 347 ? -22.457 5.626 0.033 1.00 80.81 347 SER A C 1
ATOM 2509 O O . SER A 1 347 ? -21.309 5.977 0.305 1.00 80.81 347 SER A O 1
ATOM 2511 N N . THR A 1 348 ? -23.473 5.866 0.862 1.00 87.50 348 THR A N 1
ATOM 2512 C CA . THR A 1 348 ? -23.267 6.310 2.248 1.00 87.50 348 THR A CA 1
ATOM 2513 C C . THR A 1 348 ? -23.018 5.085 3.112 1.00 87.50 348 THR A C 1
ATOM 2515 O O . THR A 1 348 ? -23.805 4.138 3.024 1.00 87.50 348 THR A O 1
ATOM 2518 N N . CYS A 1 349 ? -21.992 5.143 3.962 1.00 83.00 349 CYS A N 1
ATOM 2519 C CA . CYS A 1 349 ? -21.631 4.068 4.877 1.00 83.00 349 CYS A CA 1
ATOM 2520 C C . CYS A 1 349 ? -22.848 3.534 5.632 1.00 83.00 349 CYS A C 1
ATOM 2522 O O . CYS A 1 349 ? -23.617 4.283 6.250 1.00 83.00 349 CYS A O 1
ATOM 2524 N N . GLY A 1 350 ? -23.027 2.218 5.579 1.00 78.44 350 GLY A N 1
ATOM 2525 C CA . GLY A 1 350 ? -24.105 1.541 6.278 1.00 78.44 350 GLY A CA 1
ATOM 2526 C C . GLY A 1 350 ? -24.199 0.061 5.933 1.00 78.44 350 GLY A C 1
ATOM 2527 O O . GLY A 1 350 ? -23.780 -0.357 4.860 1.00 78.44 350 GLY A O 1
ATOM 2528 N N . ASN A 1 351 ? -24.831 -0.696 6.840 1.00 80.88 351 ASN A N 1
ATOM 2529 C CA . ASN A 1 351 ? -24.894 -2.161 6.832 1.00 80.88 351 ASN A CA 1
ATOM 2530 C C . ASN A 1 351 ? -23.486 -2.778 6.927 1.00 80.88 351 ASN A C 1
ATOM 2532 O O . ASN A 1 351 ? -22.785 -2.857 5.934 1.00 80.88 351 ASN A O 1
ATOM 2536 N N . TYR A 1 352 ? -23.077 -3.193 8.126 1.00 86.19 352 TYR A N 1
ATOM 2537 C CA . TYR A 1 352 ? -21.704 -3.624 8.415 1.00 86.19 352 TYR A CA 1
ATOM 2538 C C . TYR A 1 352 ? -21.644 -5.125 8.716 1.00 86.19 352 TYR A C 1
ATOM 2540 O O . TYR A 1 352 ? -22.532 -5.652 9.390 1.00 86.19 352 TYR A O 1
ATOM 2548 N N . ASP A 1 353 ? -20.584 -5.788 8.260 1.00 86.50 353 ASP A N 1
ATOM 2549 C CA . ASP A 1 353 ? -20.279 -7.197 8.543 1.00 86.50 353 ASP A CA 1
ATOM 2550 C C . ASP A 1 353 ? -18.759 -7.375 8.651 1.00 86.50 353 ASP A C 1
ATOM 2552 O O . ASP A 1 353 ? -18.113 -8.007 7.822 1.00 86.50 353 ASP A O 1
ATOM 2556 N N . CYS A 1 354 ? -18.158 -6.705 9.633 1.00 83.25 354 CYS A N 1
ATOM 2557 C CA . CYS A 1 354 ? -16.708 -6.566 9.711 1.00 83.25 354 CYS A CA 1
ATOM 2558 C C . CYS A 1 354 ? -16.013 -7.923 9.903 1.00 83.25 354 CYS A C 1
ATOM 2560 O O . CYS A 1 354 ? -16.133 -8.542 10.964 1.00 83.25 354 CYS A O 1
ATOM 2562 N N . ALA A 1 355 ? -15.261 -8.356 8.886 1.00 80.50 355 ALA A N 1
ATOM 2563 C CA . ALA A 1 355 ? -14.410 -9.540 8.954 1.00 80.50 355 ALA A CA 1
ATOM 2564 C C . ALA A 1 355 ? -12.912 -9.204 9.077 1.00 80.50 355 ALA A C 1
ATOM 2566 O O . ALA A 1 355 ? -12.120 -10.128 9.270 1.00 80.50 355 ALA A O 1
ATOM 2567 N N . ASP A 1 356 ? -12.526 -7.918 9.019 1.00 72.44 356 ASP A N 1
ATOM 2568 C CA . ASP A 1 356 ? -11.135 -7.489 9.215 1.00 72.44 356 ASP A CA 1
ATOM 2569 C C . ASP A 1 356 ? -10.666 -7.800 10.651 1.00 72.44 356 ASP A C 1
ATOM 2571 O O . ASP A 1 356 ? -11.167 -7.197 11.609 1.00 72.44 356 ASP A O 1
ATOM 2575 N N . PRO A 1 357 ? -9.692 -8.711 10.841 1.00 63.00 357 PRO A N 1
ATOM 2576 C CA . PRO A 1 357 ? -9.133 -8.990 12.161 1.00 63.00 357 PRO A CA 1
ATOM 2577 C C . PRO A 1 357 ? -8.323 -7.819 12.740 1.00 63.00 357 PRO A C 1
ATOM 2579 O O . PRO A 1 357 ? -8.088 -7.796 13.953 1.00 63.00 357 PRO A O 1
ATOM 2582 N N . ASP A 1 358 ? -7.896 -6.875 11.898 1.00 55.34 358 ASP A N 1
ATOM 2583 C CA . ASP A 1 358 ? -7.090 -5.708 12.257 1.00 55.34 358 ASP A CA 1
ATOM 2584 C C . ASP A 1 358 ? -7.916 -4.412 12.343 1.00 55.34 358 ASP A C 1
ATOM 2586 O O . ASP A 1 358 ? -7.345 -3.335 12.571 1.00 55.34 358 ASP A O 1
ATOM 2590 N N . ALA A 1 359 ? -9.246 -4.488 12.196 1.00 61.62 359 ALA A N 1
ATOM 2591 C CA . ALA A 1 359 ? -10.094 -3.307 12.241 1.00 61.62 359 ALA A CA 1
ATOM 2592 C C . ALA A 1 359 ? -9.974 -2.648 13.619 1.00 61.62 359 ALA A C 1
ATOM 2594 O O . ALA A 1 359 ? -10.059 -3.328 14.654 1.00 61.62 359 ALA A O 1
ATOM 2595 N N . PRO A 1 360 ? -9.791 -1.314 13.674 1.00 52.06 360 PRO A N 1
ATOM 2596 C CA . PRO A 1 360 ? -9.862 -0.620 14.941 1.00 52.06 360 PRO A CA 1
ATOM 2597 C C . PRO A 1 360 ? -11.238 -0.893 15.559 1.00 52.06 360 PRO A C 1
ATOM 2599 O O . PRO A 1 360 ? -12.236 -0.913 14.829 1.00 52.06 360 PRO A O 1
ATOM 2602 N N . PRO A 1 361 ? -11.307 -1.130 16.880 1.00 58.03 361 PRO A N 1
ATOM 2603 C CA . PRO A 1 361 ? -12.572 -1.414 17.538 1.00 58.03 361 PRO A CA 1
ATOM 2604 C C . PRO A 1 361 ? -13.555 -0.279 17.252 1.00 58.03 361 PRO A C 1
ATOM 2606 O O . PRO A 1 361 ? -13.166 0.893 17.311 1.00 58.03 361 PRO A O 1
ATOM 2609 N N . VAL A 1 362 ? -14.806 -0.637 16.929 1.00 58.59 362 VAL A N 1
ATOM 2610 C CA . VAL A 1 362 ? -15.926 0.310 16.790 1.00 58.59 362 VAL A CA 1
ATOM 2611 C C . VAL A 1 362 ? -15.836 1.331 17.912 1.00 58.59 362 VAL A C 1
ATOM 2613 O O . VAL A 1 362 ? -15.718 0.894 19.059 1.00 58.59 362 VAL A O 1
ATOM 2616 N N . PRO A 1 363 ? -15.807 2.655 17.622 1.00 62.69 363 PRO A N 1
ATOM 2617 C CA . PRO A 1 363 ? -15.774 3.664 18.662 1.00 62.69 363 PRO A CA 1
ATOM 2618 C C . PRO A 1 363 ? -16.915 3.399 19.634 1.00 62.69 363 PRO A C 1
ATOM 2620 O O . PRO A 1 363 ? -18.076 3.665 19.327 1.00 62.69 363 PRO A O 1
ATOM 2623 N N . ASP A 1 364 ? -16.574 2.826 20.786 1.00 72.81 364 ASP A N 1
ATOM 2624 C CA . ASP A 1 364 ? -17.551 2.461 21.794 1.00 72.81 364 ASP A CA 1
ATOM 2625 C C . ASP A 1 364 ? -18.262 3.761 22.210 1.00 72.81 364 ASP A C 1
ATOM 2627 O O . ASP A 1 364 ? -17.605 4.692 22.702 1.00 72.81 364 ASP A O 1
ATOM 2631 N N . PRO A 1 365 ? -19.588 3.874 21.992 1.00 78.62 365 PRO A N 1
ATOM 2632 C CA . PRO A 1 365 ? -20.328 5.092 22.302 1.00 78.62 365 PRO A CA 1
ATOM 2633 C C . PRO A 1 365 ? -20.272 5.446 23.797 1.00 78.62 365 PRO A C 1
ATOM 2635 O O . PRO A 1 365 ? -20.535 6.594 24.161 1.00 78.62 365 PRO A O 1
ATOM 2638 N N . TYR A 1 366 ? -19.895 4.493 24.652 1.00 81.69 366 TYR A N 1
ATOM 2639 C CA . TYR A 1 366 ? -19.710 4.633 26.092 1.00 81.69 366 TYR A CA 1
ATOM 2640 C C . TYR A 1 366 ? -18.236 4.707 26.518 1.00 81.69 366 TYR A C 1
ATOM 2642 O O . TYR A 1 366 ? -17.953 4.828 27.713 1.00 81.69 366 TYR A O 1
ATOM 2650 N N . TYR A 1 367 ? -17.278 4.746 25.582 1.00 81.06 367 TYR A N 1
ATOM 2651 C CA . TYR A 1 367 ? -15.852 4.867 25.908 1.00 81.06 367 TYR A CA 1
ATOM 2652 C C . TYR A 1 367 ? -15.560 6.083 26.792 1.00 81.06 367 TYR A C 1
ATOM 2654 O O . TYR A 1 367 ? -14.757 6.007 27.718 1.00 81.06 367 TYR A O 1
ATOM 2662 N N . ALA A 1 368 ? -16.229 7.214 26.544 1.00 75.00 368 ALA A N 1
ATOM 2663 C CA . ALA A 1 368 ? -16.042 8.430 27.335 1.00 75.00 368 ALA A CA 1
ATOM 2664 C C . ALA A 1 368 ? -16.357 8.221 28.830 1.00 75.00 368 ALA A C 1
ATOM 2666 O O . ALA A 1 368 ? -15.691 8.810 29.683 1.00 75.00 368 ALA A O 1
ATOM 2667 N N . ASP A 1 369 ? -17.318 7.349 29.147 1.00 84.19 369 ASP A N 1
ATOM 2668 C CA . ASP A 1 369 ? -17.677 6.996 30.522 1.00 84.19 369 ASP A CA 1
ATOM 2669 C C . ASP A 1 369 ? -16.659 6.025 31.149 1.00 84.19 369 ASP A C 1
ATOM 2671 O O . ASP A 1 369 ? -16.456 6.028 32.367 1.00 84.19 369 ASP A O 1
ATOM 2675 N N . ALA A 1 370 ? -15.979 5.225 30.323 1.00 84.31 370 ALA A N 1
ATOM 2676 C CA . ALA A 1 370 ? -14.945 4.271 30.724 1.00 84.31 370 ALA A CA 1
ATOM 2677 C C . ALA A 1 370 ? -13.519 4.854 30.768 1.00 84.31 370 ALA A C 1
ATOM 2679 O O . ALA A 1 370 ? -12.640 4.324 31.457 1.00 84.31 370 ALA A O 1
ATOM 2680 N N . ALA A 1 371 ? -13.279 5.965 30.067 1.00 79.38 371 ALA A N 1
ATOM 2681 C CA . ALA A 1 371 ? -11.951 6.526 29.829 1.00 79.38 371 ALA A CA 1
ATOM 2682 C C . ALA A 1 371 ? -11.147 6.727 31.121 1.00 79.38 371 ALA A C 1
ATOM 2684 O O . ALA A 1 371 ? -9.956 6.430 31.164 1.00 79.38 371 ALA A O 1
ATOM 2685 N N . TRP A 1 372 ? -11.801 7.142 32.211 1.00 88.06 372 TRP A N 1
ATOM 2686 C CA . TRP A 1 372 ? -11.119 7.440 33.472 1.00 88.06 372 TRP A CA 1
ATOM 2687 C C . TRP A 1 372 ? -10.338 6.248 34.050 1.00 88.06 372 TRP A C 1
ATOM 2689 O O . TRP A 1 372 ? -9.248 6.450 34.589 1.00 88.06 372 TRP A O 1
ATOM 2699 N N . TYR A 1 373 ? -10.859 5.017 33.963 1.00 87.25 373 TYR A N 1
ATOM 2700 C CA . TYR A 1 373 ? -10.158 3.844 34.499 1.00 87.25 373 TYR A CA 1
ATOM 2701 C C . TYR A 1 373 ? -9.186 3.253 33.481 1.00 87.25 373 TYR A C 1
ATOM 2703 O O . TYR A 1 373 ? -8.123 2.771 33.875 1.00 87.25 373 TYR A O 1
ATOM 2711 N N . LEU A 1 374 ? -9.511 3.335 32.189 1.00 86.19 374 LEU A N 1
ATOM 2712 C CA . LEU A 1 374 ? -8.655 2.874 31.095 1.00 86.19 374 LEU A CA 1
ATOM 2713 C C . LEU A 1 374 ? -7.364 3.697 31.010 1.00 86.19 374 LEU A C 1
ATOM 2715 O O . LEU A 1 374 ? -6.270 3.139 30.904 1.00 86.19 374 LEU A O 1
ATOM 2719 N N . GLU A 1 375 ? -7.468 5.017 31.152 1.00 83.94 375 GLU A N 1
ATOM 2720 C CA . GLU A 1 375 ? -6.319 5.921 31.224 1.00 83.94 375 GLU A CA 1
ATOM 2721 C C . GLU A 1 375 ? -5.494 5.691 32.496 1.00 83.94 375 GLU A C 1
ATOM 2723 O O . GLU A 1 375 ? -4.263 5.657 32.441 1.00 83.94 375 GLU A O 1
ATOM 2728 N N . ALA A 1 376 ? -6.143 5.464 33.645 1.00 91.00 376 ALA A N 1
ATOM 2729 C CA . ALA A 1 376 ? -5.446 5.229 34.912 1.00 91.00 376 ALA A CA 1
ATOM 2730 C C . ALA A 1 376 ? -4.540 3.984 34.877 1.00 91.00 376 ALA A C 1
ATOM 2732 O O . ALA A 1 376 ? -3.493 3.965 35.531 1.00 91.00 376 ALA A O 1
ATOM 2733 N N . ILE A 1 377 ? -4.919 2.960 34.103 1.00 90.94 377 ILE A N 1
ATOM 2734 C CA . ILE A 1 377 ? -4.116 1.744 33.896 1.00 90.94 377 ILE A CA 1
ATOM 2735 C C . ILE A 1 377 ? -3.242 1.796 32.638 1.00 90.94 377 ILE A C 1
ATOM 2737 O O . ILE A 1 377 ? -2.549 0.820 32.351 1.00 90.94 377 ILE A O 1
ATOM 2741 N N . ARG A 1 378 ? -3.240 2.922 31.913 1.00 84.50 378 ARG A N 1
ATOM 2742 C CA . ARG A 1 378 ? -2.500 3.110 30.656 1.00 84.50 378 ARG A CA 1
ATOM 2743 C C . ARG A 1 378 ? -2.846 2.074 29.580 1.00 84.50 378 ARG A C 1
ATOM 2745 O O . ARG A 1 378 ? -1.970 1.595 28.855 1.00 84.50 378 ARG A O 1
ATOM 2752 N N . ALA A 1 379 ? -4.122 1.690 29.508 1.00 81.62 379 ALA A N 1
ATOM 2753 C CA . ALA A 1 379 ? -4.612 0.783 28.475 1.00 81.62 379 ALA A CA 1
ATOM 2754 C C . ALA A 1 379 ? -4.432 1.358 27.052 1.00 81.62 379 ALA A C 1
ATOM 2756 O O . ALA A 1 379 ? -3.915 0.623 26.207 1.00 81.62 379 ALA A O 1
ATOM 2757 N N . PRO A 1 380 ? -4.715 2.654 26.780 1.00 79.31 380 PRO A N 1
ATOM 2758 C CA . PRO A 1 380 ? -4.521 3.232 25.448 1.00 79.31 380 PRO A CA 1
ATOM 2759 C C . PRO A 1 380 ? -3.098 3.095 24.909 1.00 79.31 380 PRO A C 1
ATOM 2761 O O . PRO A 1 380 ? -2.907 2.819 23.728 1.00 79.31 380 PRO A O 1
ATOM 2764 N N . GLU A 1 381 ? -2.076 3.228 25.755 1.00 74.38 381 GLU A N 1
ATOM 2765 C CA . GLU A 1 381 ? -0.690 3.070 25.311 1.00 74.38 381 GLU A CA 1
ATOM 2766 C C . GLU A 1 381 ? -0.304 1.614 25.044 1.00 74.38 381 GLU A C 1
ATOM 2768 O O . GLU A 1 381 ? 0.545 1.363 24.189 1.00 74.38 381 GLU A O 1
ATOM 2773 N N . ALA A 1 382 ? -0.911 0.654 25.747 1.00 74.62 382 ALA A N 1
ATOM 2774 C CA . ALA A 1 382 ? -0.739 -0.762 25.436 1.00 74.62 382 ALA A CA 1
ATOM 2775 C C . ALA A 1 382 ? -1.373 -1.103 24.078 1.00 74.62 382 ALA A C 1
ATOM 2777 O O . ALA A 1 382 ? -0.727 -1.748 23.252 1.00 74.62 382 ALA A O 1
ATOM 2778 N N . TRP A 1 383 ? -2.582 -0.598 23.816 1.00 78.56 383 TRP A N 1
ATOM 2779 C CA . TRP A 1 383 ? -3.271 -0.767 22.534 1.00 78.56 383 TRP A CA 1
ATOM 2780 C C . TRP A 1 383 ? -2.520 -0.100 21.383 1.00 78.56 383 TRP A C 1
ATOM 2782 O O . TRP A 1 383 ? -2.295 -0.733 20.357 1.00 78.56 383 TRP A O 1
ATOM 2792 N N . ALA A 1 384 ? -2.031 1.129 21.575 1.00 65.50 384 ALA A N 1
ATOM 2793 C CA . ALA A 1 384 ? -1.214 1.833 20.585 1.00 65.50 384 ALA A CA 1
ATOM 2794 C C . ALA A 1 384 ? 0.108 1.108 20.265 1.00 65.50 384 ALA A C 1
ATOM 2796 O O . ALA A 1 384 ? 0.674 1.300 19.192 1.00 65.50 384 ALA A O 1
ATOM 2797 N N . ALA A 1 385 ? 0.598 0.270 21.183 1.00 65.12 385 ALA A N 1
ATOM 2798 C CA . ALA A 1 385 ? 1.754 -0.599 20.979 1.00 65.12 385 ALA A CA 1
ATOM 2799 C C . ALA A 1 385 ? 1.389 -1.990 20.408 1.00 65.12 385 ALA A C 1
ATOM 2801 O O . ALA A 1 385 ? 2.258 -2.859 20.340 1.00 65.12 385 ALA A O 1
ATOM 2802 N N . GLY A 1 386 ? 0.129 -2.207 20.014 1.00 69.44 386 GLY A N 1
ATOM 2803 C CA . GLY A 1 386 ? -0.368 -3.443 19.401 1.00 69.44 386 GLY A CA 1
ATOM 2804 C C . GLY A 1 386 ? -0.803 -4.533 20.387 1.00 69.44 386 GLY A C 1
ATOM 2805 O O . GLY A 1 386 ? -1.063 -5.660 19.977 1.00 69.44 386 GLY A O 1
ATOM 2806 N N . TYR A 1 387 ? -0.884 -4.245 21.691 1.00 78.62 387 TYR A N 1
ATOM 2807 C CA . TYR A 1 387 ? -1.297 -5.223 22.703 1.00 78.62 387 TYR A CA 1
ATOM 2808 C C . TYR A 1 387 ? -2.774 -5.052 23.064 1.00 78.62 387 TYR A C 1
ATOM 2810 O O . TYR A 1 387 ? -3.100 -4.313 23.986 1.00 78.62 387 TYR A O 1
ATOM 2818 N N . ASN A 1 388 ? -3.662 -5.771 22.379 1.00 78.25 388 ASN A N 1
ATOM 2819 C CA . ASN A 1 388 ? -5.123 -5.705 22.559 1.00 78.25 388 ASN A CA 1
ATOM 2820 C C . ASN A 1 388 ? -5.741 -6.947 23.235 1.00 78.25 388 ASN A C 1
ATOM 2822 O O . ASN A 1 388 ? -6.947 -7.006 23.431 1.00 78.25 388 ASN A O 1
ATOM 2826 N N . GLY A 1 389 ? -4.926 -7.938 23.612 1.00 83.25 389 GLY A N 1
ATOM 2827 C CA . GLY A 1 389 ? -5.404 -9.176 24.237 1.00 83.25 389 GLY A CA 1
ATOM 2828 C C . GLY A 1 389 ? -5.730 -10.308 23.257 1.00 83.25 389 GLY A C 1
ATOM 2829 O O . GLY A 1 389 ? -6.098 -11.392 23.710 1.00 83.25 389 GLY A O 1
ATOM 2830 N N . SER A 1 390 ? -5.525 -10.121 21.948 1.00 79.31 390 SER A N 1
ATOM 2831 C CA . SER A 1 390 ? -5.676 -11.191 20.956 1.00 79.31 390 SER A CA 1
ATOM 2832 C C . SER A 1 390 ? -4.898 -12.454 21.344 1.00 79.31 390 SER A C 1
ATOM 2834 O O . SER A 1 390 ? -3.727 -12.414 21.732 1.00 79.31 390 SER A O 1
ATOM 2836 N N . GLY A 1 391 ? -5.575 -13.604 21.271 1.00 80.62 391 GLY A N 1
ATOM 2837 C CA . GLY A 1 391 ? -5.027 -14.910 21.653 1.00 80.62 391 GLY A CA 1
ATOM 2838 C C . GLY A 1 391 ? -4.973 -15.192 23.164 1.00 80.62 391 GLY A C 1
ATOM 2839 O O . GLY A 1 391 ? -4.491 -16.257 23.562 1.00 80.62 391 GLY A O 1
ATOM 2840 N N . VAL A 1 392 ? -5.462 -14.287 24.019 1.00 87.75 392 VAL A N 1
ATOM 2841 C CA . VAL A 1 392 ? -5.579 -14.507 25.469 1.00 87.75 392 VAL A CA 1
ATOM 2842 C C . VAL A 1 392 ? -6.960 -15.067 25.809 1.00 87.75 392 VAL A C 1
ATOM 2844 O O . VAL A 1 392 ? -7.981 -14.530 25.403 1.00 87.75 392 VAL A O 1
ATOM 2847 N N . GLN A 1 393 ? -6.994 -16.138 26.605 1.00 88.56 393 GLN A N 1
ATOM 2848 C CA . GLN A 1 393 ? -8.232 -16.672 27.178 1.00 88.56 393 GLN A CA 1
ATOM 2849 C C . GLN A 1 393 ? -8.411 -16.175 28.614 1.00 88.56 393 GLN A C 1
ATOM 2851 O O . GLN A 1 393 ? -7.505 -16.321 29.442 1.00 88.56 393 GLN A O 1
ATOM 2856 N N . ILE A 1 394 ? -9.591 -15.630 28.910 1.00 91.00 394 ILE A N 1
ATOM 2857 C CA . ILE A 1 394 ? -9.972 -15.109 30.225 1.00 91.00 394 ILE A CA 1
ATOM 2858 C C . ILE A 1 394 ? -11.121 -15.964 30.764 1.00 91.00 394 ILE A C 1
ATOM 2860 O O . ILE A 1 394 ? -12.129 -16.150 30.090 1.00 91.00 394 ILE A O 1
ATOM 2864 N N . LEU A 1 395 ? -10.971 -16.486 31.983 1.00 91.88 395 LEU A N 1
ATOM 2865 C CA . LEU A 1 395 ? -12.043 -17.191 32.686 1.00 91.88 395 LEU A CA 1
ATOM 2866 C C . LEU A 1 395 ? -12.702 -16.242 33.689 1.00 91.88 395 LEU A C 1
ATOM 2868 O O . LEU A 1 395 ? -12.061 -15.834 34.659 1.00 91.88 395 LEU A O 1
ATOM 2872 N N . ILE A 1 396 ? -13.984 -15.950 33.484 1.00 91.44 396 ILE A N 1
ATOM 2873 C CA . ILE A 1 396 ? -14.806 -15.186 34.427 1.00 91.44 396 ILE A CA 1
ATOM 2874 C C . ILE A 1 396 ? -15.478 -16.173 35.385 1.00 91.44 396 ILE A C 1
ATOM 2876 O O . ILE A 1 396 ? -16.409 -16.883 35.013 1.00 91.44 396 ILE A O 1
ATOM 2880 N N . ASN A 1 397 ? -14.965 -16.265 36.612 1.00 91.94 397 ASN A N 1
ATOM 2881 C CA . ASN A 1 397 ? -15.515 -17.136 37.652 1.00 91.94 397 ASN A CA 1
ATOM 2882 C C . ASN A 1 397 ? -16.407 -16.328 38.603 1.00 91.94 397 ASN A C 1
ATOM 2884 O O . ASN A 1 397 ? -15.944 -15.885 39.653 1.00 91.94 397 ASN A O 1
ATOM 2888 N N . ASP A 1 398 ? -17.659 -16.130 38.200 1.00 90.19 398 ASP A N 1
ATOM 2889 C CA . ASP A 1 398 ? -18.632 -15.266 38.874 1.00 90.19 398 ASP A CA 1
ATOM 2890 C C . ASP A 1 398 ? -20.042 -15.904 38.844 1.00 90.19 398 ASP A C 1
ATOM 2892 O O . ASP A 1 398 ? -20.174 -17.121 38.706 1.00 90.19 398 ASP A O 1
ATOM 2896 N N . ASN A 1 399 ? -21.109 -15.116 38.971 1.00 87.62 399 ASN A N 1
ATOM 2897 C CA . ASN A 1 399 ? -22.509 -15.565 38.959 1.00 87.62 399 ASN A CA 1
ATOM 2898 C C . ASN A 1 399 ? -23.112 -15.809 37.558 1.00 87.62 399 ASN A C 1
ATOM 2900 O O . ASN A 1 399 ? -24.300 -16.121 37.442 1.00 87.62 399 ASN A O 1
ATOM 2904 N N . GLY A 1 400 ? -22.296 -15.711 36.510 1.00 89.50 400 GLY A N 1
ATOM 2905 C CA . GLY A 1 400 ? -22.671 -15.983 35.126 1.00 89.50 400 GLY A CA 1
ATOM 2906 C C . GLY A 1 400 ? -22.514 -14.774 34.206 1.00 89.50 400 GLY A C 1
ATOM 2907 O O . GLY A 1 400 ? -22.502 -13.620 34.632 1.00 89.50 400 GLY A O 1
ATOM 2908 N N . VAL A 1 401 ? -22.367 -15.055 32.915 1.00 91.44 401 VAL A N 1
ATOM 2909 C CA . VAL A 1 401 ? -22.162 -14.067 31.856 1.00 91.44 401 VAL A CA 1
ATOM 2910 C C . VAL A 1 401 ? -23.278 -14.206 30.832 1.00 91.44 401 VAL A C 1
ATOM 2912 O O . VAL A 1 401 ? -23.515 -15.295 30.304 1.00 91.44 401 VAL A O 1
ATOM 2915 N N . ASP A 1 402 ? -23.972 -13.103 30.558 1.00 89.38 402 ASP A N 1
ATOM 2916 C CA . ASP A 1 402 ? -24.971 -13.041 29.499 1.00 89.38 402 ASP A CA 1
ATOM 2917 C C . ASP A 1 402 ? -24.291 -13.089 28.127 1.00 89.38 402 ASP A C 1
ATOM 2919 O O . ASP A 1 402 ? -23.817 -12.087 27.596 1.00 89.38 402 ASP A O 1
ATOM 2923 N N . ASN A 1 403 ? -24.258 -14.280 27.540 1.00 85.81 403 ASN A N 1
ATOM 2924 C CA . ASN A 1 403 ? -23.695 -14.510 26.216 1.00 85.81 403 ASN A CA 1
ATOM 2925 C C . ASN A 1 403 ? -24.603 -14.014 25.074 1.00 85.81 403 ASN A C 1
ATOM 2927 O O . ASN A 1 403 ? -24.270 -14.221 23.910 1.00 85.81 403 ASN A O 1
ATOM 2931 N N . THR A 1 404 ? -25.768 -13.434 25.384 1.00 85.50 404 THR A N 1
ATOM 2932 C CA . THR A 1 404 ? -26.656 -12.810 24.393 1.00 85.50 404 THR A CA 1
ATOM 2933 C C . THR A 1 404 ? -26.427 -11.305 24.258 1.00 85.50 404 THR A C 1
ATOM 2935 O O . THR A 1 404 ? -26.946 -10.696 23.323 1.00 85.50 404 THR A O 1
ATOM 2938 N N . HIS A 1 405 ? -25.624 -10.705 25.145 1.00 85.31 405 HIS A N 1
ATOM 2939 C CA . HIS A 1 405 ? -25.215 -9.309 25.027 1.00 85.31 405 HIS A CA 1
ATOM 2940 C C . HIS A 1 405 ? -24.313 -9.117 23.790 1.00 85.31 405 HIS A C 1
ATOM 2942 O O . HIS A 1 405 ? -23.368 -9.893 23.639 1.00 85.31 405 HIS A O 1
ATOM 2948 N N . PRO A 1 406 ? -24.534 -8.096 22.935 1.00 81.44 406 PRO A N 1
ATOM 2949 C CA . PRO A 1 406 ? -23.766 -7.899 21.698 1.00 81.44 406 PRO A CA 1
ATOM 2950 C C . PRO A 1 406 ? -22.239 -7.921 21.884 1.00 81.44 406 PRO A C 1
ATOM 2952 O O . PRO A 1 406 ? -21.569 -8.714 21.230 1.00 81.44 406 PRO A O 1
ATOM 2955 N N . ASP A 1 407 ? -21.704 -7.176 22.858 1.00 82.19 407 ASP A N 1
ATOM 2956 C CA . ASP A 1 407 ? -20.256 -7.157 23.167 1.00 82.19 407 ASP A CA 1
ATOM 2957 C C . ASP A 1 407 ? -19.691 -8.483 23.706 1.00 82.19 407 ASP A C 1
ATOM 2959 O O . ASP A 1 407 ? -18.486 -8.734 23.658 1.00 82.19 407 ASP A O 1
ATOM 2963 N N . LEU A 1 408 ? -20.551 -9.369 24.218 1.00 87.81 408 LEU A N 1
ATOM 2964 C CA . LEU A 1 408 ? -20.154 -10.624 24.868 1.00 87.81 408 LEU A CA 1
ATOM 2965 C C . LEU A 1 408 ? -20.605 -11.866 24.092 1.00 87.81 408 LEU A C 1
ATOM 2967 O O . LEU A 1 408 ? -20.367 -12.990 24.539 1.00 87.81 408 LEU A O 1
ATOM 2971 N N . ALA A 1 409 ? -21.177 -11.693 22.897 1.00 78.56 409 ALA A N 1
ATOM 2972 C CA . ALA A 1 409 ? -21.562 -12.792 22.010 1.00 78.56 409 ALA A CA 1
ATOM 2973 C C . ALA A 1 409 ? -20.357 -13.654 21.571 1.00 78.56 409 ALA A C 1
ATOM 2975 O O . ALA A 1 409 ? -20.528 -14.781 21.110 1.00 78.56 409 ALA A O 1
ATOM 2976 N N . LYS A 1 410 ? -19.132 -13.154 21.789 1.00 76.00 410 LYS A N 1
ATOM 2977 C CA . LYS A 1 410 ? -17.844 -13.838 21.591 1.00 76.00 410 LYS A CA 1
ATOM 2978 C C . LYS A 1 410 ? -17.463 -14.845 22.690 1.00 76.00 410 LYS A C 1
ATOM 2980 O O . LYS A 1 410 ? -16.362 -15.394 22.658 1.00 76.00 410 LYS A O 1
ATOM 2985 N N . LEU A 1 411 ? -18.334 -15.094 23.674 1.00 84.50 411 LEU A N 1
ATOM 2986 C CA . LEU A 1 411 ? -18.067 -16.059 24.743 1.00 84.50 411 LEU A CA 1
ATOM 2987 C C . LEU A 1 411 ? -17.930 -17.491 24.193 1.00 84.50 411 LEU A C 1
ATOM 2989 O O . LEU A 1 411 ? -18.830 -18.020 23.540 1.00 84.50 411 LEU A O 1
ATOM 2993 N N . ASP A 1 412 ? -16.833 -18.165 24.534 1.00 85.94 412 ASP A N 1
ATOM 2994 C CA . ASP A 1 412 ? -16.622 -19.570 24.185 1.00 85.94 412 ASP A CA 1
ATOM 2995 C C . ASP A 1 412 ? -17.451 -20.490 25.097 1.00 85.94 412 ASP A C 1
ATOM 2997 O O . ASP A 1 412 ? -17.019 -20.928 26.170 1.00 85.94 412 ASP A O 1
ATOM 3001 N N . LEU A 1 413 ? -18.675 -20.788 24.662 1.00 84.69 413 LEU A N 1
ATOM 3002 C CA . LEU A 1 413 ? -19.597 -21.665 25.385 1.00 84.69 413 LEU A CA 1
ATOM 3003 C C . LEU A 1 413 ? -19.082 -23.102 25.515 1.00 84.69 413 LEU A C 1
ATOM 3005 O O . LEU A 1 413 ? -19.399 -23.775 26.494 1.00 84.69 413 LEU A O 1
ATOM 3009 N N . ALA A 1 414 ? -18.297 -23.586 24.548 1.00 85.44 414 ALA A N 1
ATOM 3010 C CA . ALA A 1 414 ? -17.815 -24.966 24.538 1.00 85.44 414 ALA A CA 1
ATOM 3011 C C . ALA A 1 414 ? -16.770 -25.210 25.634 1.00 85.44 414 ALA A C 1
ATOM 3013 O O . ALA A 1 414 ? -16.714 -26.303 26.200 1.00 85.44 414 ALA A O 1
ATOM 3014 N N . ASN A 1 415 ? -15.974 -24.186 25.947 1.00 85.50 415 ASN A N 1
ATOM 3015 C CA . ASN A 1 415 ? -14.970 -24.222 27.008 1.00 85.50 415 ASN A CA 1
ATOM 3016 C C . ASN A 1 415 ? -15.443 -23.590 28.331 1.00 85.50 415 ASN A C 1
ATOM 3018 O O . ASN A 1 415 ? -14.673 -23.520 29.291 1.00 85.50 415 ASN A O 1
ATOM 3022 N N . SER A 1 416 ? -16.706 -23.166 28.405 1.00 86.44 416 SER A N 1
ATOM 3023 C CA . SER A 1 416 ? -17.322 -22.637 29.622 1.00 86.44 416 SER A CA 1
ATOM 3024 C C . SER A 1 416 ? -17.839 -23.745 30.551 1.00 86.44 416 SER A C 1
ATOM 3026 O O . SER A 1 416 ? -18.026 -24.900 30.165 1.00 86.44 416 SER A O 1
ATOM 3028 N N . CYS A 1 417 ? -18.095 -23.393 31.814 1.00 82.38 417 CYS A N 1
ATOM 3029 C CA . CYS A 1 417 ? -18.792 -24.275 32.748 1.00 82.38 417 CYS A CA 1
ATOM 3030 C C . CYS A 1 417 ? -20.205 -24.607 32.237 1.00 82.38 417 CYS A C 1
ATOM 3032 O O . CYS A 1 417 ? -20.851 -23.793 31.583 1.00 82.38 417 CYS A O 1
ATOM 3034 N N . GLY A 1 418 ? -20.740 -25.776 32.612 1.00 82.75 418 GLY A N 1
ATOM 3035 C CA . GLY A 1 418 ? -22.103 -26.182 32.228 1.00 82.75 418 GLY A CA 1
ATOM 3036 C C . GLY A 1 418 ? -23.217 -25.263 32.756 1.00 82.75 418 GLY A C 1
ATOM 3037 O O . GLY A 1 418 ? -24.347 -25.341 32.285 1.00 82.75 418 GLY A O 1
ATOM 3038 N N . VAL A 1 419 ? -22.892 -24.394 33.718 1.00 82.50 419 VAL A N 1
ATOM 3039 C CA . VAL A 1 419 ? -23.705 -23.251 34.143 1.00 82.50 419 VAL A CA 1
ATOM 3040 C C . VAL A 1 419 ? -22.874 -22.000 33.872 1.00 82.50 419 VAL A C 1
ATOM 3042 O O . VAL A 1 419 ? -21.924 -21.731 34.602 1.00 82.50 419 VAL A O 1
ATOM 3045 N N . TYR A 1 420 ? -23.196 -21.301 32.787 1.00 85.06 420 TYR A N 1
ATOM 3046 C CA . TYR A 1 420 ? -22.485 -20.098 32.340 1.00 85.06 420 TYR A CA 1
ATOM 3047 C C . TYR A 1 420 ? -23.387 -18.860 32.306 1.00 85.06 420 TYR A C 1
ATOM 3049 O O . TYR A 1 420 ? -22.883 -17.754 32.445 1.00 85.06 420 TYR A O 1
ATOM 3057 N N . ALA A 1 421 ? -24.699 -19.037 32.117 1.00 86.25 421 ALA A N 1
ATOM 3058 C CA . ALA A 1 421 ? -25.650 -17.935 32.015 1.00 86.25 421 ALA A CA 1
ATOM 3059 C C . ALA A 1 421 ? -25.927 -17.303 33.392 1.00 86.25 421 ALA A C 1
ATOM 3061 O O . ALA A 1 421 ? -25.833 -18.013 34.401 1.00 86.25 421 ALA A O 1
ATOM 3062 N N . PRO A 1 422 ? -26.312 -16.013 33.445 1.00 86.81 422 PRO A N 1
ATOM 3063 C CA . PRO A 1 422 ? -26.619 -15.333 34.698 1.00 86.81 422 PRO A CA 1
ATOM 3064 C C . PRO A 1 422 ? -27.723 -16.054 35.469 1.00 86.81 422 PRO A C 1
ATOM 3066 O O . PRO A 1 422 ? -28.734 -16.473 34.892 1.00 86.81 422 PRO A O 1
ATOM 3069 N N . CYS A 1 423 ? -27.542 -16.189 36.779 1.00 78.94 423 CYS A N 1
ATOM 3070 C CA . CYS A 1 423 ? -28.562 -16.722 37.672 1.00 78.94 423 CYS A CA 1
ATOM 3071 C C . CYS A 1 423 ? -29.244 -15.606 38.475 1.00 78.94 423 CYS A C 1
ATOM 3073 O O . CYS A 1 423 ? -28.687 -14.532 38.698 1.00 78.94 423 CYS A O 1
ATOM 3075 N N . ALA A 1 424 ? -30.489 -15.851 38.884 1.00 77.12 424 ALA A N 1
ATOM 3076 C CA . ALA A 1 424 ? -31.197 -14.925 39.756 1.00 77.12 424 ALA A CA 1
ATOM 3077 C C . ALA A 1 424 ? -30.622 -14.977 41.179 1.00 77.12 424 ALA A C 1
ATOM 3079 O O . ALA A 1 424 ? -30.318 -16.059 41.692 1.00 77.12 424 ALA A O 1
ATOM 3080 N N . ASP A 1 425 ? -30.517 -13.815 41.816 1.00 74.44 425 ASP A N 1
ATOM 3081 C CA . ASP A 1 425 ? -30.163 -13.682 43.221 1.00 74.44 425 ASP A CA 1
ATOM 3082 C C . ASP A 1 425 ? -31.275 -14.211 44.152 1.00 74.44 425 ASP A C 1
ATOM 3084 O O . ASP A 1 425 ? -32.320 -14.718 43.726 1.00 74.44 425 ASP A O 1
ATOM 3088 N N . SER A 1 426 ? -31.056 -14.101 45.465 1.00 75.00 426 SER A N 1
ATOM 3089 C CA . SER A 1 426 ? -32.016 -14.561 46.477 1.00 75.00 426 SER A CA 1
ATOM 3090 C C . SER A 1 426 ? -33.372 -13.845 46.443 1.00 75.00 426 SER A C 1
ATOM 3092 O O . SER A 1 426 ? -34.333 -14.381 46.997 1.00 75.00 426 SER A O 1
ATOM 3094 N N . ASP A 1 427 ? -33.458 -12.678 45.802 1.00 77.00 427 ASP A N 1
ATOM 3095 C CA . ASP A 1 427 ? -34.677 -11.881 45.650 1.00 77.00 427 ASP A CA 1
ATOM 3096 C C . ASP A 1 427 ? -35.341 -12.084 44.271 1.00 77.00 427 ASP A C 1
ATOM 3098 O O . ASP A 1 427 ? -36.396 -11.507 43.990 1.00 77.00 427 ASP A O 1
ATOM 3102 N N . GLY A 1 428 ? -34.777 -12.958 43.427 1.00 72.56 428 GLY A N 1
ATOM 3103 C CA . GLY A 1 428 ? -35.296 -13.279 42.099 1.00 72.56 428 GLY A CA 1
ATOM 3104 C C . GLY A 1 428 ? -34.921 -12.257 41.023 1.00 72.56 428 GLY A C 1
ATOM 3105 O O . GLY A 1 428 ? -35.503 -12.291 39.936 1.00 72.56 428 GLY A O 1
ATOM 3106 N N . VAL A 1 429 ? -33.981 -11.353 41.308 1.00 74.00 429 VAL A N 1
ATOM 3107 C CA . VAL A 1 429 ? -33.435 -10.397 40.339 1.00 74.00 429 VAL A CA 1
ATOM 3108 C C . VAL A 1 429 ? -32.277 -11.066 39.609 1.00 74.00 429 VAL A C 1
ATOM 3110 O O . VAL A 1 429 ? -31.434 -11.695 40.236 1.00 74.00 429 VAL A O 1
ATOM 3113 N N . MET A 1 430 ? -32.233 -10.964 38.278 1.00 75.75 430 MET A N 1
ATOM 3114 C CA . MET A 1 430 ? -31.093 -11.475 37.508 1.00 75.75 430 MET A CA 1
ATOM 3115 C C . MET A 1 430 ? -29.845 -10.686 37.901 1.00 75.75 430 MET A C 1
ATOM 3117 O O . MET A 1 430 ? -29.800 -9.472 37.699 1.00 75.75 430 MET A O 1
ATOM 3121 N N . ASP A 1 431 ? -28.869 -11.368 38.492 1.00 80.31 431 ASP A N 1
ATOM 3122 C CA . ASP A 1 431 ? -27.632 -10.735 38.926 1.00 80.31 431 ASP A CA 1
ATOM 3123 C C . ASP A 1 431 ? -26.713 -10.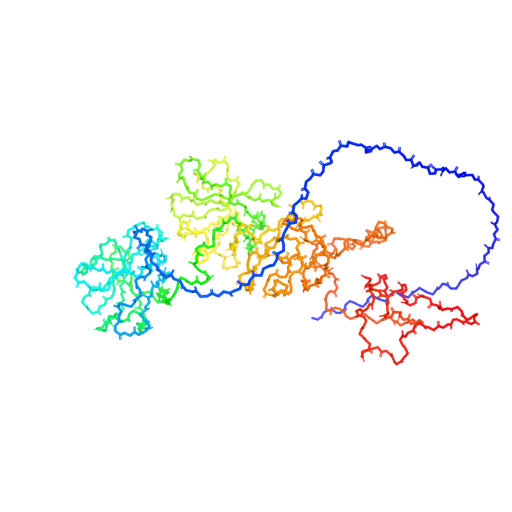537 37.712 1.00 80.31 431 ASP A C 1
ATOM 3125 O O . ASP A 1 431 ? -26.489 -11.455 36.924 1.00 80.31 431 ASP A O 1
ATOM 3129 N N . SER A 1 432 ? -26.224 -9.311 37.524 1.00 87.00 432 SER A N 1
ATOM 3130 C CA . SER A 1 432 ? -25.422 -8.913 36.366 1.00 87.00 432 SER A CA 1
ATOM 3131 C C . SER A 1 432 ? -23.928 -8.824 36.671 1.00 87.00 432 SER A C 1
ATOM 3133 O O . SER A 1 432 ? -23.169 -8.444 35.781 1.00 87.00 432 SER A O 1
ATOM 3135 N N . HIS A 1 433 ? -23.491 -9.121 37.901 1.00 91.12 433 HIS A N 1
ATOM 3136 C CA . HIS A 1 433 ? -22.103 -8.900 38.323 1.00 91.12 433 HIS A CA 1
ATOM 3137 C C . HIS A 1 433 ? -21.084 -9.572 37.387 1.00 91.12 433 HIS A C 1
ATOM 3139 O O . HIS A 1 433 ? -20.207 -8.892 36.859 1.00 91.12 433 HIS A O 1
ATOM 3145 N N . GLY A 1 434 ? -21.259 -10.855 37.065 1.00 91.69 434 GLY A N 1
ATOM 3146 C CA . GLY A 1 434 ? -20.378 -11.580 36.152 1.00 91.69 434 GLY A CA 1
ATOM 3147 C C . GLY A 1 434 ? -20.397 -11.037 34.726 1.00 91.69 434 GLY A C 1
ATOM 3148 O O . GLY A 1 434 ? -19.355 -10.976 34.077 1.00 91.69 434 GLY A O 1
ATOM 3149 N N . THR A 1 435 ? -21.552 -10.558 34.262 1.00 92.25 435 THR A N 1
ATOM 3150 C CA . THR A 1 435 ? -21.683 -9.909 32.947 1.00 92.25 435 THR A CA 1
ATOM 3151 C C . THR A 1 435 ? -20.918 -8.584 32.910 1.00 92.25 435 THR A C 1
ATOM 3153 O O . THR A 1 435 ? -20.186 -8.331 31.958 1.00 92.25 435 THR A O 1
ATOM 3156 N N . VAL A 1 436 ? -20.994 -7.784 33.978 1.00 92.38 436 VAL A N 1
ATOM 3157 C CA . VAL A 1 436 ? -20.217 -6.540 34.125 1.00 92.38 436 VAL A CA 1
ATOM 3158 C C . VAL A 1 436 ? -18.718 -6.833 34.242 1.00 92.38 436 VAL A C 1
ATOM 3160 O O . VAL A 1 436 ? -17.897 -6.148 33.639 1.00 92.38 436 VAL A O 1
ATOM 3163 N N . CYS A 1 437 ? -18.323 -7.870 34.983 1.00 93.56 437 CYS A N 1
ATOM 3164 C CA . CYS A 1 437 ? -16.922 -8.283 35.051 1.00 93.56 437 CYS A CA 1
ATOM 3165 C C . CYS A 1 437 ? -16.386 -8.710 33.679 1.00 93.56 437 CYS A C 1
ATOM 3167 O O . CYS A 1 437 ? -15.256 -8.364 33.333 1.00 93.56 437 CYS A O 1
ATOM 3169 N N . ALA A 1 438 ? -17.188 -9.436 32.898 1.00 92.62 438 ALA A N 1
ATOM 3170 C CA . ALA A 1 438 ? -16.829 -9.837 31.545 1.00 92.62 438 ALA A CA 1
ATOM 3171 C C . ALA A 1 438 ? -16.678 -8.625 30.613 1.00 92.62 438 ALA A C 1
ATOM 3173 O O . ALA A 1 438 ? -15.676 -8.546 29.904 1.00 92.62 438 ALA A O 1
ATOM 3174 N N . SER A 1 439 ? -17.601 -7.656 30.663 1.00 90.50 439 SER A N 1
ATOM 3175 C CA . SER A 1 439 ? -17.531 -6.449 29.825 1.00 90.50 439 SER A CA 1
ATOM 3176 C C . SER A 1 439 ? -16.345 -5.549 30.182 1.00 90.50 439 SER A C 1
ATOM 3178 O O . SER A 1 439 ? -15.709 -4.981 29.306 1.00 90.50 439 SER A O 1
ATOM 3180 N N . LEU A 1 440 ? -15.966 -5.455 31.459 1.00 91.19 440 LEU A N 1
ATOM 3181 C CA . LEU A 1 440 ? -14.764 -4.710 31.854 1.00 91.19 440 LEU A CA 1
ATOM 3182 C C . LEU A 1 440 ? -13.468 -5.377 31.376 1.00 91.19 440 LEU A C 1
ATOM 3184 O O . LEU A 1 440 ? -12.473 -4.693 31.146 1.00 91.19 440 LEU A O 1
ATOM 3188 N N . ALA A 1 441 ? -13.456 -6.708 31.281 1.00 90.25 441 ALA A N 1
ATOM 3189 C CA . ALA A 1 441 ? -12.276 -7.466 30.882 1.00 90.25 441 ALA A CA 1
ATOM 3190 C C . ALA A 1 441 ? -12.109 -7.548 29.360 1.00 90.25 441 ALA A C 1
ATOM 3192 O O . ALA A 1 441 ? -10.978 -7.539 28.875 1.00 90.25 441 ALA A O 1
ATOM 3193 N N . ALA A 1 442 ? -13.216 -7.696 28.634 1.00 86.94 442 ALA A N 1
ATOM 3194 C CA . ALA A 1 442 ? -13.219 -7.991 27.209 1.00 86.94 442 ALA A CA 1
ATOM 3195 C C . ALA A 1 442 ? -14.524 -7.550 26.527 1.00 86.94 442 ALA A C 1
ATOM 3197 O O . ALA A 1 442 ? -14.990 -8.273 25.654 1.00 86.94 442 ALA A O 1
ATOM 3198 N N . GLY A 1 443 ? -15.133 -6.436 26.946 1.00 77.12 443 GLY A N 1
ATOM 3199 C CA . GLY A 1 443 ? -16.239 -5.785 26.226 1.00 77.12 443 GLY A CA 1
ATOM 3200 C C . GLY A 1 443 ? -15.864 -5.510 24.784 1.00 77.12 443 GLY A C 1
ATOM 3201 O O . GLY A 1 443 ? -14.703 -5.100 24.563 1.00 77.12 443 GLY A O 1
#

Solvent-accessible surface area (backbone atoms only — not comparable to full-atom values): 26942 Å² total; per-residue (Å²): 142,82,88,84,83,84,81,87,81,82,91,78,92,79,84,92,78,89,82,82,89,87,89,88,82,92,83,79,90,83,84,87,89,88,86,90,90,87,84,87,85,87,80,87,85,83,91,89,82,92,86,84,90,83,88,86,86,89,84,89,87,79,87,74,80,85,81,79,88,47,104,49,102,70,49,50,44,25,36,41,32,42,61,50,91,68,47,46,48,58,23,34,43,21,38,57,50,62,34,99,88,68,46,64,25,23,44,45,76,64,29,55,31,82,69,26,23,40,18,51,35,92,40,21,41,33,31,26,67,68,44,71,60,49,89,63,52,39,37,37,48,50,83,35,84,78,75,48,74,68,77,63,80,75,60,22,27,33,39,72,86,84,49,79,42,82,36,74,59,39,44,75,47,64,31,78,48,83,46,94,86,58,59,78,62,53,54,39,26,37,39,34,44,58,50,87,75,46,51,80,66,40,41,41,25,37,52,77,50,50,30,94,88,70,71,30,53,28,25,41,47,67,61,40,98,54,74,36,31,42,31,41,29,99,87,43,29,38,36,33,22,62,45,91,69,45,53,82,47,83,63,51,43,34,37,36,76,43,63,82,48,71,72,73,61,68,80,59,28,30,33,44,69,87,85,51,78,39,80,36,73,61,36,46,70,49,60,37,38,72,71,25,52,48,69,38,78,71,87,70,75,37,74,49,74,28,53,42,88,73,32,82,50,67,86,52,40,48,25,6,41,44,41,78,63,27,48,38,86,64,9,20,61,31,7,20,10,27,80,50,48,38,49,73,48,89,33,70,62,57,71,69,67,63,71,41,90,82,59,66,75,64,80,57,90,59,42,79,80,47,40,72,62,41,57,74,71,45,44,63,62,40,41,75,72,72,54,76,58,84,94,64,87,83,86,84,91,61,63,16,38,53,54,82,42,80,65,38,53,81,59,64,67,88,83,44,61,102,76,40,58,52,41,58,46,98,85,68,48,74,43,53,64,25,32,53,53,44,42,76,74,61,79

Secondary structure (DSSP, 8-state):
-------------------------------------------------------------SPPP----SSSTT--SEEEEE--SS-GGG-EEEEEEE-TTS-EEEEESS-SSTT-EEEE-SSSEEEESS-TT-S--SEEPSP-TT--GGG--S-EEEE-SSSEEEETT-EEEEESS--TT-S----SEEEEE--SS-GGG-EEEEEEEE-TTT--EEEEESS-SS--EEEEETTTEEEEE--TTSTT----SEEEE--S-GGG--S-EEEE-SSSEEEETT-EEEEE-GGGEEEEPSSS-EEEE---TT-S-TTSTTSSB--TTTSSTTTTTTTT-STTT---SSS-SB------TTPPP---TTHHHHHHHHHHTTHHHHHHTT-S-TT------SS---TTSGGGTT--STTS-S--SPPB-TTSPBP-HHHHHHHHHH-

InterPro domains:
  IPR015500 Peptidase S8, subtilisin-related [PR00723] (389-408)
  IPR015500 Peptidase S8, subtilisin-related [PR00723] (429-442)
  IPR036852 Peptidase S8/S53 domain superfamily [G3DSA:3.40.50.200] (343-443)
  IPR036852 Peptidase S8/S53 domain superfamily [SSF52743] (362-443)

Mean predicted aligned error: 21.25 Å